Protein AF-A0A8T4SU39-F1 (afdb_monomer_lite)

Structure (mmCIF, N/CA/C/O backbone):
data_AF-A0A8T4SU39-F1
#
_entry.id   AF-A0A8T4SU39-F1
#
loop_
_atom_site.group_PDB
_atom_site.id
_atom_site.type_symbol
_atom_site.label_atom_id
_atom_site.label_alt_id
_atom_site.label_comp_id
_atom_site.label_asym_id
_atom_site.label_entity_id
_atom_site.label_seq_id
_atom_site.pdbx_PDB_ins_code
_atom_site.Cartn_x
_atom_site.Cartn_y
_atom_site.Cartn_z
_atom_site.occupancy
_atom_site.B_iso_or_equiv
_atom_site.auth_seq_id
_atom_site.auth_comp_id
_atom_site.auth_asym_id
_atom_site.auth_atom_id
_atom_site.pdbx_PDB_model_num
ATOM 1 N N . MET A 1 1 ? 49.561 -29.407 -19.384 1.00 39.22 1 MET A N 1
ATOM 2 C CA . MET A 1 1 ? 48.776 -29.230 -18.135 1.00 39.22 1 MET A CA 1
ATOM 3 C C . MET A 1 1 ? 47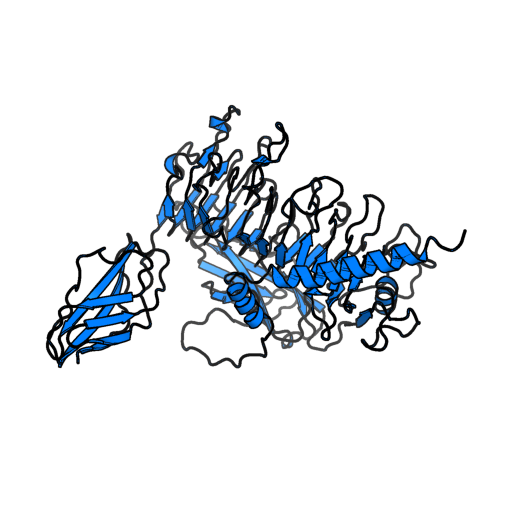.265 -29.196 -18.424 1.00 39.22 1 MET A C 1
ATOM 5 O O . MET A 1 1 ? 46.581 -28.251 -18.069 1.00 39.22 1 MET A O 1
ATOM 9 N N . GLY A 1 2 ? 46.726 -30.225 -19.091 1.00 38.84 2 GLY A N 1
ATOM 10 C CA . GLY A 1 2 ? 45.381 -30.189 -19.697 1.00 38.84 2 GLY A CA 1
ATOM 11 C C . GLY A 1 2 ? 44.348 -31.155 -19.107 1.00 38.84 2 GLY A C 1
ATOM 12 O O . GLY A 1 2 ? 43.385 -31.470 -19.790 1.00 38.84 2 GLY A O 1
ATOM 13 N N . LYS A 1 3 ? 44.534 -31.666 -17.881 1.00 32.97 3 LYS A N 1
ATOM 14 C CA . LYS A 1 3 ? 43.622 -32.672 -17.288 1.00 32.97 3 LYS A CA 1
ATOM 15 C C . LYS A 1 3 ? 42.942 -32.266 -15.969 1.00 32.97 3 LYS A C 1
ATOM 17 O O . LYS A 1 3 ? 42.115 -33.017 -15.480 1.00 32.97 3 LYS A O 1
ATOM 22 N N . TYR A 1 4 ? 43.196 -31.062 -15.440 1.00 26.59 4 TYR A N 1
ATOM 23 C CA . TYR A 1 4 ? 42.628 -30.596 -14.156 1.00 26.59 4 TYR A CA 1
ATOM 24 C C . TYR A 1 4 ? 41.413 -29.644 -14.265 1.00 26.59 4 TYR A C 1
ATOM 26 O O . TYR A 1 4 ? 40.825 -29.302 -13.242 1.00 26.59 4 TYR A O 1
ATOM 34 N N . ARG A 1 5 ? 40.997 -29.215 -15.472 1.00 33.03 5 ARG A N 1
ATOM 35 C CA . ARG A 1 5 ? 39.848 -28.293 -15.657 1.00 33.03 5 ARG A CA 1
ATOM 36 C C . ARG A 1 5 ? 38.489 -28.982 -15.859 1.00 33.03 5 ARG A C 1
ATOM 38 O O . ARG A 1 5 ? 37.476 -28.394 -15.507 1.00 33.03 5 ARG A O 1
ATOM 45 N N . ALA A 1 6 ? 38.449 -30.221 -16.352 1.00 33.38 6 ALA A N 1
ATOM 46 C CA . ALA A 1 6 ? 37.184 -30.909 -16.648 1.00 33.38 6 ALA A CA 1
ATOM 47 C C . ALA A 1 6 ? 36.477 -31.481 -15.398 1.00 33.38 6 ALA A C 1
ATOM 49 O O . ALA A 1 6 ? 35.253 -31.513 -15.347 1.00 33.38 6 ALA A O 1
ATOM 50 N N . GLN A 1 7 ? 37.223 -31.870 -14.355 1.00 29.06 7 GLN A N 1
ATOM 51 C CA . GLN A 1 7 ? 36.634 -32.439 -13.131 1.00 29.06 7 GLN A CA 1
ATOM 52 C C . GLN A 1 7 ? 35.997 -31.391 -12.198 1.00 29.06 7 GLN A C 1
ATOM 54 O O . GLN A 1 7 ? 35.075 -31.730 -11.465 1.00 29.06 7 GLN A O 1
ATOM 59 N N . LYS A 1 8 ? 36.415 -30.115 -12.257 1.00 29.86 8 LYS A N 1
ATOM 60 C CA . LYS A 1 8 ? 35.786 -29.033 -11.471 1.00 29.86 8 LYS A CA 1
ATOM 61 C C . LYS A 1 8 ? 34.425 -28.598 -12.027 1.00 29.86 8 LYS A C 1
ATOM 63 O O . LYS A 1 8 ? 33.548 -28.269 -11.242 1.00 29.86 8 LYS A O 1
ATOM 68 N N . GLY A 1 9 ? 34.229 -28.647 -13.349 1.00 31.61 9 GLY A N 1
ATOM 69 C CA . GLY A 1 9 ? 32.939 -28.317 -13.971 1.00 31.61 9 GLY A CA 1
ATOM 70 C C . GLY A 1 9 ? 31.853 -29.359 -13.689 1.00 31.61 9 GLY A C 1
ATOM 71 O O . GLY A 1 9 ? 30.712 -29.004 -13.425 1.00 31.61 9 GLY A O 1
ATOM 72 N N . PHE A 1 10 ? 32.218 -30.645 -13.663 1.00 31.61 10 PHE A N 1
ATOM 73 C CA . PHE A 1 10 ? 31.261 -31.730 -13.419 1.00 31.61 10 PHE A CA 1
ATOM 74 C C . PHE A 1 10 ? 30.860 -31.848 -11.938 1.00 31.61 10 PHE A C 1
ATOM 76 O O . PHE A 1 10 ? 29.708 -32.137 -11.634 1.00 31.61 10 PHE A O 1
ATOM 83 N N . LEU A 1 11 ? 31.784 -31.565 -11.008 1.00 29.17 11 LEU A N 1
ATOM 84 C CA . LEU A 1 11 ? 31.498 -31.587 -9.569 1.00 29.17 11 LEU A CA 1
ATOM 85 C C . LEU A 1 11 ? 30.620 -30.397 -9.134 1.00 29.17 11 LEU A C 1
ATOM 87 O O . LEU A 1 11 ? 29.768 -30.563 -8.271 1.00 29.17 11 LEU A O 1
ATOM 91 N N . LEU A 1 12 ? 30.777 -29.223 -9.762 1.00 30.36 12 LEU A N 1
ATOM 92 C CA . LEU A 1 12 ? 29.964 -28.035 -9.467 1.00 30.36 12 LEU A CA 1
ATOM 93 C C . LEU A 1 12 ? 28.508 -28.204 -9.941 1.00 30.36 12 LEU A C 1
ATOM 95 O O . LEU A 1 12 ? 27.584 -27.873 -9.209 1.00 30.36 12 LEU A O 1
ATOM 99 N N . ILE A 1 13 ? 28.297 -28.796 -11.122 1.00 32.97 13 ILE A N 1
ATOM 100 C CA . ILE A 1 13 ? 26.954 -29.042 -11.681 1.00 32.97 13 ILE A CA 1
ATOM 101 C C . ILE A 1 13 ? 26.187 -30.090 -10.859 1.00 32.97 13 ILE A C 1
ATOM 103 O O . ILE A 1 13 ? 24.997 -29.922 -10.605 1.00 32.97 13 ILE A O 1
ATOM 107 N N . VAL A 1 14 ? 26.863 -31.142 -10.383 1.00 30.12 14 VAL A N 1
ATOM 108 C CA . VAL A 1 14 ? 26.237 -32.187 -9.554 1.00 30.12 14 VAL A CA 1
ATOM 109 C C . VAL A 1 14 ? 25.890 -31.674 -8.148 1.00 30.12 14 VAL A C 1
ATOM 111 O O . VAL A 1 14 ? 24.856 -32.060 -7.613 1.00 30.12 14 VAL A O 1
ATOM 114 N N . VAL A 1 15 ? 26.681 -30.757 -7.574 1.00 32.16 15 VAL A N 1
ATOM 115 C CA . VAL A 1 15 ? 26.379 -30.121 -6.273 1.00 32.16 15 VAL A CA 1
ATOM 116 C C . VAL A 1 15 ? 25.204 -29.138 -6.373 1.00 32.16 15 VAL A C 1
ATOM 118 O O . VAL A 1 15 ? 24.370 -29.110 -5.473 1.00 32.16 15 VAL A O 1
ATOM 121 N N . VAL A 1 16 ? 25.074 -28.400 -7.482 1.00 32.97 16 VAL A N 1
ATOM 122 C CA . VAL A 1 16 ? 23.941 -27.482 -7.718 1.00 32.97 16 VAL A CA 1
ATOM 123 C C . VAL A 1 16 ? 22.631 -28.245 -7.976 1.00 32.97 16 VAL A C 1
ATOM 125 O O . VAL A 1 16 ? 21.592 -27.883 -7.426 1.00 32.97 16 VAL A O 1
ATOM 128 N N . LEU A 1 17 ? 22.670 -29.349 -8.733 1.00 29.22 17 LEU A N 1
ATOM 129 C CA . LEU A 1 17 ? 21.491 -30.199 -8.968 1.00 29.22 17 LEU A CA 1
ATOM 130 C C . LEU A 1 17 ? 21.051 -30.973 -7.715 1.00 29.22 17 LEU A C 1
ATOM 132 O O . LEU A 1 17 ? 19.852 -31.074 -7.464 1.00 29.22 17 LEU A O 1
ATOM 136 N N . LEU A 1 18 ? 21.993 -31.471 -6.902 1.00 27.80 18 LEU A N 1
ATOM 137 C CA . LEU A 1 18 ? 21.670 -32.138 -5.635 1.00 27.80 18 LEU A CA 1
ATOM 138 C C . LEU A 1 18 ? 21.100 -31.164 -4.598 1.00 27.80 18 LEU A C 1
ATOM 140 O O . LEU A 1 18 ? 20.173 -31.545 -3.884 1.00 27.80 18 LEU A O 1
ATOM 144 N N . ALA A 1 19 ? 21.578 -29.915 -4.560 1.00 30.67 19 ALA A N 1
ATOM 145 C CA . ALA A 1 19 ? 20.993 -28.862 -3.736 1.00 30.67 19 ALA A CA 1
ATOM 146 C C . ALA A 1 19 ? 19.527 -28.608 -4.129 1.00 30.67 19 ALA A C 1
ATOM 148 O O . ALA A 1 19 ? 18.649 -28.697 -3.273 1.00 30.67 19 ALA A O 1
ATOM 149 N N . ALA A 1 20 ? 19.232 -28.424 -5.421 1.00 28.48 20 ALA A N 1
ATOM 150 C CA . ALA A 1 20 ? 17.871 -28.176 -5.910 1.00 28.48 20 ALA A CA 1
ATOM 151 C C . ALA A 1 20 ? 16.870 -29.296 -5.548 1.00 28.48 20 ALA A C 1
ATOM 153 O O . ALA A 1 20 ? 15.743 -29.014 -5.144 1.00 28.48 20 ALA A O 1
ATOM 154 N N . THR A 1 21 ? 17.280 -30.570 -5.614 1.00 28.97 21 THR A N 1
ATOM 155 C CA . THR A 1 21 ? 16.422 -31.702 -5.205 1.00 28.97 21 THR A CA 1
ATOM 156 C C . THR A 1 21 ? 16.313 -31.900 -3.689 1.00 28.97 21 THR A C 1
ATOM 158 O O . THR A 1 21 ? 15.309 -32.436 -3.228 1.00 28.97 21 THR A O 1
ATOM 161 N N . PHE A 1 22 ? 17.301 -31.462 -2.900 1.00 28.61 22 PHE A N 1
ATOM 162 C CA . PHE A 1 22 ? 17.260 -31.556 -1.434 1.00 28.61 22 PHE A CA 1
ATOM 163 C C . PHE A 1 22 ? 16.415 -30.426 -0.810 1.00 28.61 22 PHE A C 1
ATOM 165 O O . PHE A 1 22 ? 15.720 -30.654 0.180 1.00 28.61 22 PHE A O 1
ATOM 172 N N . PHE A 1 23 ? 16.372 -29.245 -1.441 1.00 32.34 23 PHE A N 1
ATOM 173 C CA . PHE A 1 23 ? 15.535 -28.112 -1.016 1.00 32.34 23 PHE A CA 1
ATOM 174 C C . PHE A 1 23 ? 14.025 -28.362 -1.179 1.00 32.34 23 PHE A C 1
ATOM 176 O O . PHE A 1 23 ? 13.239 -27.882 -0.367 1.00 32.34 23 PHE A O 1
ATOM 183 N N . ALA A 1 24 ? 13.605 -29.182 -2.148 1.00 30.03 24 ALA A N 1
ATOM 184 C CA . ALA A 1 24 ? 12.192 -29.535 -2.327 1.00 30.03 24 ALA A CA 1
ATOM 185 C C . ALA A 1 24 ? 11.631 -30.449 -1.213 1.00 30.03 24 ALA A C 1
ATOM 187 O O . ALA A 1 24 ? 10.423 -30.477 -0.992 1.00 30.03 24 ALA A O 1
ATOM 188 N N . SER A 1 25 ? 12.491 -31.189 -0.500 1.00 27.42 25 SER A N 1
ATOM 189 C CA . SER A 1 25 ? 12.081 -32.186 0.504 1.00 27.42 25 SER A CA 1
ATOM 190 C C . SER A 1 25 ? 11.961 -31.633 1.929 1.00 27.42 25 SER A C 1
ATOM 192 O O . SER A 1 25 ? 11.304 -32.264 2.754 1.00 27.42 25 SER A O 1
ATOM 194 N N . LEU A 1 26 ? 12.593 -30.496 2.239 1.00 29.08 26 LEU A N 1
ATOM 195 C CA . LEU A 1 26 ? 12.547 -29.863 3.569 1.00 29.08 26 LEU A CA 1
ATOM 196 C C . LEU A 1 26 ? 11.396 -28.853 3.718 1.00 29.08 26 LEU A C 1
ATOM 198 O O . LEU A 1 26 ? 11.136 -28.381 4.817 1.00 29.08 26 LEU A O 1
ATOM 202 N N . TYR A 1 27 ? 10.689 -28.552 2.626 1.00 32.50 27 TYR A N 1
ATOM 203 C CA . TYR A 1 27 ? 9.649 -27.520 2.553 1.00 32.50 27 TYR A CA 1
ATOM 204 C C . TYR A 1 27 ? 8.219 -28.071 2.693 1.00 32.50 27 TYR A C 1
ATOM 206 O O . TYR A 1 27 ? 7.260 -27.455 2.232 1.00 32.50 27 TYR A O 1
ATOM 214 N N . ASN A 1 28 ? 8.067 -29.257 3.286 1.00 28.94 28 ASN A N 1
ATOM 215 C CA . ASN A 1 28 ? 6.771 -29.904 3.479 1.00 28.94 28 ASN A CA 1
ATOM 216 C C . ASN A 1 28 ? 6.366 -29.825 4.956 1.00 28.94 28 ASN A C 1
ATOM 218 O O . ASN A 1 28 ? 6.279 -30.839 5.644 1.00 28.94 28 ASN A O 1
ATOM 222 N N . ASP A 1 29 ? 6.184 -28.597 5.446 1.00 33.34 29 ASP A N 1
ATOM 223 C CA . ASP A 1 29 ? 5.501 -28.356 6.713 1.00 33.34 29 ASP A CA 1
ATOM 224 C C . ASP A 1 29 ? 4.087 -27.838 6.426 1.00 33.34 29 ASP A C 1
ATOM 226 O O . ASP A 1 29 ? 3.871 -26.986 5.560 1.00 33.34 29 ASP A O 1
ATOM 230 N N . SER A 1 30 ? 3.119 -28.389 7.148 1.00 31.53 30 SER A N 1
ATOM 231 C CA . SER A 1 30 ? 1.670 -28.210 6.969 1.00 31.53 30 SER A CA 1
ATOM 232 C C . SER A 1 30 ? 1.179 -26.751 7.062 1.00 31.53 30 SER A C 1
ATOM 234 O O . SER A 1 30 ? 0.059 -26.440 6.663 1.00 31.53 30 SER A O 1
ATOM 236 N N . THR A 1 31 ? 2.031 -25.833 7.524 1.00 36.12 31 THR A N 1
ATOM 237 C CA . THR A 1 31 ? 1.804 -24.380 7.576 1.00 36.12 31 THR A CA 1
ATOM 238 C C . THR A 1 31 ? 2.116 -23.673 6.248 1.00 36.12 31 THR A C 1
ATOM 240 O O . THR A 1 31 ? 1.433 -22.715 5.885 1.00 36.12 31 THR A O 1
ATOM 243 N N . GLY A 1 32 ? 3.072 -24.181 5.460 1.00 32.81 32 GLY A N 1
ATOM 244 C CA . GLY A 1 32 ? 3.417 -23.661 4.130 1.00 32.81 32 GLY A CA 1
ATOM 245 C C . GLY A 1 32 ? 2.360 -23.960 3.059 1.00 32.81 32 GLY A C 1
ATOM 246 O O . GLY A 1 32 ? 2.238 -23.223 2.078 1.00 32.81 32 GLY A O 1
ATOM 247 N N . GLU A 1 33 ? 1.540 -24.995 3.262 1.00 32.22 33 GLU A N 1
ATOM 248 C CA . GLU A 1 33 ? 0.395 -25.321 2.401 1.00 32.22 33 GLU A CA 1
ATOM 249 C C . GLU A 1 33 ? -0.734 -24.284 2.531 1.00 32.22 33 GLU A C 1
ATOM 251 O O . GLU A 1 33 ? -1.288 -23.852 1.520 1.00 32.22 33 GLU A O 1
ATOM 256 N N . ALA A 1 34 ? -1.020 -23.779 3.737 1.00 31.16 34 ALA A N 1
ATOM 257 C CA . ALA A 1 34 ? -2.008 -22.713 3.942 1.00 31.16 34 ALA A CA 1
ATOM 258 C C . ALA A 1 34 ? -1.579 -21.381 3.287 1.00 31.16 34 ALA A C 1
ATOM 260 O O . ALA A 1 34 ? -2.397 -20.686 2.679 1.00 31.16 34 ALA A O 1
ATOM 261 N N . VAL A 1 35 ? -0.276 -21.078 3.318 1.00 36.31 35 VAL A N 1
ATOM 262 C CA . VAL A 1 35 ? 0.340 -19.906 2.667 1.00 36.31 35 VAL A CA 1
ATOM 263 C C . VAL A 1 35 ? 0.373 -20.058 1.136 1.00 36.31 35 VAL A C 1
ATOM 265 O O . VAL A 1 35 ? 0.032 -19.121 0.412 1.00 36.31 35 VAL A O 1
ATOM 268 N N . ARG A 1 36 ? 0.659 -21.261 0.607 1.00 33.72 36 ARG A N 1
ATOM 269 C CA . ARG A 1 36 ? 0.505 -21.580 -0.831 1.00 33.72 36 ARG A CA 1
ATOM 270 C C . ARG A 1 36 ? -0.942 -21.466 -1.314 1.00 33.72 36 ARG A C 1
ATOM 272 O O . ARG A 1 36 ? -1.169 -21.071 -2.457 1.00 33.72 36 ARG A O 1
ATOM 279 N N . THR A 1 37 ? -1.920 -21.778 -0.465 1.00 31.53 37 THR A N 1
ATOM 280 C CA . THR A 1 37 ? -3.348 -21.708 -0.818 1.00 31.53 37 THR A CA 1
ATOM 281 C C . THR A 1 37 ? -3.821 -20.253 -0.959 1.00 31.53 37 THR A C 1
ATOM 283 O O . THR A 1 37 ? -4.540 -19.938 -1.911 1.00 31.53 37 THR A O 1
ATOM 286 N N . LYS A 1 38 ? -3.322 -19.327 -0.119 1.00 33.84 38 LYS A N 1
ATOM 287 C CA . LYS A 1 38 ? -3.494 -17.871 -0.329 1.00 33.84 38 LYS A CA 1
ATOM 288 C C . LYS A 1 38 ? -2.853 -17.416 -1.653 1.00 33.84 38 LYS A C 1
ATOM 290 O O . LYS A 1 38 ? -3.509 -16.758 -2.453 1.00 33.84 38 LYS A O 1
ATOM 295 N N . ARG A 1 39 ? -1.633 -17.881 -1.955 1.00 35.81 39 ARG A N 1
ATOM 296 C CA . ARG A 1 39 ? -0.898 -17.568 -3.202 1.00 35.81 39 ARG A CA 1
ATOM 297 C C . ARG A 1 39 ? -1.575 -18.094 -4.483 1.00 35.81 39 ARG A C 1
ATOM 299 O O . ARG A 1 39 ? -1.552 -17.430 -5.512 1.00 35.81 39 ARG A O 1
ATOM 306 N N . THR A 1 40 ? -2.235 -19.253 -4.423 1.00 29.59 40 THR A N 1
ATOM 307 C CA . THR A 1 40 ? -2.987 -19.828 -5.563 1.00 29.59 40 THR A CA 1
ATOM 308 C C . THR A 1 40 ? -4.267 -19.033 -5.864 1.00 29.59 40 THR A C 1
ATOM 310 O O . THR A 1 40 ? -4.701 -18.954 -7.012 1.00 29.59 40 THR A O 1
ATOM 313 N N . THR A 1 41 ? -4.840 -18.395 -4.841 1.00 30.66 41 THR A N 1
ATOM 314 C CA . THR A 1 41 ? -6.006 -17.509 -4.979 1.00 30.66 41 THR A CA 1
ATOM 315 C C . THR A 1 41 ? -5.623 -16.183 -5.656 1.00 30.66 41 THR A C 1
ATOM 317 O O . THR A 1 41 ? -6.393 -15.658 -6.455 1.00 30.66 41 THR A O 1
ATOM 320 N N . ILE A 1 42 ? -4.400 -15.693 -5.416 1.00 35.25 42 ILE A N 1
ATOM 321 C CA . ILE A 1 42 ? -3.838 -14.477 -6.034 1.00 35.25 42 ILE A CA 1
ATOM 322 C C . ILE A 1 42 ? -3.442 -14.722 -7.506 1.00 35.25 42 ILE A C 1
ATOM 324 O O . ILE A 1 42 ? -3.759 -13.916 -8.375 1.00 35.25 42 ILE A O 1
ATOM 328 N N . ALA A 1 43 ? -2.847 -15.877 -7.827 1.00 29.94 43 ALA A N 1
ATOM 329 C CA . ALA A 1 43 ? -2.375 -16.197 -9.182 1.00 29.94 43 ALA A CA 1
ATOM 330 C C . ALA A 1 43 ? -3.469 -16.612 -10.199 1.00 29.94 43 ALA A C 1
ATOM 332 O O . ALA A 1 43 ? -3.154 -16.859 -11.361 1.00 29.94 43 ALA A O 1
ATOM 333 N N . THR A 1 44 ? -4.746 -16.731 -9.802 1.00 24.80 44 THR A N 1
ATOM 334 C CA . THR A 1 44 ? -5.830 -17.230 -10.682 1.00 24.80 44 THR A CA 1
ATOM 335 C C . THR A 1 44 ? -6.983 -16.251 -10.928 1.00 24.80 44 THR A C 1
ATOM 337 O O . THR A 1 44 ? -8.036 -16.674 -11.410 1.00 24.80 44 THR A O 1
ATOM 340 N N . LYS A 1 45 ? -6.824 -14.939 -10.694 1.00 26.45 45 LYS A N 1
ATOM 341 C CA . LYS A 1 45 ? -7.869 -13.957 -11.051 1.00 26.45 45 LYS A CA 1
ATOM 342 C C . LYS A 1 45 ? -8.038 -13.839 -12.582 1.00 26.45 45 LYS A C 1
ATOM 344 O O . LYS A 1 45 ? -7.472 -12.973 -13.238 1.00 26.45 45 LYS A O 1
ATOM 349 N N . GLN A 1 46 ? -8.890 -14.696 -13.152 1.00 23.41 46 GLN A N 1
ATOM 350 C CA . GLN A 1 46 ? -9.796 -14.279 -14.225 1.00 23.41 46 GLN A CA 1
ATOM 351 C C . GLN A 1 46 ? -10.818 -13.286 -13.643 1.00 23.41 46 GLN A C 1
ATOM 353 O O . GLN A 1 46 ? -11.160 -13.409 -12.464 1.00 23.41 46 GLN A O 1
ATOM 358 N N . PRO A 1 47 ? -11.322 -12.318 -14.433 1.00 24.25 47 PRO A N 1
ATOM 359 C CA . PRO A 1 47 ? -12.269 -11.322 -13.944 1.00 24.25 47 PRO A CA 1
ATOM 360 C C . PRO A 1 47 ? -13.534 -12.021 -13.435 1.00 24.25 47 PRO A C 1
ATOM 362 O O . PRO A 1 47 ? -14.319 -12.565 -14.212 1.00 24.25 47 PRO A O 1
ATOM 365 N N . LEU A 1 48 ? -13.718 -12.040 -12.114 1.00 24.30 48 LEU A N 1
ATOM 366 C CA . LEU A 1 48 ? -14.940 -12.541 -11.502 1.00 24.30 48 LEU A CA 1
ATOM 367 C C . LEU A 1 48 ? -16.064 -11.551 -11.816 1.00 24.30 48 LEU A C 1
ATOM 369 O O . LEU A 1 48 ? -16.014 -10.382 -11.441 1.00 24.30 48 LEU A O 1
ATOM 373 N N . SER A 1 49 ? -17.076 -12.029 -12.536 1.00 23.05 49 SER A N 1
ATOM 374 C CA . SER A 1 49 ? -18.291 -11.280 -12.842 1.00 23.05 49 SER A CA 1
ATOM 375 C C . SER A 1 49 ? -19.012 -10.889 -11.551 1.00 23.05 49 SER A C 1
ATOM 377 O O . SER A 1 49 ? -19.452 -11.757 -10.793 1.00 23.05 49 SER A O 1
ATOM 379 N N . TYR A 1 50 ? -19.143 -9.587 -11.325 1.00 27.81 50 TYR A N 1
ATOM 380 C CA . TYR A 1 50 ? -19.802 -8.999 -10.166 1.00 27.81 50 TYR A CA 1
ATOM 381 C C . TYR A 1 50 ? -21.336 -9.124 -10.248 1.00 27.81 50 TYR A C 1
ATOM 383 O O . TYR A 1 50 ? -21.949 -8.863 -11.285 1.00 27.81 50 TYR A O 1
ATOM 391 N N . GLN A 1 51 ? -21.956 -9.514 -9.133 1.00 21.56 51 GLN A N 1
ATOM 392 C CA . GLN A 1 51 ? -23.382 -9.334 -8.849 1.00 21.56 51 GLN A CA 1
ATOM 393 C C . GLN A 1 51 ? -23.483 -8.302 -7.718 1.00 21.56 51 GLN A C 1
ATOM 395 O O . GLN A 1 51 ? -22.931 -8.532 -6.642 1.00 21.56 51 GLN A O 1
ATOM 400 N N . GLN A 1 52 ? -24.172 -7.185 -7.975 1.00 23.45 52 GLN A N 1
ATOM 401 C CA . GLN A 1 52 ? -24.415 -6.101 -7.012 1.00 23.45 52 GLN A CA 1
ATOM 402 C C . GLN A 1 52 ? -25.035 -6.606 -5.698 1.00 23.45 52 GLN A C 1
ATOM 404 O O . GLN A 1 52 ? -26.091 -7.247 -5.741 1.00 23.45 52 GLN A O 1
ATOM 409 N N . PRO A 1 53 ? -24.484 -6.252 -4.524 1.00 25.48 53 PRO A N 1
ATOM 410 C CA . PRO A 1 53 ? -25.239 -6.180 -3.286 1.00 25.48 53 PRO A CA 1
ATOM 411 C C . PRO A 1 53 ? -26.008 -4.854 -3.228 1.00 25.48 53 PRO A C 1
ATOM 413 O O . PRO A 1 53 ? -25.489 -3.794 -3.546 1.00 25.48 53 PRO A O 1
ATOM 416 N N . GLN A 1 54 ? -27.267 -4.904 -2.801 1.00 26.36 54 GLN A N 1
ATOM 417 C CA . GLN A 1 54 ? -28.078 -3.706 -2.620 1.00 26.36 54 GLN A CA 1
ATOM 418 C C . GLN A 1 54 ? -27.717 -2.957 -1.329 1.00 26.36 54 GLN A C 1
ATOM 420 O O . GLN A 1 54 ? -27.910 -3.495 -0.241 1.00 26.36 54 GLN A O 1
ATOM 425 N N . GLY A 1 55 ? -27.356 -1.679 -1.478 1.00 27.41 55 GLY A N 1
ATOM 426 C CA . GLY A 1 55 ? -27.754 -0.606 -0.560 1.00 27.41 55 GLY A CA 1
ATOM 427 C C . GLY A 1 55 ? -26.685 -0.087 0.403 1.00 27.41 55 GLY A C 1
ATOM 428 O O . GLY A 1 55 ? -26.586 -0.580 1.522 1.00 27.41 55 GLY A O 1
ATOM 429 N N . GLY A 1 56 ? -26.002 0.989 -0.014 1.00 32.66 56 GLY A N 1
ATOM 430 C CA . GLY A 1 56 ? -25.161 1.866 0.818 1.00 32.66 56 GLY A CA 1
ATOM 431 C C . GLY A 1 56 ? -23.807 2.209 0.180 1.00 32.66 56 GLY A C 1
ATOM 432 O O . GLY A 1 56 ? -22.785 2.013 0.822 1.00 32.66 56 GLY A O 1
ATOM 433 N N . GLU A 1 57 ? -23.785 2.627 -1.092 1.00 41.19 57 GLU A N 1
ATOM 434 C CA . GLU A 1 57 ? -22.582 2.719 -1.944 1.00 41.19 57 GLU A CA 1
ATOM 435 C C . GLU A 1 57 ? -22.164 4.188 -2.181 1.00 41.19 57 GLU A C 1
ATOM 437 O O . GLU A 1 57 ? -22.713 4.828 -3.072 1.00 41.19 57 GLU A O 1
ATOM 442 N N . ASP A 1 58 ? -21.209 4.729 -1.413 1.00 51.62 58 ASP A N 1
ATOM 443 C CA . ASP A 1 58 ? -20.469 5.957 -1.800 1.00 51.62 58 ASP A CA 1
ATOM 444 C C . ASP A 1 58 ? -19.016 5.656 -2.237 1.00 51.62 58 ASP A C 1
ATOM 446 O O . ASP A 1 58 ? -18.353 6.510 -2.830 1.00 51.62 58 ASP A O 1
ATOM 450 N N . SER A 1 59 ? -18.516 4.431 -2.016 1.00 55.16 59 SER A N 1
ATOM 451 C CA . SER A 1 59 ? -17.273 3.936 -2.619 1.00 55.16 59 SER A CA 1
ATOM 452 C C . SER A 1 59 ? -17.526 3.418 -4.039 1.00 55.16 59 SER A C 1
ATOM 454 O O . SER A 1 59 ? -18.582 2.859 -4.336 1.00 55.16 59 SER A O 1
ATOM 456 N N . GLY A 1 60 ? -16.573 3.642 -4.949 1.00 61.22 60 GLY A N 1
ATOM 457 C CA . GLY A 1 60 ? -16.741 3.286 -6.366 1.00 61.22 60 GLY A CA 1
ATOM 458 C C . GLY A 1 60 ? -17.266 4.404 -7.274 1.00 61.22 60 GLY A C 1
ATOM 459 O O . GLY A 1 60 ? -17.512 4.174 -8.460 1.00 61.22 60 GLY A O 1
ATOM 460 N N . SER A 1 61 ? -17.408 5.624 -6.752 1.00 82.50 61 SER A N 1
ATOM 461 C CA . SER A 1 61 ? -17.798 6.790 -7.547 1.00 82.50 61 SER A CA 1
ATOM 462 C C . SER A 1 61 ? -16.733 7.137 -8.594 1.00 82.50 61 SER A C 1
ATOM 464 O O . SER A 1 61 ? -15.545 7.256 -8.284 1.00 82.50 61 SER A O 1
ATOM 466 N N . VAL A 1 62 ? -17.161 7.302 -9.848 1.00 92.94 62 VAL A N 1
ATOM 467 C CA . VAL A 1 62 ? -16.262 7.578 -10.977 1.00 92.94 62 VAL A CA 1
ATOM 468 C C . VAL A 1 62 ? -15.866 9.051 -11.002 1.00 92.94 62 VAL A C 1
ATOM 470 O O . VAL A 1 62 ? -16.723 9.936 -11.027 1.00 92.94 62 VAL A O 1
ATOM 473 N N . LEU A 1 63 ? -14.560 9.313 -11.028 1.00 95.69 63 LEU A N 1
ATOM 474 C CA . LEU A 1 63 ? -14.013 10.656 -11.147 1.00 95.69 63 LEU A CA 1
ATOM 475 C C . LEU A 1 63 ? -14.213 11.213 -12.553 1.00 95.69 63 LEU A C 1
ATOM 477 O O . LEU A 1 63 ? -13.886 10.552 -13.534 1.00 95.69 63 LEU A O 1
ATOM 481 N N . ILE A 1 64 ? -14.658 12.468 -12.630 1.00 95.88 64 ILE A N 1
ATOM 482 C CA . ILE A 1 64 ? -14.834 13.194 -13.890 1.00 95.88 64 ILE A CA 1
ATOM 483 C C . ILE A 1 64 ? -13.625 14.113 -14.108 1.00 95.88 64 ILE A C 1
ATOM 485 O O . ILE A 1 64 ? -13.360 14.960 -13.250 1.00 95.88 64 ILE A O 1
ATOM 489 N N . PRO A 1 65 ? -12.900 14.004 -15.236 1.00 96.38 65 PRO A N 1
ATOM 490 C CA . PRO A 1 65 ? -11.724 14.827 -15.481 1.00 96.38 65 PRO A CA 1
ATOM 491 C C . PRO A 1 65 ? -12.058 16.298 -15.717 1.00 96.38 65 PRO A C 1
ATOM 493 O O . PRO A 1 65 ? -12.960 16.643 -16.481 1.00 96.38 65 PRO A O 1
ATOM 496 N N . GLY A 1 66 ? -11.286 17.172 -15.071 1.00 95.31 66 GLY A N 1
ATOM 497 C CA . GLY A 1 66 ? -11.290 18.608 -15.337 1.00 95.31 66 GLY A CA 1
ATOM 498 C C . GLY A 1 66 ? -10.276 19.029 -16.405 1.00 95.31 66 GLY A C 1
ATOM 499 O O . GLY A 1 66 ? -9.777 18.228 -17.195 1.00 95.31 66 GLY A O 1
ATOM 500 N N . THR A 1 67 ? -9.956 20.323 -16.425 1.00 92.19 67 THR A N 1
ATOM 501 C CA . THR A 1 67 ? -9.073 20.946 -17.429 1.00 92.19 67 THR A CA 1
ATOM 502 C C . THR A 1 67 ? -7.597 21.005 -17.020 1.00 92.19 67 THR A C 1
ATOM 504 O O . THR A 1 67 ? -6.802 21.653 -17.697 1.00 92.19 67 THR A O 1
ATOM 507 N N . GLY A 1 68 ? -7.227 20.375 -15.905 1.00 91.50 68 GLY A N 1
ATOM 508 C CA . GLY A 1 68 ? -5.905 20.463 -15.287 1.00 91.50 68 GLY A CA 1
ATOM 509 C C . GLY A 1 68 ? -5.833 21.493 -14.156 1.00 91.50 68 GLY A C 1
ATOM 510 O O . GLY A 1 68 ? -6.645 22.418 -14.058 1.00 91.50 68 GLY A O 1
ATOM 511 N N . TRP A 1 69 ? -4.845 21.317 -13.279 1.00 91.25 69 TRP A N 1
ATOM 512 C CA . TRP A 1 69 ? -4.618 22.180 -12.122 1.00 91.25 69 TRP A CA 1
ATOM 513 C C . TRP A 1 69 ? -3.913 23.479 -12.522 1.00 91.25 69 TRP A C 1
ATOM 515 O O . TRP A 1 69 ? -2.888 23.464 -13.197 1.00 91.25 69 TRP A O 1
ATOM 525 N N . THR A 1 70 ? -4.434 24.621 -12.069 1.00 90.12 70 THR A N 1
ATOM 526 C CA . THR A 1 70 ? -3.835 25.948 -12.322 1.00 90.12 70 THR A CA 1
ATOM 527 C C . THR A 1 70 ? -2.932 26.430 -11.184 1.00 90.12 70 THR A C 1
ATOM 529 O O . THR A 1 70 ? -2.369 27.519 -11.261 1.00 90.12 70 THR A O 1
ATOM 532 N N . GLY A 1 71 ? -2.820 25.649 -10.108 1.00 88.88 71 GLY A N 1
ATOM 533 C CA . GLY A 1 71 ? -2.039 25.971 -8.918 1.00 88.88 71 GLY A CA 1
ATOM 534 C C . GLY A 1 71 ? -2.303 24.992 -7.769 1.00 88.88 71 GLY A C 1
ATOM 535 O O . GLY A 1 71 ? -2.980 23.974 -7.968 1.00 88.88 71 GLY A O 1
ATOM 536 N N . PRO A 1 72 ? -1.771 25.281 -6.571 1.00 89.31 72 PRO A N 1
ATOM 537 C CA . PRO A 1 72 ? -2.051 24.506 -5.369 1.00 89.31 72 PRO A CA 1
ATOM 538 C C . PRO A 1 72 ? -3.540 24.528 -5.015 1.00 89.31 72 PRO A C 1
ATOM 540 O O . PRO A 1 72 ? -4.219 25.545 -5.168 1.00 89.31 72 PRO A O 1
ATOM 543 N N . THR A 1 73 ? -4.038 23.406 -4.513 1.00 90.06 73 THR A N 1
ATOM 544 C CA . THR A 1 73 ? -5.350 23.310 -3.882 1.00 90.06 73 THR A CA 1
ATOM 545 C C . THR A 1 73 ? -5.325 24.132 -2.588 1.00 90.06 73 THR A C 1
ATOM 547 O O . THR A 1 73 ? -4.411 23.942 -1.776 1.00 90.06 73 THR A O 1
ATOM 550 N N . PRO A 1 74 ? -6.291 25.046 -2.374 1.00 88.56 74 PRO A N 1
ATOM 551 C CA . PRO A 1 74 ? -6.384 25.804 -1.132 1.00 88.56 74 PRO A CA 1
ATOM 552 C C . PRO A 1 74 ? -6.469 24.869 0.075 1.00 88.56 74 PRO A C 1
ATOM 554 O O . PRO A 1 74 ? -7.316 23.980 0.103 1.00 88.56 74 PRO A O 1
ATOM 557 N N . ILE A 1 75 ? -5.604 25.084 1.067 1.00 83.19 75 ILE A N 1
ATOM 558 C CA . ILE A 1 75 ? -5.630 24.328 2.322 1.00 83.19 75 ILE A CA 1
ATOM 559 C C . ILE A 1 75 ? -6.842 24.814 3.132 1.00 83.19 75 ILE A C 1
ATOM 561 O O . ILE A 1 75 ? -6.896 26.007 3.456 1.00 83.19 75 ILE A O 1
ATOM 565 N N . PRO A 1 76 ? -7.831 23.953 3.433 1.00 88.06 76 PRO A N 1
ATOM 566 C CA . PRO A 1 76 ? -8.982 24.358 4.229 1.00 88.06 76 PRO A CA 1
ATOM 567 C C . PRO A 1 76 ? -8.575 24.775 5.651 1.00 88.06 76 PRO A C 1
ATOM 569 O O . PRO A 1 76 ? -7.614 24.254 6.213 1.00 88.06 76 PRO A O 1
ATOM 572 N N . GLY A 1 77 ? -9.331 25.701 6.249 1.00 90.88 77 GLY A N 1
ATOM 573 C CA . GLY A 1 77 ? -9.212 25.997 7.680 1.00 90.88 77 GLY A CA 1
ATOM 574 C C . GLY A 1 77 ? -9.717 24.839 8.555 1.00 90.88 77 GLY A C 1
ATOM 575 O O . GLY A 1 77 ? -10.330 23.904 8.031 1.00 90.88 77 GLY A O 1
ATOM 576 N N . PRO A 1 78 ? -9.501 24.899 9.880 1.00 92.44 78 PRO A N 1
ATOM 577 C CA . PRO A 1 78 ? -9.958 23.853 10.782 1.00 92.44 78 PRO A CA 1
ATOM 578 C C . PRO A 1 78 ? -11.489 23.817 10.848 1.00 92.44 78 PRO A C 1
ATOM 580 O O . PRO A 1 78 ? -12.164 24.847 10.756 1.00 92.44 78 PRO A O 1
ATOM 583 N N . ILE A 1 79 ? -12.033 22.616 11.015 1.00 92.88 79 ILE A N 1
ATOM 584 C CA . ILE A 1 79 ? -13.471 22.331 11.040 1.00 92.88 79 ILE A CA 1
ATOM 585 C C . ILE A 1 79 ? -13.848 21.816 12.431 1.00 92.88 79 ILE A C 1
ATOM 587 O O . ILE A 1 79 ? -13.016 21.258 13.145 1.00 92.88 79 ILE A O 1
ATOM 591 N N . GLY A 1 80 ? -15.109 21.999 12.822 1.00 90.81 80 GLY A N 1
ATOM 592 C CA . GLY A 1 80 ? -15.654 21.482 14.074 1.00 90.81 80 GLY A CA 1
ATOM 593 C C . GLY A 1 80 ? -15.568 22.477 15.232 1.00 90.81 80 GLY A C 1
ATOM 594 O O . GLY A 1 80 ? -15.602 23.691 15.036 1.00 90.81 80 GLY A O 1
ATOM 595 N N . ASN A 1 81 ? -15.541 21.960 16.460 1.00 89.56 81 ASN A N 1
ATOM 596 C CA . ASN A 1 81 ? -15.562 22.756 17.685 1.00 89.56 81 ASN A CA 1
ATOM 597 C C . ASN A 1 81 ? -14.128 23.118 18.126 1.00 89.56 81 ASN A C 1
ATOM 599 O O . ASN A 1 81 ? -13.402 22.213 18.540 1.00 89.56 81 ASN A O 1
ATOM 603 N N . PRO A 1 82 ? -13.750 24.414 18.178 1.00 89.06 82 PRO A N 1
ATOM 604 C CA . PRO A 1 82 ? -12.409 24.844 18.589 1.00 89.06 82 PRO A CA 1
ATOM 605 C C . PRO A 1 82 ? -11.996 24.466 20.013 1.00 89.06 82 PRO A C 1
ATOM 607 O O . PRO A 1 82 ? -10.820 24.537 20.355 1.00 89.06 82 PRO A O 1
ATOM 610 N N . LEU A 1 83 ? -12.961 24.106 20.861 1.00 85.62 83 LEU A N 1
ATOM 611 C CA . LEU A 1 83 ? -12.722 23.672 22.237 1.00 85.62 83 LEU A CA 1
ATOM 612 C C . LEU A 1 83 ? -12.671 22.147 22.385 1.00 85.62 83 LEU A C 1
ATOM 614 O O . LEU A 1 83 ? -12.404 21.656 23.480 1.00 85.62 83 LEU A O 1
ATOM 618 N N . ALA A 1 84 ? -12.997 21.393 21.333 1.00 81.19 84 ALA A N 1
ATOM 619 C CA . ALA A 1 84 ? -12.943 19.942 21.384 1.00 81.19 84 ALA A CA 1
ATOM 620 C C . ALA A 1 84 ? -11.500 19.453 21.216 1.00 81.19 84 ALA A C 1
ATOM 622 O O . ALA A 1 84 ? -10.707 20.031 20.473 1.00 81.19 84 ALA A O 1
ATOM 623 N N . GLN A 1 85 ? -11.178 18.369 21.919 1.00 77.56 85 GLN A N 1
ATOM 624 C CA . GLN A 1 85 ? -9.870 17.727 21.859 1.00 77.56 85 GLN A CA 1
ATOM 625 C C . GLN A 1 85 ? -9.478 17.400 20.411 1.00 77.56 85 GLN A C 1
ATOM 627 O O . GLN A 1 85 ? -10.328 16.981 19.623 1.00 77.56 85 GLN A O 1
ATOM 632 N N . GLY A 1 86 ? -8.201 17.582 20.065 1.00 79.69 86 GLY A N 1
ATOM 633 C CA . GLY A 1 86 ? -7.684 17.282 18.732 1.00 79.69 86 GLY A CA 1
ATOM 634 C C . GLY A 1 86 ? -8.162 18.232 17.636 1.00 79.69 86 GLY A C 1
ATOM 635 O O . GLY A 1 86 ? -8.035 17.904 16.466 1.00 79.69 86 GLY A O 1
ATOM 636 N N . HIS A 1 87 ? -8.750 19.384 17.975 1.00 86.69 87 HIS A N 1
ATOM 637 C CA . HIS A 1 87 ? -9.088 20.411 16.981 1.00 86.69 87 HIS A CA 1
ATOM 638 C C . HIS A 1 87 ? -7.841 21.038 16.333 1.00 86.69 87 HIS A C 1
ATOM 640 O O . HIS A 1 87 ? -7.889 21.523 15.206 1.00 86.69 87 HIS A O 1
ATOM 646 N N . ASP A 1 88 ? -6.727 21.050 17.057 1.00 85.75 88 ASP A N 1
ATOM 647 C CA . ASP A 1 88 ? -5.422 21.511 16.593 1.00 85.75 88 ASP A CA 1
ATOM 648 C C . ASP A 1 88 ? -4.682 20.482 15.728 1.00 85.75 88 ASP A C 1
ATOM 650 O O . ASP A 1 88 ? -3.773 20.855 14.986 1.00 85.75 88 ASP A O 1
ATOM 654 N N . ALA A 1 89 ? -5.109 19.218 15.770 1.00 86.25 89 ALA A N 1
ATOM 655 C CA . ALA A 1 89 ? -4.520 18.139 14.996 1.00 86.25 89 ALA A CA 1
ATOM 656 C C . ALA A 1 89 ? -4.879 18.236 13.507 1.00 86.25 89 ALA A C 1
ATOM 658 O O . ALA A 1 89 ? -5.967 18.674 13.120 1.00 86.25 89 ALA A O 1
ATOM 659 N N . THR A 1 90 ? -3.935 17.833 12.656 1.00 88.56 90 THR A N 1
ATOM 660 C CA . THR A 1 90 ? -4.158 17.666 11.214 1.00 88.56 90 THR A CA 1
ATOM 661 C C . THR A 1 90 ? -4.543 16.221 10.936 1.00 88.56 90 THR A C 1
ATOM 663 O O . THR A 1 90 ? -4.038 15.313 11.587 1.00 88.56 90 THR A O 1
ATOM 666 N N . ALA A 1 91 ? -5.445 15.987 9.983 1.00 91.25 91 ALA A N 1
ATOM 667 C CA . ALA A 1 91 ? -5.672 14.640 9.476 1.00 91.25 91 ALA A CA 1
ATOM 668 C C . ALA A 1 91 ? -4.365 14.040 8.934 1.00 91.25 91 ALA A C 1
ATOM 670 O O . ALA A 1 91 ? -3.531 14.736 8.361 1.00 91.25 91 ALA A O 1
ATOM 671 N N . ILE A 1 92 ? -4.223 12.735 9.095 1.00 87.81 92 ILE A N 1
ATOM 672 C CA . ILE A 1 92 ? -3.140 11.936 8.532 1.00 87.81 92 ILE A CA 1
ATOM 673 C C . ILE A 1 92 ? -3.734 11.263 7.306 1.00 87.81 92 ILE A C 1
ATOM 675 O O . ILE A 1 92 ? -4.813 10.680 7.418 1.00 87.81 92 ILE A O 1
ATOM 679 N N . ALA A 1 93 ? -3.095 11.350 6.143 1.00 87.94 93 ALA A N 1
ATOM 680 C CA . ALA A 1 93 ? -3.594 10.659 4.962 1.00 87.94 93 ALA A CA 1
ATOM 681 C C . ALA A 1 93 ? -2.473 10.319 3.989 1.00 87.94 93 ALA A C 1
ATOM 683 O O . ALA A 1 93 ? -1.713 11.210 3.642 1.00 87.94 93 ALA A O 1
ATOM 684 N N . HIS A 1 94 ? -2.415 9.076 3.509 1.00 85.00 94 HIS A N 1
ATOM 685 C CA . HIS A 1 94 ? -1.425 8.615 2.530 1.00 85.00 94 HIS A CA 1
ATOM 686 C C . HIS A 1 94 ? -2.101 7.764 1.451 1.00 85.00 94 HIS A C 1
ATOM 688 O O . HIS A 1 94 ? -3.047 7.024 1.723 1.00 85.00 94 HIS A O 1
ATOM 694 N N . SER A 1 95 ? -1.580 7.837 0.227 1.00 85.81 95 SER A N 1
ATOM 695 C CA . SER A 1 95 ? -1.899 6.873 -0.831 1.00 85.81 95 SER A CA 1
ATOM 696 C C . SER A 1 95 ? -0.980 5.658 -0.728 1.00 85.81 95 SER A C 1
ATOM 698 O O . SER A 1 95 ? 0.240 5.807 -0.604 1.00 85.81 95 SER A O 1
ATOM 700 N N . ASP A 1 96 ? -1.556 4.471 -0.881 1.00 82.50 96 ASP A N 1
ATOM 701 C CA . ASP A 1 96 ? -0.849 3.191 -0.971 1.00 82.50 96 ASP A CA 1
ATOM 702 C C . ASP A 1 96 ? -0.638 2.733 -2.437 1.00 82.50 96 ASP A C 1
ATOM 704 O O . ASP A 1 96 ? 0.012 1.727 -2.714 1.00 82.50 96 ASP A O 1
ATOM 708 N N . MET A 1 97 ? -1.186 3.477 -3.403 1.00 84.81 97 MET A N 1
ATOM 709 C CA . MET A 1 97 ? -1.097 3.171 -4.830 1.00 84.81 97 MET A CA 1
ATOM 710 C C . MET A 1 97 ? 0.345 3.192 -5.347 1.00 84.81 97 MET A C 1
ATOM 712 O O . MET A 1 97 ? 1.109 4.114 -5.056 1.00 84.81 97 MET A O 1
ATOM 716 N N . VAL A 1 98 ? 0.679 2.252 -6.242 1.00 86.62 98 VAL A N 1
ATOM 717 C CA . VAL A 1 98 ? 1.888 2.364 -7.072 1.00 86.62 98 VAL A CA 1
ATOM 718 C C . VAL A 1 98 ? 1.697 3.556 -8.031 1.00 86.62 98 VAL A C 1
ATOM 720 O O . VAL A 1 98 ? 0.764 3.528 -8.845 1.00 86.62 98 VAL A O 1
ATOM 723 N N . PRO A 1 99 ? 2.532 4.609 -7.973 1.00 87.12 99 PRO A N 1
ATOM 724 C CA . PRO A 1 99 ? 2.397 5.788 -8.827 1.00 87.12 99 PRO A CA 1
ATOM 725 C C . PRO A 1 99 ? 2.836 5.470 -10.261 1.00 87.12 99 PRO A C 1
ATOM 727 O O . PRO A 1 99 ? 3.331 4.387 -10.536 1.00 87.12 99 PRO A O 1
ATOM 730 N N . PHE A 1 100 ? 2.653 6.393 -11.204 1.00 89.50 100 PHE A N 1
ATOM 731 C CA . PHE A 1 100 ? 3.087 6.322 -12.613 1.00 89.50 100 PHE A CA 1
ATOM 732 C C . PHE A 1 100 ? 2.587 5.121 -13.432 1.00 89.50 100 PHE A C 1
ATOM 734 O O . PHE A 1 100 ? 3.002 4.939 -14.583 1.00 89.50 100 PHE A O 1
ATOM 741 N N . GLN A 1 101 ? 1.678 4.313 -12.888 1.00 90.62 101 GLN A N 1
ATOM 742 C CA . GLN A 1 101 ? 1.060 3.215 -13.621 1.00 90.62 101 GLN A CA 1
ATOM 743 C C . GLN A 1 101 ? 0.291 3.736 -14.834 1.00 90.62 101 GLN A C 1
ATOM 745 O O . GLN A 1 101 ? -0.183 4.871 -14.853 1.00 90.62 101 GLN A O 1
ATOM 750 N N . THR A 1 102 ? 0.186 2.901 -15.866 1.00 93.69 102 THR A N 1
ATOM 751 C CA . THR A 1 102 ? -0.595 3.208 -17.066 1.00 93.69 102 THR A CA 1
ATOM 752 C C . THR A 1 102 ? -1.831 2.328 -17.104 1.00 93.69 102 THR A C 1
ATOM 754 O O . THR A 1 102 ? -1.704 1.110 -17.029 1.00 93.69 102 THR A O 1
ATOM 757 N N . THR A 1 103 ? -3.005 2.926 -17.282 1.00 94.12 103 THR A N 1
ATOM 758 C CA . THR A 1 103 ? -4.265 2.198 -17.462 1.00 94.12 103 THR A CA 1
ATOM 759 C C . THR A 1 103 ? -4.986 2.641 -18.733 1.00 94.12 103 THR A C 1
ATOM 761 O O . THR A 1 103 ? -4.940 3.804 -19.127 1.00 94.12 103 THR A O 1
ATOM 764 N N . SER A 1 104 ? -5.649 1.695 -19.395 1.00 95.00 104 SER A N 1
ATOM 765 C CA . SER A 1 104 ? -6.568 1.950 -20.519 1.00 95.00 104 SER A CA 1
ATOM 766 C C . SER A 1 104 ? -8.026 1.653 -20.154 1.00 95.00 104 SER A C 1
ATOM 768 O O . SER A 1 104 ? -8.920 1.802 -20.983 1.00 95.00 104 SER A O 1
ATOM 770 N N . THR A 1 105 ? -8.267 1.253 -18.905 1.00 94.38 105 THR A N 1
ATOM 771 C CA . THR A 1 105 ? -9.566 0.858 -18.358 1.00 94.38 105 THR A CA 1
ATOM 772 C C . THR A 1 105 ? -9.818 1.592 -17.041 1.00 94.38 105 THR A C 1
ATOM 774 O O . THR A 1 105 ? -9.126 2.555 -16.704 1.00 94.38 105 THR A O 1
ATOM 777 N N . THR A 1 106 ? -10.807 1.138 -16.278 1.00 93.94 106 THR A N 1
ATOM 778 C CA . THR A 1 106 ? -11.014 1.583 -14.902 1.00 93.94 106 THR A CA 1
ATOM 779 C C . THR A 1 106 ? -9.873 1.131 -13.990 1.00 93.94 106 THR A C 1
ATOM 781 O O . THR A 1 106 ? -9.348 0.032 -14.171 1.00 93.94 106 THR A O 1
ATOM 784 N N . MET A 1 107 ? -9.524 1.957 -13.008 1.00 93.81 107 MET A N 1
ATOM 785 C CA . MET A 1 107 ? -8.598 1.660 -11.914 1.00 93.81 107 MET A CA 1
ATOM 786 C C . MET A 1 107 ? -9.161 2.264 -10.626 1.00 93.81 107 MET A C 1
ATOM 788 O O . MET A 1 107 ? -9.597 3.417 -10.629 1.00 93.81 107 MET A O 1
ATOM 792 N N . ASN A 1 108 ? -9.159 1.501 -9.535 1.00 93.62 108 ASN A N 1
ATOM 793 C CA . ASN A 1 108 ? -9.608 2.002 -8.238 1.00 93.62 108 ASN A CA 1
ATOM 794 C C . ASN A 1 108 ? -8.429 2.668 -7.532 1.00 93.62 108 ASN A C 1
ATOM 796 O O . ASN A 1 108 ? -7.351 2.086 -7.444 1.00 93.62 108 ASN A O 1
ATOM 800 N N . ILE A 1 109 ? -8.624 3.895 -7.064 1.00 93.00 109 ILE A N 1
ATOM 801 C CA . ILE A 1 109 ? -7.586 4.715 -6.439 1.00 93.00 109 ILE A CA 1
ATOM 802 C C . ILE A 1 109 ? -7.883 4.898 -4.951 1.00 93.00 109 ILE A C 1
ATOM 804 O O . ILE A 1 109 ? -8.987 5.305 -4.594 1.00 93.00 109 ILE A O 1
ATOM 808 N N . GLY A 1 110 ? -6.901 4.597 -4.107 1.00 91.00 110 GLY A N 1
ATOM 809 C CA . GLY A 1 110 ? -7.047 4.520 -2.657 1.00 91.00 110 GLY A CA 1
ATOM 810 C C . GLY A 1 110 ? -6.319 5.614 -1.881 1.00 91.00 110 GLY A C 1
ATOM 811 O O . GLY A 1 110 ? -5.253 6.076 -2.295 1.00 91.00 110 GLY A O 1
ATOM 812 N N . VAL A 1 111 ? -6.913 6.044 -0.765 1.00 91.81 111 VAL A N 1
ATOM 813 C CA . VAL A 1 111 ? -6.282 6.869 0.271 1.00 91.81 111 VAL A CA 1
ATOM 814 C C . VAL A 1 111 ? -6.678 6.344 1.648 1.00 91.81 111 VAL A C 1
ATOM 816 O O . VAL A 1 111 ? -7.858 6.311 2.018 1.00 91.81 111 VAL A O 1
ATOM 819 N N . LEU A 1 112 ? -5.669 6.031 2.454 1.00 90.38 112 LEU A N 1
ATOM 820 C CA . LEU A 1 112 ? -5.813 5.847 3.890 1.00 90.38 112 LEU A CA 1
ATOM 821 C C . LEU A 1 112 ? -5.917 7.206 4.565 1.00 90.38 112 LEU A C 1
ATOM 823 O O . LEU A 1 112 ? -5.170 8.119 4.224 1.00 90.38 112 LEU A O 1
ATOM 827 N N . ALA A 1 113 ? -6.820 7.337 5.535 1.00 92.06 113 ALA A N 1
ATOM 828 C CA . ALA A 1 113 ? -6.985 8.572 6.284 1.00 92.06 113 ALA A CA 1
ATOM 829 C C . ALA A 1 113 ? -7.361 8.308 7.745 1.00 92.06 113 ALA A C 1
ATOM 831 O O . ALA A 1 113 ? -8.255 7.510 8.034 1.00 92.06 113 ALA A O 1
ATOM 832 N N . TYR A 1 114 ? -6.719 9.037 8.657 1.00 91.25 114 TYR A N 1
ATOM 833 C CA . TYR A 1 114 ? -6.873 8.907 10.101 1.00 91.25 114 TYR A CA 1
ATOM 834 C C . TYR A 1 114 ? -6.903 10.268 10.784 1.00 91.25 114 TYR A C 1
ATOM 836 O O . TYR A 1 114 ? -6.292 11.237 10.339 1.00 91.25 114 TYR A O 1
ATOM 844 N N . HIS A 1 115 ? -7.618 10.337 11.900 1.00 90.81 115 HIS A N 1
ATOM 845 C CA . HIS A 1 115 ? -7.614 11.496 12.778 1.00 90.81 115 HIS A CA 1
ATOM 846 C C . HIS A 1 115 ? -8.119 11.098 14.167 1.00 90.81 115 HIS A C 1
ATOM 848 O O . HIS A 1 115 ? -8.969 10.214 14.279 1.00 90.81 115 HIS A O 1
ATOM 854 N N . ILE A 1 116 ? -7.679 11.785 15.227 1.00 85.06 116 ILE A N 1
ATOM 855 C CA . ILE A 1 116 ? -8.091 11.485 16.613 1.00 85.06 116 ILE A CA 1
ATOM 856 C C . ILE A 1 116 ? -9.611 11.599 16.843 1.00 85.06 116 ILE A C 1
ATOM 858 O O . ILE A 1 116 ? -10.194 10.940 17.704 1.00 85.06 116 ILE A O 1
ATOM 862 N N . ASN A 1 117 ? -10.277 12.429 16.046 1.00 86.00 117 ASN A N 1
ATOM 863 C CA . ASN A 1 117 ? -11.732 12.585 16.072 1.00 86.00 117 ASN A CA 1
ATOM 864 C C . ASN A 1 117 ? -12.462 11.731 15.029 1.00 86.00 117 ASN A C 1
ATOM 866 O O . ASN A 1 117 ? -13.681 11.822 14.943 1.00 86.00 117 ASN A O 1
ATOM 870 N N . GLY A 1 118 ? -11.745 10.908 14.264 1.00 88.62 118 GLY A N 1
ATOM 871 C CA . GLY A 1 118 ? -12.263 10.239 13.076 1.00 88.62 118 GLY A CA 1
ATOM 872 C C . GLY A 1 118 ? -12.284 11.150 11.847 1.00 88.62 118 GLY A C 1
ATOM 873 O O . GLY A 1 118 ? -12.178 12.378 11.942 1.00 88.62 118 GLY A O 1
ATOM 874 N N . ILE A 1 119 ? -12.416 10.514 10.689 1.00 93.56 119 ILE A N 1
ATOM 875 C CA . ILE A 1 119 ? -12.553 11.156 9.383 1.00 93.56 119 ILE A CA 1
ATOM 876 C C . ILE A 1 119 ? -14.041 11.206 9.030 1.00 93.56 119 ILE A C 1
ATOM 878 O O . ILE A 1 119 ? -14.744 10.209 9.162 1.00 93.56 119 ILE A O 1
ATOM 882 N N . GLU A 1 120 ? -14.524 12.382 8.636 1.00 93.44 120 GLU A N 1
ATOM 883 C CA . GLU A 1 120 ? -15.886 12.575 8.130 1.00 93.44 120 GLU A CA 1
ATOM 884 C C . GLU A 1 120 ? -15.997 12.070 6.690 1.00 93.44 120 GLU A C 1
ATOM 886 O O . GLU A 1 120 ? -16.975 11.419 6.331 1.00 93.44 120 GLU A O 1
ATOM 891 N N . LYS A 1 121 ? -14.997 12.399 5.863 1.00 93.88 121 LYS A N 1
ATOM 892 C CA . LYS A 1 121 ? -14.920 12.004 4.456 1.00 93.88 121 LYS A CA 1
ATOM 893 C C . LYS A 1 121 ? -13.526 12.217 3.875 1.00 93.88 121 LYS A C 1
ATOM 895 O O . LYS A 1 121 ? -12.749 13.031 4.379 1.00 93.88 121 LYS A O 1
ATOM 900 N N . VAL A 1 122 ? -13.263 11.564 2.750 1.00 96.31 122 VAL A N 1
ATOM 901 C CA . VAL A 1 122 ? -12.161 11.897 1.843 1.00 96.31 122 VAL A CA 1
ATOM 902 C C . VAL A 1 122 ? -12.743 12.324 0.501 1.00 96.31 122 VAL A C 1
ATOM 904 O O . VAL A 1 122 ? -13.556 11.611 -0.083 1.00 96.31 122 VAL A O 1
ATOM 907 N N . SER A 1 123 ? -12.339 13.495 0.016 1.00 96.00 123 SER A N 1
ATOM 908 C CA . SER A 1 123 ? -12.785 14.032 -1.270 1.00 96.00 123 SER A CA 1
ATOM 909 C C . SER A 1 123 ? -11.699 13.857 -2.325 1.00 96.00 123 SER A C 1
ATOM 911 O O . SER A 1 123 ? -10.564 14.253 -2.082 1.00 96.00 123 SER A O 1
ATOM 913 N N . PHE A 1 124 ? -12.042 13.350 -3.507 1.00 96.69 124 PHE A N 1
ATOM 914 C CA . PHE A 1 124 ? -11.120 13.114 -4.624 1.00 96.69 124 PHE A CA 1
ATOM 915 C C . PHE A 1 124 ? -11.430 14.011 -5.824 1.00 96.69 124 PHE A C 1
ATOM 917 O O . PHE A 1 124 ? -12.592 14.292 -6.108 1.00 96.69 124 PHE A O 1
ATOM 924 N N . SER A 1 125 ? -10.406 14.423 -6.570 1.00 95.81 125 SER A N 1
ATOM 925 C CA . SER A 1 125 ? -10.565 15.111 -7.857 1.00 95.81 125 SER A CA 1
ATOM 926 C C . SER A 1 125 ? -9.406 14.781 -8.794 1.00 95.81 125 SER A C 1
ATOM 928 O O . SER A 1 125 ? -8.251 14.741 -8.370 1.00 95.81 125 SER A O 1
ATOM 930 N N . VAL A 1 126 ? -9.703 14.579 -10.082 1.00 96.44 126 VAL A N 1
ATOM 931 C CA . VAL A 1 126 ? -8.696 14.353 -11.128 1.00 96.44 126 VAL A CA 1
ATOM 932 C C . VAL A 1 126 ? -8.630 15.533 -12.088 1.00 96.44 126 VAL A C 1
ATOM 934 O O . VAL A 1 126 ? -9.645 15.985 -12.620 1.00 96.44 126 VAL A O 1
ATOM 937 N N . ASN A 1 127 ? -7.415 16.041 -12.312 1.00 94.88 127 ASN A N 1
ATOM 938 C CA . ASN A 1 127 ? -7.133 17.175 -13.193 1.00 94.88 127 ASN A CA 1
ATOM 939 C C . ASN A 1 127 ? -8.056 18.380 -12.935 1.00 94.88 127 ASN A C 1
ATOM 941 O O . ASN A 1 127 ? -8.561 18.986 -13.879 1.00 94.88 127 ASN A O 1
ATOM 945 N N . ASN A 1 128 ? -8.285 18.730 -11.664 1.00 94.94 128 ASN A N 1
ATOM 946 C CA . ASN A 1 128 ? -9.175 19.824 -11.258 1.00 94.94 128 ASN A CA 1
ATOM 947 C C . ASN A 1 128 ? -10.630 19.652 -11.750 1.00 94.94 128 ASN A C 1
ATOM 949 O O . ASN A 1 128 ? -11.299 20.617 -12.124 1.00 94.94 128 ASN A O 1
ATOM 953 N N . GLY A 1 129 ? -11.106 18.408 -11.821 1.00 95.88 129 GLY A N 1
ATOM 954 C CA . GLY A 1 129 ? -12.512 18.086 -12.038 1.00 95.88 129 GLY A CA 1
ATOM 955 C C . GLY A 1 129 ? -13.362 18.302 -10.781 1.00 95.88 129 GLY A C 1
ATOM 956 O O . GLY A 1 129 ? -12.841 18.703 -9.733 1.00 95.88 129 GLY A O 1
ATOM 957 N N . PRO A 1 130 ? -14.676 18.033 -10.850 1.00 96.06 130 PRO A N 1
ATOM 958 C CA . PRO A 1 130 ? -15.541 18.050 -9.674 1.00 96.06 130 PRO A CA 1
ATOM 959 C C . PRO A 1 130 ? -15.002 17.149 -8.555 1.00 96.06 130 PRO A C 1
ATOM 961 O O . PRO A 1 130 ? -14.506 16.055 -8.822 1.00 96.06 130 PRO A O 1
ATOM 964 N N . TRP A 1 131 ? -15.112 17.614 -7.309 1.00 95.44 131 TRP A N 1
ATOM 965 C CA . TRP A 1 131 ? -14.765 16.811 -6.139 1.00 95.44 131 TRP A CA 1
ATOM 966 C C . TRP A 1 131 ? -15.835 15.749 -5.885 1.00 95.44 131 TRP A C 1
ATOM 968 O O . TRP A 1 131 ? -17.030 16.045 -5.936 1.00 95.44 131 TRP A O 1
ATOM 978 N N . VAL A 1 132 ? -15.389 14.532 -5.599 1.00 95.25 132 VAL A N 1
ATOM 979 C CA . VAL A 1 132 ? -16.222 13.379 -5.255 1.00 95.25 132 VAL A CA 1
ATOM 980 C C . VAL A 1 132 ? -15.944 13.007 -3.807 1.00 95.25 132 VAL A C 1
ATOM 982 O O . VAL A 1 132 ? -14.800 12.718 -3.465 1.00 95.25 132 VAL A O 1
ATOM 985 N N . ASP A 1 133 ? -16.976 13.032 -2.969 1.00 94.81 133 ASP A N 1
ATOM 986 C CA . ASP A 1 133 ? -16.879 12.728 -1.541 1.00 94.81 133 ASP A CA 1
ATOM 987 C C . ASP A 1 133 ? -17.079 11.230 -1.286 1.00 94.81 133 ASP A C 1
ATOM 989 O O . ASP A 1 133 ? -18.037 10.639 -1.776 1.00 94.81 133 ASP A O 1
ATOM 993 N N . VAL A 1 134 ? -16.203 10.638 -0.476 1.00 94.88 134 VAL A N 1
ATOM 994 C CA . VAL A 1 134 ? -16.311 9.262 0.023 1.00 94.88 134 VAL A CA 1
ATOM 995 C C . VAL A 1 134 ? -16.379 9.318 1.547 1.00 94.88 134 VAL A C 1
ATOM 997 O O . VAL A 1 134 ? -15.444 9.786 2.194 1.00 94.88 134 VAL A O 1
ATOM 1000 N N . PHE A 1 135 ? -17.486 8.863 2.133 1.00 88.94 135 PHE A N 1
ATOM 1001 C CA . PHE A 1 135 ? -17.779 9.053 3.564 1.00 88.94 135 PHE A CA 1
ATOM 1002 C C . PHE A 1 135 ? -17.330 7.904 4.464 1.00 88.94 135 PHE A C 1
ATOM 1004 O O . PHE A 1 135 ? -17.373 8.011 5.688 1.00 88.94 135 PHE A O 1
ATOM 1011 N N . SER A 1 136 ? -16.947 6.766 3.895 1.00 86.06 136 SER A N 1
ATOM 1012 C CA . SER A 1 136 ? -16.511 5.613 4.680 1.00 86.06 136 SER A CA 1
ATOM 1013 C C . SER A 1 136 ? -15.488 4.795 3.906 1.00 86.06 136 SER A C 1
ATOM 1015 O O . SER A 1 136 ? -15.643 4.635 2.690 1.00 86.06 136 SER A O 1
ATOM 1017 N N . PRO A 1 137 ? -14.458 4.272 4.588 1.00 87.75 137 PRO A N 1
ATOM 1018 C CA . PRO A 1 137 ? -13.518 3.376 3.958 1.00 87.75 137 PRO A CA 1
ATOM 1019 C C . PRO A 1 137 ? -14.190 2.021 3.714 1.00 87.75 137 PRO A C 1
ATOM 1021 O O . PRO A 1 137 ? -15.055 1.584 4.472 1.00 87.75 137 PRO A O 1
ATOM 1024 N N . THR A 1 138 ? -13.811 1.363 2.627 1.00 85.62 138 THR A N 1
ATOM 1025 C CA . THR A 1 138 ? -14.223 -0.009 2.305 1.00 85.62 138 THR A CA 1
ATOM 1026 C C . THR A 1 138 ? -13.050 -0.725 1.646 1.00 85.62 138 THR A C 1
ATOM 1028 O O . THR A 1 138 ? -12.088 -0.080 1.237 1.00 85.62 138 THR A O 1
ATOM 1031 N N . LEU A 1 139 ? -13.111 -2.052 1.530 1.00 85.94 139 LEU A N 1
ATOM 1032 C CA . LEU A 1 139 ? -12.070 -2.821 0.850 1.00 85.94 139 LEU A CA 1
ATOM 1033 C C . LEU A 1 139 ? -11.923 -2.360 -0.610 1.00 85.94 139 LEU A C 1
ATOM 1035 O O . LEU A 1 139 ? -12.845 -2.540 -1.410 1.00 85.94 139 LEU A O 1
ATOM 1039 N N . ASN A 1 140 ? -10.770 -1.793 -0.958 1.00 87.69 140 ASN A N 1
ATOM 1040 C CA . ASN A 1 140 ? -10.446 -1.429 -2.328 1.00 87.69 140 ASN A CA 1
ATOM 1041 C C . ASN A 1 140 ? -10.037 -2.696 -3.113 1.00 87.69 140 ASN A C 1
ATOM 1043 O O . ASN A 1 140 ? -9.094 -3.382 -2.724 1.00 87.69 140 ASN A O 1
ATOM 1047 N N . PRO A 1 141 ? -10.705 -3.038 -4.232 1.00 86.44 141 PRO A N 1
ATOM 1048 C CA . PRO A 1 141 ? -10.386 -4.241 -5.007 1.00 86.44 141 PRO A CA 1
ATOM 1049 C C . PRO A 1 141 ? -8.996 -4.253 -5.656 1.00 86.44 141 PRO A C 1
ATOM 1051 O O . PRO A 1 141 ? -8.518 -5.328 -6.014 1.00 86.44 141 PRO A O 1
ATOM 1054 N N . GLU A 1 142 ? -8.411 -3.074 -5.890 1.00 85.31 142 GLU A N 1
ATOM 1055 C CA . GLU A 1 142 ? -7.113 -2.916 -6.559 1.00 85.31 142 GLU A CA 1
ATOM 1056 C C . GLU A 1 142 ? -5.953 -3.154 -5.593 1.00 85.31 142 GLU A C 1
ATOM 1058 O O . GLU A 1 142 ? -4.916 -3.690 -5.973 1.00 85.31 142 GLU A O 1
ATOM 1063 N N . THR A 1 143 ? -6.139 -2.748 -4.340 1.00 85.31 143 THR A N 1
ATOM 1064 C CA . THR A 1 143 ? -5.089 -2.735 -3.321 1.00 85.31 143 THR A CA 1
ATOM 1065 C C .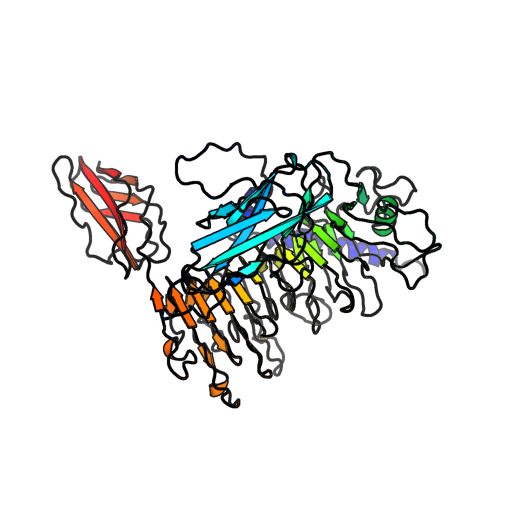 THR A 1 143 ? -5.305 -3.787 -2.246 1.00 85.31 143 THR A C 1
ATOM 1067 O O . THR A 1 143 ? -4.361 -4.106 -1.546 1.00 85.31 143 THR A O 1
ATOM 1070 N N . GLU A 1 144 ? -6.524 -4.326 -2.127 1.00 85.19 144 GLU A N 1
ATOM 1071 C CA . GLU A 1 144 ? -7.018 -5.197 -1.050 1.00 85.19 144 GLU A CA 1
ATOM 1072 C C . GLU A 1 144 ? -6.846 -4.609 0.367 1.00 85.19 144 GLU A C 1
ATOM 1074 O O . GLU A 1 144 ? -6.904 -5.338 1.354 1.00 85.19 144 GLU A O 1
ATOM 1079 N N . VAL A 1 145 ? -6.744 -3.279 0.468 1.00 83.31 145 VAL A N 1
ATOM 1080 C CA . VAL A 1 145 ? -6.700 -2.520 1.726 1.00 83.31 145 VAL A CA 1
ATOM 1081 C C . VAL A 1 145 ? -8.067 -1.879 1.996 1.00 83.31 145 VAL A C 1
ATOM 1083 O O . VAL A 1 145 ? -8.760 -1.439 1.078 1.00 83.31 145 VAL A O 1
ATOM 1086 N N . GLU A 1 146 ? -8.500 -1.835 3.261 1.00 84.75 146 GLU A N 1
ATOM 1087 C CA . GLU A 1 146 ? -9.678 -1.050 3.656 1.00 84.75 146 GLU A CA 1
ATOM 1088 C C . GLU A 1 146 ? -9.321 0.438 3.745 1.00 84.75 146 GLU A C 1
ATOM 1090 O O . GLU A 1 146 ? -8.575 0.862 4.633 1.00 84.75 146 GLU A O 1
ATOM 1095 N N . GLU A 1 147 ? -9.864 1.226 2.818 1.00 89.88 147 GLU A N 1
ATOM 1096 C CA . GLU A 1 147 ? -9.496 2.627 2.620 1.00 89.88 147 GLU A CA 1
ATOM 1097 C C . GLU A 1 147 ? -10.603 3.430 1.920 1.00 89.88 147 GLU A C 1
ATOM 1099 O O . GLU A 1 147 ? -11.613 2.881 1.468 1.00 89.88 147 GLU A O 1
ATOM 1104 N N . TYR A 1 148 ? -10.436 4.750 1.828 1.00 93.94 148 TYR A N 1
ATOM 1105 C CA . TYR A 1 148 ? -11.324 5.589 1.025 1.00 93.94 148 TYR A CA 1
ATOM 1106 C C . TYR A 1 148 ? -10.893 5.476 -0.430 1.00 93.94 148 TYR A C 1
ATOM 1108 O O . TYR A 1 148 ? -9.737 5.752 -0.741 1.00 93.94 148 TYR A O 1
ATOM 1116 N N . TRP A 1 149 ? -11.801 5.094 -1.328 1.00 95.31 149 TRP A N 1
ATOM 1117 C CA . TRP A 1 149 ? -11.431 4.906 -2.727 1.00 95.31 149 TRP A CA 1
ATOM 1118 C C . TRP A 1 149 ? -12.497 5.363 -3.722 1.00 95.31 149 TRP A C 1
ATOM 1120 O O . TRP A 1 149 ? -13.705 5.300 -3.472 1.00 95.31 149 TRP A O 1
ATOM 1130 N N . ALA A 1 150 ? -12.013 5.814 -4.877 1.00 95.38 150 ALA A N 1
ATOM 1131 C CA . ALA A 1 150 ? -12.799 6.263 -6.023 1.00 95.38 150 ALA A CA 1
ATOM 1132 C C . ALA A 1 150 ? -12.329 5.560 -7.309 1.00 95.38 150 ALA A C 1
ATOM 1134 O O . ALA A 1 150 ? -11.302 4.881 -7.319 1.00 95.38 150 ALA A O 1
ATOM 1135 N N . VAL A 1 151 ? -13.071 5.712 -8.408 1.00 95.44 151 VAL A N 1
ATOM 1136 C CA . VAL A 1 151 ? -12.751 5.057 -9.689 1.00 95.44 151 VAL A CA 1
ATOM 1137 C C . VAL A 1 151 ? -12.201 6.072 -10.679 1.00 95.44 151 VAL A C 1
ATOM 1139 O O . VAL A 1 151 ? -12.878 7.030 -11.049 1.00 95.44 151 VAL A O 1
ATOM 1142 N N . LEU A 1 152 ? -10.988 5.832 -11.169 1.00 96.25 152 LEU A N 1
ATOM 1143 C CA . LEU A 1 152 ? -10.459 6.486 -12.358 1.00 96.25 152 LEU A CA 1
ATOM 1144 C C . LEU A 1 152 ? -10.884 5.680 -13.589 1.00 96.25 152 LEU A C 1
ATOM 1146 O O . LEU A 1 152 ? -10.455 4.543 -13.749 1.00 96.25 152 LEU A O 1
ATOM 1150 N N . ASP A 1 153 ? -11.684 6.262 -14.479 1.00 96.12 153 ASP A N 1
ATOM 1151 C CA . ASP A 1 153 ? -12.061 5.639 -15.753 1.00 96.12 153 ASP A CA 1
ATOM 1152 C C . ASP A 1 153 ? -11.288 6.280 -16.912 1.00 96.12 153 ASP A C 1
ATOM 1154 O O . ASP A 1 153 ? -11.567 7.413 -17.314 1.00 96.12 153 ASP A O 1
ATOM 1158 N N . ALA A 1 154 ? -10.317 5.547 -17.469 1.00 96.06 154 ALA A N 1
ATOM 1159 C CA . ALA A 1 154 ? -9.499 6.029 -18.579 1.00 96.06 154 ALA A CA 1
ATOM 1160 C C . ALA A 1 154 ? -10.334 6.447 -19.801 1.00 96.06 154 ALA A C 1
ATOM 1162 O O . ALA A 1 154 ? -9.928 7.358 -20.522 1.00 96.06 154 ALA A O 1
ATOM 1163 N N . SER A 1 155 ? -11.508 5.842 -20.022 1.00 95.44 155 SER A N 1
ATOM 1164 C CA . SER A 1 155 ? -12.363 6.147 -21.177 1.00 95.44 155 SER A CA 1
ATOM 1165 C C . SER A 1 155 ? -12.959 7.560 -21.148 1.00 95.44 155 SER A C 1
ATOM 1167 O O . SER A 1 155 ? -13.399 8.060 -22.184 1.00 95.44 155 SER A O 1
ATOM 1169 N N . GLN A 1 156 ? -12.928 8.236 -19.994 1.00 95.31 156 GLN A N 1
ATOM 1170 C CA . GLN A 1 156 ? -13.396 9.617 -19.854 1.00 95.31 156 GLN A CA 1
ATOM 1171 C C . GLN A 1 156 ? -12.387 10.663 -20.347 1.00 95.31 156 GLN A C 1
ATOM 1173 O O . GLN A 1 156 ? -12.718 11.848 -20.437 1.00 95.31 156 GLN A O 1
ATOM 1178 N N . PHE A 1 157 ? -11.160 10.255 -20.672 1.00 95.88 157 PHE A N 1
ATOM 1179 C CA . PHE A 1 157 ? -10.099 11.160 -21.097 1.00 95.88 157 PHE A CA 1
ATOM 1180 C C . PHE A 1 157 ? -10.022 11.246 -22.623 1.00 95.88 157 PHE A C 1
ATOM 1182 O O . PHE A 1 157 ? -10.074 10.248 -23.335 1.00 95.88 157 PHE A O 1
ATOM 1189 N N . LEU A 1 158 ? -9.867 12.469 -23.138 1.00 93.12 158 LEU A N 1
ATOM 1190 C CA . LEU A 1 158 ? -9.752 12.722 -24.581 1.00 93.12 158 LEU A CA 1
ATOM 1191 C C . LEU A 1 158 ? -8.329 12.527 -25.117 1.00 93.12 158 LEU A C 1
ATOM 1193 O O . LEU A 1 158 ? -8.131 12.442 -26.328 1.00 93.12 158 LEU A O 1
ATOM 1197 N N . THR A 1 159 ? -7.338 12.517 -24.229 1.00 94.06 159 THR A N 1
ATOM 1198 C CA . THR A 1 159 ? -5.917 12.439 -24.569 1.00 94.06 159 THR A CA 1
ATOM 1199 C C . THR A 1 159 ? -5.221 11.463 -23.646 1.00 94.06 159 THR A C 1
ATOM 1201 O O . THR A 1 159 ? -5.477 11.473 -22.441 1.00 94.06 159 THR A O 1
ATOM 1204 N N . ASP A 1 160 ? -4.295 10.685 -24.195 1.00 96.00 160 ASP A N 1
ATOM 1205 C CA . ASP A 1 160 ? -3.439 9.842 -23.377 1.00 96.00 160 ASP A CA 1
ATOM 1206 C C . ASP A 1 160 ? -2.338 10.671 -22.709 1.00 96.00 160 ASP A C 1
ATOM 1208 O O . ASP A 1 160 ? -1.863 11.666 -23.264 1.00 96.00 160 ASP A O 1
ATOM 1212 N N . GLY A 1 161 ? -1.895 10.236 -21.534 1.00 94.19 161 GLY A N 1
ATOM 1213 C CA . GLY A 1 161 ? -0.809 10.882 -20.806 1.00 94.19 161 GLY A CA 1
ATOM 1214 C C . GLY A 1 161 ? -1.015 10.903 -19.296 1.00 94.19 161 GLY A C 1
ATOM 1215 O O . GLY A 1 161 ? -1.901 10.216 -18.781 1.00 94.19 161 GLY A O 1
ATOM 1216 N N . PRO A 1 162 ? -0.182 11.675 -18.579 1.00 93.44 162 PRO A N 1
ATOM 1217 C CA . PRO A 1 162 ? -0.241 11.745 -17.131 1.00 93.44 162 PRO A CA 1
ATOM 1218 C C . PRO A 1 162 ? -1.500 12.471 -16.649 1.00 93.44 162 PRO A C 1
ATOM 1220 O O . PRO A 1 162 ? -1.955 13.446 -17.252 1.00 93.44 162 PRO A O 1
ATOM 1223 N N . VAL A 1 163 ? -2.029 12.018 -15.519 1.00 94.44 163 VAL A N 1
ATOM 1224 C CA . VAL A 1 163 ? -3.140 12.628 -14.790 1.00 94.44 163 VAL A CA 1
ATOM 1225 C C . VAL A 1 163 ? -2.736 12.822 -13.334 1.00 94.44 163 VAL A C 1
ATOM 1227 O O . VAL A 1 163 ? -2.049 11.983 -12.751 1.00 94.44 163 VAL A O 1
ATOM 1230 N N . GLU A 1 164 ? -3.156 13.943 -12.756 1.00 93.94 164 GLU A N 1
ATOM 1231 C CA . GLU A 1 164 ? -2.923 14.268 -11.352 1.00 93.94 164 GLU A CA 1
ATOM 1232 C C . GLU A 1 164 ? -4.240 14.157 -10.589 1.00 93.94 164 GLU A C 1
ATOM 1234 O O . GLU A 1 164 ? -5.178 14.931 -10.821 1.00 93.94 164 GLU A O 1
ATOM 1239 N N . ILE A 1 165 ? -4.284 13.218 -9.651 1.00 94.38 165 ILE A N 1
ATOM 1240 C CA . ILE A 1 165 ? -5.384 13.060 -8.711 1.00 94.38 165 ILE A CA 1
ATOM 1241 C C . ILE A 1 165 ? -4.968 13.666 -7.373 1.00 94.38 165 ILE A C 1
ATOM 1243 O O . ILE A 1 165 ? -3.915 13.335 -6.828 1.00 94.38 165 ILE A O 1
ATOM 1247 N N . ARG A 1 166 ? -5.817 14.539 -6.834 1.00 94.69 166 ARG A N 1
ATOM 1248 C CA . ARG A 1 166 ? -5.669 15.102 -5.489 1.00 94.69 166 ARG A CA 1
ATOM 1249 C C . ARG A 1 166 ? -6.766 14.578 -4.585 1.00 94.69 166 ARG A C 1
ATOM 1251 O O . ARG A 1 166 ? -7.880 14.318 -5.048 1.00 94.69 166 ARG A O 1
ATOM 1258 N N . ALA A 1 167 ? -6.452 14.486 -3.301 1.00 95.19 167 ALA A N 1
ATOM 1259 C CA . ALA A 1 167 ? -7.405 14.109 -2.272 1.00 95.19 167 ALA A CA 1
ATOM 1260 C C . ALA A 1 167 ? -7.375 15.094 -1.099 1.00 95.19 167 ALA A C 1
ATOM 1262 O O . ALA A 1 167 ? -6.359 15.745 -0.849 1.00 95.19 167 ALA A O 1
ATOM 1263 N N . ILE A 1 168 ? -8.492 15.214 -0.385 1.00 95.31 168 ILE A N 1
ATOM 1264 C CA . ILE A 1 168 ? -8.580 15.971 0.865 1.00 95.31 168 ILE A CA 1
ATOM 1265 C C . ILE A 1 168 ? -9.240 15.091 1.919 1.00 95.31 168 ILE A C 1
ATOM 1267 O O . ILE A 1 168 ? -10.395 14.704 1.755 1.00 95.31 168 ILE A O 1
ATOM 1271 N N . ALA A 1 169 ? -8.526 14.800 3.003 1.00 95.69 169 ALA A N 1
ATOM 1272 C CA . ALA A 1 169 ? -9.074 14.106 4.161 1.00 95.69 169 ALA A CA 1
ATOM 1273 C C . ALA A 1 169 ? -9.658 15.124 5.146 1.00 95.69 169 ALA A C 1
ATOM 1275 O O . ALA A 1 169 ? -8.934 15.972 5.676 1.00 95.69 169 ALA A O 1
ATOM 1276 N N . TYR A 1 170 ? -10.965 15.040 5.389 1.00 95.69 170 TYR A N 1
ATOM 1277 C CA . TYR A 1 170 ? -11.696 15.921 6.294 1.00 95.69 170 TYR A CA 1
ATOM 1278 C C . TYR A 1 170 ? -11.926 15.220 7.636 1.00 95.69 170 TYR A C 1
ATOM 1280 O O . TYR A 1 170 ? -12.693 14.255 7.687 1.00 95.69 170 TYR A O 1
ATOM 1288 N N . PRO A 1 171 ? -11.299 15.669 8.736 1.00 94.56 171 PRO A N 1
ATOM 1289 C CA . PRO A 1 171 ? -11.621 15.157 10.058 1.00 94.56 171 PRO A CA 1
ATOM 1290 C C . PRO A 1 171 ? -12.992 15.663 10.514 1.00 94.56 171 PRO A C 1
ATOM 1292 O O . PRO A 1 171 ? -13.410 16.757 10.142 1.00 94.56 171 PRO A O 1
ATOM 1295 N N . ILE A 1 172 ? -13.652 14.918 11.405 1.00 92.06 172 ILE A N 1
ATOM 1296 C CA . ILE A 1 172 ? -14.907 15.361 12.048 1.00 92.06 172 ILE A CA 1
ATOM 1297 C C . ILE A 1 172 ? -14.699 16.675 12.828 1.00 92.06 172 ILE A C 1
ATOM 1299 O O . ILE A 1 172 ? -15.590 17.518 12.934 1.00 92.06 172 ILE A O 1
ATOM 1303 N N . ASN A 1 173 ? -13.509 16.847 13.402 1.00 90.94 173 ASN A N 1
ATOM 1304 C CA . ASN A 1 173 ? -13.073 18.059 14.082 1.00 90.94 173 ASN A CA 1
ATOM 1305 C C . ASN A 1 173 ? -11.545 18.117 14.033 1.00 90.94 173 ASN A C 1
ATOM 1307 O O . ASN A 1 173 ? -10.934 17.178 14.534 1.00 90.94 173 ASN A O 1
ATOM 1311 N N . GLY A 1 174 ? -10.953 19.161 13.453 1.00 92.50 174 GLY A N 1
ATOM 1312 C CA . GLY A 1 174 ? -9.507 19.254 13.200 1.00 92.50 174 GLY A CA 1
ATOM 1313 C C . GLY A 1 174 ? -9.167 19.985 11.897 1.00 92.50 174 GLY A C 1
ATOM 1314 O O . GLY A 1 174 ? -10.052 20.533 11.232 1.00 92.50 174 GLY A O 1
ATOM 1315 N N . TYR A 1 175 ? -7.893 19.967 11.506 1.00 93.50 175 TYR A N 1
ATOM 1316 C CA . TYR A 1 175 ? -7.407 20.490 10.225 1.00 93.50 175 TYR A CA 1
ATOM 1317 C C . TYR A 1 175 ? -7.475 19.425 9.117 1.00 93.50 175 TYR A C 1
ATOM 1319 O O . TYR A 1 175 ? -6.910 18.341 9.279 1.00 93.50 175 TYR A O 1
ATOM 1327 N N . PRO A 1 176 ? -8.105 19.715 7.964 1.00 95.31 176 PRO A N 1
ATOM 1328 C CA . PRO A 1 176 ? -8.042 18.826 6.807 1.00 95.31 176 PRO A CA 1
ATOM 1329 C C . PRO A 1 176 ? -6.625 18.686 6.234 1.00 95.31 176 PRO A C 1
ATOM 1331 O O . PRO A 1 176 ? -5.868 19.658 6.192 1.00 95.31 176 PRO A O 1
ATOM 1334 N N . LYS A 1 177 ? -6.292 17.493 5.729 1.00 91.75 177 LYS A N 1
ATOM 1335 C CA . LYS A 1 177 ? -5.034 17.218 5.009 1.00 91.75 177 LYS A CA 1
ATOM 1336 C C . LYS A 1 177 ? -5.299 17.196 3.516 1.00 91.75 177 LYS A C 1
ATOM 1338 O O . LYS A 1 177 ? -6.223 16.528 3.063 1.00 91.75 177 LYS A O 1
ATOM 1343 N N . VAL A 1 178 ? -4.484 17.922 2.758 1.00 92.00 178 VAL A N 1
ATOM 1344 C CA . VAL A 1 178 ? -4.555 17.967 1.295 1.00 92.00 178 VAL A CA 1
ATOM 1345 C C . VAL A 1 178 ? -3.386 17.178 0.724 1.00 92.00 178 VAL A C 1
ATOM 1347 O O . VAL A 1 178 ? -2.241 17.564 0.943 1.00 92.00 178 VAL A O 1
ATOM 1350 N N . LEU A 1 179 ? -3.683 16.134 -0.047 1.00 91.19 179 LEU A N 1
ATOM 1351 C CA . LEU A 1 179 ? -2.699 15.383 -0.823 1.00 91.19 179 LEU A CA 1
ATOM 1352 C C . LEU A 1 179 ? -2.531 16.060 -2.177 1.00 91.19 179 LEU A C 1
ATOM 1354 O O . LEU A 1 179 ? -3.422 16.013 -3.034 1.00 91.19 179 LEU A O 1
ATOM 1358 N N . GLN A 1 180 ? -1.415 16.771 -2.324 1.00 88.75 180 GLN A N 1
ATOM 1359 C CA . GLN A 1 180 ? -1.085 17.522 -3.527 1.00 88.75 180 GLN A CA 1
ATOM 1360 C C . GLN A 1 180 ? 0.427 17.626 -3.731 1.00 88.75 180 GLN A C 1
ATOM 1362 O O . GLN A 1 180 ? 1.182 17.724 -2.772 1.00 88.75 180 GLN A O 1
ATOM 1367 N N . GLY A 1 181 ? 0.863 17.708 -4.985 1.00 77.12 181 GLY A N 1
ATOM 1368 C CA . GLY A 1 181 ? 2.271 17.864 -5.348 1.00 77.12 181 GLY A CA 1
ATOM 1369 C C . GLY A 1 181 ? 2.768 16.724 -6.230 1.00 77.12 181 GLY A C 1
ATOM 1370 O O . GLY A 1 181 ? 2.184 15.647 -6.269 1.00 77.12 181 GLY A O 1
ATOM 1371 N N . THR A 1 182 ? 3.834 16.982 -6.987 1.00 62.66 182 THR A N 1
ATOM 1372 C CA . THR A 1 182 ? 4.340 16.072 -8.032 1.00 62.66 182 THR A CA 1
ATOM 1373 C C . THR A 1 182 ? 5.590 15.291 -7.626 1.00 62.66 182 THR A C 1
ATOM 1375 O O . THR A 1 182 ? 6.146 14.567 -8.448 1.00 62.66 182 THR A O 1
ATOM 1378 N N . THR A 1 183 ? 6.066 15.461 -6.394 1.00 59.44 183 THR A N 1
ATOM 1379 C CA . THR A 1 183 ? 7.297 14.838 -5.900 1.00 59.44 183 THR A CA 1
ATOM 1380 C C . THR A 1 183 ? 6.913 13.750 -4.909 1.00 59.44 183 THR A C 1
ATOM 1382 O O . THR A 1 183 ? 6.395 14.077 -3.856 1.00 59.44 183 THR A O 1
ATOM 1385 N N . ILE A 1 184 ? 7.175 12.469 -5.197 1.00 56.97 184 ILE A N 1
ATOM 1386 C CA . ILE A 1 184 ? 6.865 11.345 -4.282 1.00 56.97 184 ILE A CA 1
ATOM 1387 C C . ILE A 1 184 ? 7.916 11.275 -3.160 1.00 56.97 184 ILE A C 1
ATOM 1389 O O . ILE A 1 184 ? 8.549 10.254 -2.922 1.00 56.97 184 ILE A O 1
ATOM 1393 N N . ILE A 1 185 ? 8.187 12.406 -2.525 1.00 50.59 185 ILE A N 1
ATOM 1394 C CA . ILE A 1 185 ? 8.862 12.436 -1.238 1.00 50.59 185 ILE A CA 1
ATOM 1395 C C . ILE A 1 185 ? 7.723 12.407 -0.212 1.00 50.59 185 ILE A C 1
ATOM 1397 O O . ILE A 1 185 ? 6.788 13.202 -0.301 1.00 50.59 185 ILE A O 1
ATOM 1401 N N . ASP A 1 186 ? 7.773 11.428 0.689 1.00 52.06 186 ASP A N 1
ATOM 1402 C CA . ASP A 1 186 ? 6.953 11.341 1.904 1.00 52.06 186 ASP A CA 1
ATOM 1403 C C . ASP A 1 186 ? 5.443 11.040 1.753 1.00 52.06 186 ASP A C 1
ATOM 1405 O O . ASP A 1 186 ? 4.694 11.313 2.679 1.00 52.06 186 ASP A O 1
ATOM 1409 N N . HIS A 1 187 ? 4.960 10.470 0.634 1.00 55.41 187 HIS A N 1
ATOM 1410 C CA . HIS A 1 187 ? 3.553 10.013 0.441 1.00 55.41 187 HIS A CA 1
ATOM 1411 C C . HIS A 1 187 ? 2.425 11.052 0.683 1.00 55.41 187 HIS A C 1
ATOM 1413 O O . HIS A 1 187 ? 1.250 10.741 0.483 1.00 55.41 187 HIS A O 1
ATOM 1419 N N . ASP A 1 188 ? 2.778 12.305 0.966 1.00 63.62 188 ASP A N 1
ATOM 1420 C CA . ASP A 1 188 ? 1.903 13.474 1.147 1.00 63.62 188 ASP A CA 1
ATOM 1421 C C . ASP A 1 188 ? 1.462 14.138 -0.173 1.00 63.62 188 ASP A C 1
ATOM 1423 O O . ASP A 1 188 ? 0.894 15.235 -0.208 1.00 63.62 188 ASP A O 1
ATOM 1427 N N . SER A 1 189 ? 1.759 13.481 -1.290 1.00 76.69 189 SER A N 1
ATOM 1428 C CA . SER A 1 189 ? 1.661 14.049 -2.630 1.00 76.69 189 SER A CA 1
ATOM 1429 C C . SER A 1 189 ? 0.443 13.566 -3.405 1.00 76.69 189 SER A C 1
ATOM 1431 O O . SER A 1 189 ? -0.281 12.660 -2.995 1.00 76.69 189 SER A O 1
ATOM 1433 N N . SER A 1 190 ? 0.210 14.193 -4.558 1.00 85.56 190 SER A N 1
ATOM 1434 C CA . SER A 1 190 ? -0.821 13.759 -5.495 1.00 85.56 190 SER A CA 1
ATOM 1435 C C . SER A 1 190 ? -0.581 12.315 -5.941 1.00 85.56 190 SER A C 1
ATOM 1437 O O . SER A 1 190 ? 0.559 11.879 -6.121 1.00 85.56 190 SER A O 1
ATOM 1439 N N . ILE A 1 191 ? -1.664 11.600 -6.240 1.00 89.62 191 ILE A N 1
ATOM 1440 C CA . ILE A 1 191 ? -1.585 10.317 -6.936 1.00 89.62 191 ILE A CA 1
ATOM 1441 C C . ILE A 1 191 ? -1.382 10.632 -8.423 1.00 89.62 191 ILE A C 1
ATOM 1443 O O . ILE A 1 191 ? -2.258 11.204 -9.079 1.00 89.62 191 ILE A O 1
ATOM 1447 N N . ILE A 1 192 ? -0.206 10.296 -8.953 1.00 89.94 192 ILE A N 1
ATOM 1448 C CA . ILE A 1 192 ? 0.136 10.502 -10.366 1.00 89.94 192 ILE A CA 1
ATOM 1449 C C . ILE A 1 192 ? -0.006 9.179 -11.109 1.00 89.94 192 ILE A C 1
ATOM 1451 O O . ILE A 1 192 ? 0.667 8.212 -10.768 1.00 89.94 192 ILE A O 1
ATOM 1455 N N . LEU A 1 193 ? -0.841 9.143 -12.147 1.00 93.25 193 LEU A N 1
ATOM 1456 C CA . LEU A 1 193 ? -1.064 7.975 -13.009 1.00 93.25 193 LEU A CA 1
ATOM 1457 C C . LEU A 1 193 ? -1.009 8.390 -14.480 1.00 93.25 193 LEU A C 1
ATOM 1459 O O . LEU A 1 193 ? -0.927 9.573 -14.790 1.00 93.25 193 LEU A O 1
ATOM 1463 N N . ASN A 1 194 ? -1.066 7.430 -15.399 1.00 95.19 194 ASN A N 1
ATOM 1464 C CA . ASN A 1 194 ? -1.184 7.676 -16.832 1.00 95.19 194 ASN A CA 1
ATOM 1465 C C . ASN A 1 194 ? -2.428 6.982 -17.381 1.00 95.19 194 ASN A C 1
ATOM 1467 O O . ASN A 1 194 ? -2.632 5.787 -17.171 1.00 95.19 194 ASN A O 1
ATOM 1471 N N . VAL A 1 195 ? -3.231 7.717 -18.140 1.00 97.06 195 VAL A N 1
ATOM 1472 C CA . VAL A 1 195 ? -4.374 7.167 -18.875 1.00 97.06 195 VAL A CA 1
ATOM 1473 C C . VAL A 1 195 ? -3.986 6.961 -20.334 1.00 97.06 195 VAL A C 1
ATOM 1475 O O . VAL A 1 195 ? -3.239 7.756 -20.903 1.00 97.06 195 VAL A O 1
ATOM 1478 N N . ASN A 1 196 ? -4.463 5.878 -20.940 1.00 96.75 196 ASN A N 1
ATOM 1479 C CA . ASN A 1 196 ? -4.169 5.519 -22.327 1.00 96.75 196 ASN A CA 1
ATOM 1480 C C . ASN A 1 196 ? -5.417 5.043 -23.101 1.00 96.75 196 ASN A C 1
ATOM 1482 O O . ASN A 1 196 ? -5.368 3.963 -23.697 1.00 96.75 196 ASN A O 1
ATOM 1486 N N . PRO A 1 197 ? -6.550 5.775 -23.072 1.00 96.12 197 PRO A N 1
ATOM 1487 C CA . PRO A 1 197 ? -7.777 5.356 -23.754 1.00 96.12 197 PRO A CA 1
ATOM 1488 C C . PRO A 1 197 ? -7.622 5.159 -25.265 1.00 96.12 197 PRO A C 1
ATOM 1490 O O . PRO A 1 197 ? -8.303 4.311 -25.838 1.00 96.12 197 PRO A O 1
ATOM 1493 N N . SER A 1 198 ? -6.743 5.920 -25.926 1.00 94.62 198 SER A N 1
ATOM 1494 C CA . SER A 1 198 ? -6.524 5.811 -27.374 1.00 94.62 198 SER A CA 1
ATOM 1495 C C . SER A 1 198 ? -5.391 4.851 -27.750 1.00 94.62 198 SER A C 1
ATOM 1497 O O . SER A 1 198 ? -5.222 4.517 -28.925 1.00 94.62 198 SER A O 1
ATOM 1499 N N . GLY A 1 199 ? -4.630 4.371 -26.760 1.00 94.31 199 GLY A N 1
ATOM 1500 C CA . GLY A 1 199 ? -3.521 3.444 -26.969 1.00 94.31 199 GLY A CA 1
ATOM 1501 C C . GLY A 1 199 ? -2.276 4.081 -27.595 1.00 94.31 199 GLY A C 1
ATOM 1502 O O . GLY A 1 199 ? -1.425 3.353 -28.105 1.00 94.31 199 GLY A O 1
ATOM 1503 N N . SER A 1 200 ? -2.155 5.412 -27.602 1.00 94.88 200 SER A N 1
ATOM 1504 C CA . SER A 1 200 ? -1.054 6.121 -28.263 1.00 94.88 200 SER A CA 1
ATOM 1505 C C . SER A 1 200 ? 0.237 6.145 -27.441 1.00 94.88 200 SER A C 1
ATOM 1507 O O . SER A 1 200 ? 1.317 6.333 -28.013 1.00 94.88 200 SER A O 1
ATOM 1509 N N . LEU A 1 201 ? 0.166 5.922 -26.121 1.00 94.25 201 LEU A N 1
ATOM 1510 C CA . LEU A 1 201 ? 1.371 5.866 -25.298 1.00 94.25 201 LEU A CA 1
ATOM 1511 C C . LEU A 1 201 ? 2.226 4.648 -25.677 1.00 94.25 201 LEU A C 1
ATOM 1513 O O . LEU A 1 201 ? 1.724 3.520 -25.674 1.00 94.25 201 LEU A O 1
ATOM 1517 N N . PRO A 1 202 ? 3.534 4.828 -25.947 1.00 92.19 202 PRO A N 1
ATOM 1518 C CA . PRO A 1 202 ? 4.396 3.719 -26.330 1.00 92.19 202 PRO A CA 1
ATOM 1519 C C . PRO A 1 202 ? 4.420 2.615 -25.272 1.00 92.19 202 PRO A C 1
ATOM 1521 O O . PRO A 1 202 ? 4.656 2.894 -24.098 1.00 92.19 202 PRO A O 1
ATOM 1524 N N . HIS A 1 203 ? 4.235 1.369 -25.696 1.00 93.25 203 HIS A N 1
ATOM 1525 C CA . HIS A 1 203 ? 4.389 0.186 -24.854 1.00 93.25 203 HIS A CA 1
ATOM 1526 C C . HIS A 1 203 ? 5.259 -0.823 -25.605 1.00 93.25 203 HIS A C 1
ATOM 1528 O O . HIS A 1 203 ? 4.825 -1.442 -26.580 1.00 93.25 203 HIS A O 1
ATOM 1534 N N . ARG A 1 204 ? 6.541 -0.900 -25.237 1.00 95.00 204 ARG A N 1
ATOM 1535 C CA . ARG A 1 204 ? 7.540 -1.700 -25.959 1.00 95.00 204 ARG A CA 1
ATOM 1536 C C . ARG A 1 204 ? 8.041 -2.826 -25.076 1.00 95.00 204 ARG A C 1
ATOM 1538 O O . ARG A 1 204 ? 8.870 -2.607 -24.200 1.00 95.00 204 ARG A O 1
ATOM 1545 N N . VAL A 1 205 ? 7.564 -4.025 -25.382 1.00 96.56 205 VAL A N 1
ATOM 1546 C CA . VAL A 1 205 ? 7.972 -5.260 -24.715 1.00 96.56 205 VAL A CA 1
ATOM 1547 C C . VAL A 1 205 ? 9.188 -5.859 -25.425 1.00 96.56 205 VAL A C 1
ATOM 1549 O O . VAL A 1 205 ? 9.231 -5.909 -26.665 1.00 96.56 205 VAL A O 1
ATOM 1552 N N . ARG A 1 206 ? 10.181 -6.316 -24.657 1.00 97.50 206 ARG A N 1
ATOM 1553 C CA . ARG A 1 206 ? 11.301 -7.121 -25.157 1.00 97.50 206 ARG A CA 1
ATOM 1554 C C . ARG A 1 206 ? 11.543 -8.352 -24.296 1.00 97.50 206 ARG A C 1
ATOM 1556 O O . ARG A 1 206 ? 11.623 -8.250 -23.082 1.00 97.50 206 ARG A O 1
ATOM 1563 N N . TYR A 1 207 ? 11.723 -9.502 -24.934 1.00 97.88 207 TYR A N 1
ATOM 1564 C CA . TYR A 1 207 ? 12.053 -10.752 -24.249 1.00 97.88 207 TYR A CA 1
ATOM 1565 C C . TYR A 1 207 ? 13.564 -10.947 -24.138 1.00 97.88 207 TYR A C 1
ATOM 1567 O O . TYR A 1 207 ? 14.297 -10.684 -25.095 1.00 97.88 207 TYR A O 1
ATOM 1575 N N . VAL A 1 208 ? 14.019 -11.470 -23.002 1.00 97.19 208 VAL A N 1
ATOM 1576 C CA . VAL A 1 208 ? 15.427 -11.780 -22.722 1.00 97.19 208 VAL A CA 1
ATOM 1577 C C . VAL A 1 208 ? 15.535 -13.221 -22.227 1.00 97.19 208 VAL A C 1
ATOM 1579 O O . VAL A 1 208 ? 14.728 -13.664 -21.417 1.00 97.19 208 VAL A O 1
ATOM 1582 N N . SER A 1 209 ? 16.505 -13.983 -22.729 1.00 95.56 209 SER A N 1
ATOM 1583 C CA . SER A 1 209 ? 16.714 -15.385 -22.355 1.00 95.56 209 SER A CA 1
ATOM 1584 C C . SER A 1 209 ? 18.197 -15.739 -22.354 1.00 95.56 209 SER A C 1
ATOM 1586 O O . SER A 1 209 ? 18.960 -15.256 -23.189 1.00 95.56 209 SER A O 1
ATOM 1588 N N . THR A 1 210 ? 18.603 -16.616 -21.436 1.00 93.25 210 THR A N 1
ATOM 1589 C CA . THR A 1 210 ? 19.986 -17.103 -21.310 1.00 93.25 210 THR A CA 1
ATOM 1590 C C . THR A 1 210 ? 20.462 -17.870 -22.550 1.00 93.25 210 THR A C 1
ATOM 1592 O O . THR A 1 210 ? 21.664 -18.029 -22.758 1.00 93.25 210 THR A O 1
ATOM 1595 N N . THR A 1 211 ? 19.534 -18.305 -23.407 1.00 93.25 211 THR A N 1
ATOM 1596 C CA . THR A 1 211 ? 19.804 -18.939 -24.708 1.00 93.25 211 THR A CA 1
ATOM 1597 C C . THR A 1 211 ? 19.498 -18.023 -25.899 1.00 93.25 211 THR A C 1
ATOM 1599 O O . THR A 1 211 ? 19.398 -18.502 -27.029 1.00 93.25 211 THR A O 1
ATOM 1602 N N . GLY A 1 212 ? 19.275 -16.728 -25.655 1.00 93.44 212 GLY A N 1
ATOM 1603 C CA . GLY A 1 212 ? 18.935 -15.734 -26.670 1.00 93.44 212 GLY A CA 1
ATOM 1604 C C . GLY A 1 212 ? 20.112 -15.322 -27.561 1.00 93.44 212 GLY A C 1
ATOM 1605 O O . GLY A 1 212 ? 21.192 -15.913 -27.543 1.00 93.44 212 GLY A O 1
ATOM 1606 N N . SER A 1 213 ? 19.908 -14.266 -28.352 1.00 95.31 213 SER A N 1
ATOM 1607 C CA . SER A 1 213 ? 20.963 -13.654 -29.175 1.00 95.31 213 SER A CA 1
ATOM 1608 C C . SER A 1 213 ? 20.840 -12.135 -29.195 1.00 95.31 213 SER A C 1
ATOM 1610 O O . SER A 1 213 ? 19.734 -11.624 -29.326 1.00 95.31 213 SER A O 1
ATOM 1612 N N . ASP A 1 214 ? 21.952 -11.403 -29.167 1.00 94.12 214 ASP A N 1
ATOM 1613 C CA . ASP A 1 214 ? 21.951 -9.934 -29.285 1.00 94.12 214 ASP A CA 1
ATOM 1614 C C . ASP A 1 214 ? 22.013 -9.478 -30.752 1.00 94.12 214 ASP A C 1
ATOM 1616 O O . ASP A 1 214 ? 22.866 -8.700 -31.177 1.00 94.12 214 ASP A O 1
ATOM 1620 N N . SER A 1 215 ? 21.101 -10.008 -31.568 1.00 93.38 215 SER A N 1
ATOM 1621 C CA . SER A 1 215 ? 20.887 -9.518 -32.933 1.00 93.38 215 SER A CA 1
ATOM 1622 C C . SER A 1 215 ? 20.102 -8.203 -32.923 1.00 93.38 215 SER A C 1
ATOM 1624 O O . SER A 1 215 ? 19.415 -7.876 -31.957 1.00 93.38 215 SER A O 1
ATOM 1626 N N . SER A 1 216 ? 20.145 -7.433 -34.011 1.00 91.06 216 SER A N 1
ATOM 1627 C CA . SER A 1 216 ? 19.418 -6.155 -34.111 1.00 91.06 216 SER A CA 1
ATOM 1628 C C . SER A 1 216 ? 17.889 -6.286 -34.055 1.00 91.06 216 SER A C 1
ATOM 1630 O O . SER A 1 216 ? 17.198 -5.280 -33.917 1.00 91.06 216 SER A O 1
ATOM 1632 N N . THR A 1 217 ? 17.352 -7.504 -34.167 1.00 91.06 217 THR A N 1
ATOM 1633 C CA . THR A 1 217 ? 15.910 -7.795 -34.176 1.00 91.06 217 THR A CA 1
ATOM 1634 C C . THR A 1 217 ? 15.481 -8.734 -33.048 1.00 91.06 217 THR A C 1
ATOM 1636 O O . THR A 1 217 ? 14.388 -9.300 -33.107 1.00 91.06 217 THR A O 1
ATOM 1639 N N . CYS A 1 218 ? 16.333 -8.961 -32.047 1.00 95.00 218 CYS A N 1
ATOM 1640 C CA . CYS A 1 218 ? 15.985 -9.824 -30.925 1.00 95.00 218 CYS A CA 1
ATOM 1641 C C . CYS A 1 218 ? 14.901 -9.208 -30.027 1.00 95.00 218 CYS A C 1
ATOM 1643 O O . CYS A 1 218 ? 14.557 -8.028 -30.110 1.00 95.00 218 CYS A O 1
ATOM 1645 N N . GLY A 1 219 ? 14.348 -10.041 -29.152 1.00 94.75 219 GLY A N 1
ATOM 1646 C CA . GLY A 1 219 ? 13.423 -9.652 -28.101 1.00 94.75 219 GLY A CA 1
ATOM 1647 C C . GLY A 1 219 ? 11.998 -9.384 -28.567 1.00 94.75 219 GLY A C 1
ATOM 1648 O O . GLY A 1 219 ? 11.182 -9.027 -27.735 1.00 94.75 219 GLY A O 1
ATOM 1649 N N . LEU A 1 220 ? 11.644 -9.568 -29.842 1.00 95.06 220 LEU A N 1
ATOM 1650 C CA . LEU A 1 220 ? 10.251 -9.389 -30.289 1.00 95.06 220 LEU A CA 1
ATOM 1651 C C . LEU A 1 220 ? 9.299 -10.473 -29.756 1.00 95.06 220 LEU A C 1
ATOM 1653 O O . LEU A 1 220 ? 8.111 -10.221 -29.586 1.00 95.06 220 LEU A O 1
ATOM 1657 N N . THR A 1 221 ? 9.821 -11.671 -29.491 1.00 94.12 221 THR A N 1
ATOM 1658 C CA . THR A 1 221 ? 9.098 -12.811 -28.912 1.00 94.12 221 THR A CA 1
ATOM 1659 C C . THR A 1 221 ? 10.025 -13.582 -27.977 1.00 94.12 221 THR A C 1
ATOM 1661 O O . THR A 1 221 ? 11.249 -13.455 -28.095 1.00 94.12 221 THR A O 1
ATOM 1664 N N . SER A 1 222 ? 9.471 -14.433 -27.112 1.00 91.88 222 SER A N 1
ATOM 1665 C CA . SER A 1 222 ? 10.259 -15.332 -26.255 1.00 91.88 222 SER A CA 1
ATOM 1666 C C . SER A 1 222 ? 11.154 -16.288 -27.059 1.00 91.88 222 SER A C 1
ATOM 1668 O O . SER A 1 222 ? 12.281 -16.561 -26.655 1.00 91.88 222 SER A O 1
ATOM 1670 N N . ALA A 1 223 ? 10.713 -16.730 -28.243 1.00 91.19 223 ALA A N 1
ATOM 1671 C CA . ALA A 1 223 ? 11.491 -17.595 -29.137 1.00 91.19 223 ALA A CA 1
ATOM 1672 C C . ALA A 1 223 ? 12.682 -16.881 -29.802 1.00 91.19 223 ALA A C 1
ATOM 1674 O O . ALA A 1 223 ? 13.652 -17.521 -30.202 1.00 91.19 223 ALA A O 1
ATOM 1675 N N . THR A 1 224 ? 12.616 -15.556 -29.928 1.00 95.19 224 THR A N 1
ATOM 1676 C CA . THR A 1 224 ? 13.668 -14.719 -30.520 1.00 95.19 224 THR A CA 1
ATOM 1677 C C . THR A 1 224 ? 14.278 -13.788 -29.479 1.00 95.19 224 THR A C 1
ATOM 1679 O O . THR A 1 224 ? 14.635 -12.661 -29.814 1.00 95.19 224 THR A O 1
ATOM 1682 N N . ALA A 1 225 ? 14.328 -14.207 -28.215 1.00 96.44 225 ALA A N 1
ATOM 1683 C CA . ALA A 1 225 ? 14.753 -13.370 -27.102 1.00 96.44 225 ALA A CA 1
ATOM 1684 C C . ALA A 1 225 ? 16.179 -12.817 -27.279 1.00 96.44 225 ALA A C 1
ATOM 1686 O O . ALA A 1 225 ? 17.049 -13.443 -27.896 1.00 96.44 225 ALA A O 1
ATOM 1687 N N . CYS A 1 226 ? 16.415 -11.629 -26.726 1.00 97.31 226 CYS A N 1
ATOM 1688 C CA . CYS A 1 226 ? 17.758 -11.078 -26.595 1.00 97.31 226 CYS A CA 1
ATOM 1689 C C . CYS A 1 226 ? 18.570 -11.886 -25.582 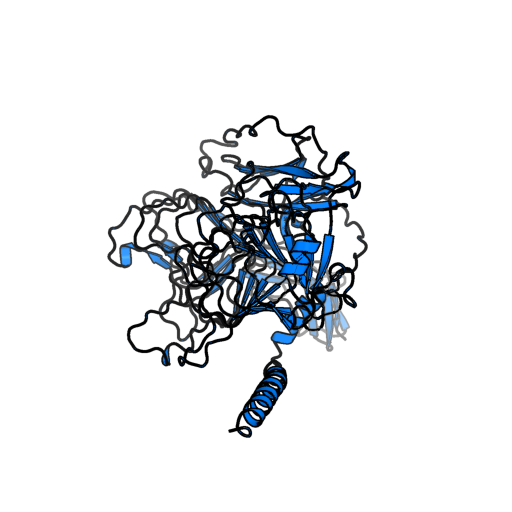1.00 97.31 226 CYS A C 1
ATOM 1691 O O . CYS A 1 226 ? 18.002 -12.518 -24.690 1.00 97.31 226 CYS A O 1
ATOM 1693 N N . LEU A 1 227 ? 19.893 -11.879 -25.727 1.00 94.69 227 LEU A N 1
ATOM 1694 C CA . LEU A 1 227 ? 20.777 -12.536 -24.769 1.00 94.69 227 LEU A CA 1
ATOM 1695 C C . LEU A 1 227 ? 20.982 -11.656 -23.531 1.00 94.69 227 LEU A C 1
ATOM 1697 O O . LEU A 1 227 ? 21.060 -12.176 -22.422 1.00 94.69 227 LEU A O 1
ATOM 1701 N N . THR A 1 228 ? 21.055 -10.331 -23.706 1.00 90.69 228 THR A N 1
ATOM 1702 C CA . THR A 1 228 ? 21.344 -9.395 -22.612 1.00 90.69 228 THR A CA 1
ATOM 1703 C C . THR A 1 228 ? 20.222 -8.391 -22.353 1.00 90.69 228 THR A C 1
ATOM 1705 O O . THR A 1 228 ? 19.569 -7.883 -23.267 1.00 90.69 228 THR A O 1
ATOM 1708 N N . ILE A 1 229 ? 20.042 -8.050 -21.070 1.00 89.88 229 ILE A N 1
ATOM 1709 C CA . ILE A 1 229 ? 19.116 -7.004 -20.603 1.00 89.88 229 ILE A CA 1
ATOM 1710 C C . ILE A 1 229 ? 19.453 -5.652 -21.239 1.00 89.88 229 ILE A C 1
ATOM 1712 O O . ILE A 1 229 ? 18.559 -4.932 -21.676 1.00 89.88 229 ILE A O 1
ATOM 1716 N N . ARG A 1 230 ? 20.747 -5.318 -21.336 1.00 86.62 230 ARG A N 1
ATOM 1717 C CA . ARG A 1 230 ? 21.203 -4.044 -21.902 1.00 86.62 230 ARG A CA 1
ATOM 1718 C C . ARG A 1 230 ? 20.758 -3.871 -23.345 1.00 86.62 230 ARG A C 1
ATOM 1720 O O . ARG A 1 230 ? 20.156 -2.855 -23.675 1.00 86.62 230 ARG A O 1
ATOM 1727 N N . HIS A 1 231 ? 21.037 -4.864 -24.181 1.00 90.38 231 HIS A N 1
ATOM 1728 C CA . HIS A 1 231 ? 20.697 -4.789 -25.595 1.00 90.38 231 HIS A CA 1
ATOM 1729 C C . HIS A 1 231 ? 19.178 -4.778 -25.809 1.00 90.38 231 HIS A C 1
ATOM 1731 O O . HIS A 1 231 ? 18.666 -4.020 -26.632 1.00 90.38 231 HIS A O 1
ATOM 1737 N N . ALA A 1 232 ? 18.429 -5.536 -25.003 1.00 94.19 232 ALA A N 1
ATOM 1738 C CA . ALA A 1 232 ? 16.971 -5.470 -25.000 1.00 94.19 232 ALA A CA 1
ATOM 1739 C C . ALA A 1 232 ? 16.449 -4.064 -24.639 1.00 94.19 232 ALA A C 1
ATOM 1741 O O . ALA A 1 232 ? 15.549 -3.562 -25.313 1.00 94.19 232 ALA A O 1
ATOM 1742 N N . ALA A 1 233 ? 17.042 -3.404 -23.637 1.00 91.69 233 ALA A N 1
ATOM 1743 C CA . ALA A 1 233 ? 16.707 -2.030 -23.268 1.00 91.69 233 ALA A CA 1
ATOM 1744 C C . ALA A 1 233 ? 17.024 -1.031 -24.398 1.00 91.69 233 ALA A C 1
ATOM 1746 O O . ALA A 1 233 ? 16.173 -0.207 -24.727 1.00 91.69 233 ALA A O 1
ATOM 1747 N N . ASP A 1 234 ? 18.181 -1.145 -25.063 1.00 89.94 234 ASP A N 1
ATOM 1748 C CA . ASP A 1 234 ? 18.527 -0.300 -26.221 1.00 89.94 234 ASP A CA 1
ATOM 1749 C C . ASP A 1 234 ? 17.498 -0.450 -27.359 1.00 89.94 234 ASP A C 1
ATOM 1751 O O . ASP A 1 234 ? 17.064 0.539 -27.953 1.00 89.94 234 ASP A O 1
ATOM 1755 N N . LEU A 1 235 ? 17.039 -1.678 -27.636 1.00 92.94 235 LEU A N 1
ATOM 1756 C CA . LEU A 1 235 ? 16.006 -1.942 -28.647 1.00 92.94 235 LEU A CA 1
ATOM 1757 C C . LEU A 1 235 ? 14.597 -1.503 -28.222 1.00 92.94 235 LEU A C 1
ATOM 1759 O O . LEU A 1 235 ? 13.729 -1.315 -29.086 1.00 92.94 235 LEU A O 1
ATOM 1763 N N . ALA A 1 236 ? 14.331 -1.399 -26.920 1.00 94.56 236 ALA A N 1
ATOM 1764 C CA . ALA A 1 236 ? 13.074 -0.885 -26.389 1.00 94.56 236 ALA A CA 1
ATOM 1765 C C . ALA A 1 236 ? 13.053 0.652 -26.391 1.00 94.56 236 ALA A C 1
ATOM 1767 O O . ALA A 1 236 ? 12.015 1.246 -26.687 1.00 94.56 236 ALA A O 1
ATOM 1768 N N . ALA A 1 237 ? 14.190 1.301 -26.151 1.00 92.44 237 ALA A N 1
ATOM 1769 C CA . ALA A 1 237 ? 14.280 2.745 -25.998 1.00 92.44 237 ALA A CA 1
ATOM 1770 C C . ALA A 1 237 ? 13.850 3.541 -27.248 1.00 92.44 237 ALA A C 1
ATOM 1772 O O . ALA A 1 237 ? 14.031 3.138 -28.403 1.00 92.44 237 ALA A O 1
ATOM 1773 N N . ILE A 1 238 ? 13.266 4.718 -27.011 1.00 91.62 238 ILE A N 1
ATOM 1774 C CA . ILE A 1 238 ? 12.910 5.695 -28.046 1.00 91.62 238 ILE A CA 1
ATOM 1775 C C . ILE A 1 238 ? 13.927 6.835 -28.016 1.00 91.62 238 ILE A C 1
ATOM 1777 O O . ILE A 1 238 ? 13.975 7.615 -27.065 1.00 91.62 238 ILE A O 1
ATOM 1781 N N . TYR A 1 239 ? 14.726 6.958 -29.073 1.00 88.38 239 TYR A N 1
ATOM 1782 C CA . TYR A 1 239 ? 15.726 8.017 -29.209 1.00 88.38 239 TYR A CA 1
ATOM 1783 C C . TYR A 1 239 ? 15.161 9.212 -29.980 1.00 88.38 239 TYR A C 1
ATOM 1785 O O . TYR A 1 239 ? 14.490 9.044 -30.996 1.00 88.38 239 TYR A O 1
ATOM 1793 N N . SER A 1 240 ? 15.484 10.430 -29.535 1.00 85.38 240 SER A N 1
ATOM 1794 C CA . SER A 1 240 ? 15.096 11.674 -30.221 1.00 85.38 240 SER A CA 1
ATOM 1795 C C . SER A 1 240 ? 15.907 11.949 -31.494 1.00 85.38 240 SER A C 1
ATOM 1797 O O . SER A 1 240 ? 15.620 12.905 -32.209 1.00 85.38 240 SER A O 1
ATOM 1799 N N . GLY A 1 241 ? 16.955 11.158 -31.755 1.00 82.12 241 GLY A N 1
ATOM 1800 C CA . GLY A 1 241 ? 17.920 11.390 -32.834 1.00 82.12 241 GLY A CA 1
ATOM 1801 C C . GLY A 1 241 ? 18.901 12.538 -32.562 1.00 82.12 241 GLY A C 1
ATOM 1802 O O . GLY A 1 241 ? 19.815 12.755 -33.353 1.00 82.12 241 GLY A O 1
ATOM 1803 N N . VAL A 1 242 ? 18.747 13.255 -31.443 1.00 81.50 242 VAL A N 1
ATOM 1804 C CA . VAL A 1 242 ? 19.670 14.312 -31.018 1.00 81.50 242 VAL A CA 1
ATOM 1805 C C . VAL A 1 242 ? 20.899 13.668 -30.360 1.00 81.50 242 VAL A C 1
ATOM 1807 O O . VAL A 1 242 ? 20.738 12.931 -29.385 1.00 81.50 242 VAL A O 1
ATOM 1810 N N . PRO A 1 243 ? 22.126 13.931 -30.850 1.00 79.94 243 PRO A N 1
ATOM 1811 C CA . PRO A 1 243 ? 23.344 13.385 -30.254 1.00 79.94 243 PRO A CA 1
ATOM 1812 C C . PRO A 1 243 ? 23.473 13.730 -28.765 1.00 79.94 243 PRO A C 1
ATOM 1814 O O . PRO A 1 243 ? 23.188 14.855 -28.357 1.00 79.94 243 PRO A O 1
ATOM 1817 N N . GLY A 1 244 ? 23.908 12.761 -27.955 1.00 74.31 244 GLY A N 1
ATOM 1818 C CA . GLY A 1 244 ? 24.075 12.925 -26.507 1.00 74.31 244 GLY A CA 1
ATOM 1819 C C . GLY A 1 244 ? 22.777 12.929 -25.689 1.00 74.31 244 GLY A C 1
ATOM 1820 O O . GLY A 1 244 ? 22.842 13.106 -24.478 1.00 74.31 244 GLY A O 1
ATOM 1821 N N . GLN A 1 245 ? 21.604 12.732 -26.305 1.00 82.12 245 GLN A N 1
ATOM 1822 C CA . GLN A 1 245 ? 20.352 12.567 -25.561 1.00 82.12 245 GLN A CA 1
ATOM 1823 C C . GLN A 1 245 ? 20.107 11.091 -25.207 1.00 82.12 245 GLN A C 1
ATOM 1825 O O . GLN A 1 245 ? 20.188 10.240 -26.099 1.00 82.12 245 GLN A O 1
ATOM 1830 N N . PRO A 1 246 ? 19.755 10.775 -23.945 1.00 83.50 246 PRO A N 1
ATOM 1831 C CA . PRO A 1 246 ? 19.422 9.411 -23.549 1.00 83.50 246 PRO A CA 1
ATOM 1832 C C . PRO A 1 246 ? 18.183 8.888 -24.290 1.00 83.50 246 PRO A C 1
ATOM 1834 O O . PRO A 1 246 ? 17.301 9.658 -24.687 1.00 83.50 246 PRO A O 1
ATOM 1837 N N . GLY A 1 247 ? 18.086 7.571 -24.451 1.00 87.88 247 GLY A N 1
ATOM 1838 C CA . GLY A 1 247 ? 16.868 6.919 -24.934 1.00 87.88 247 GLY A CA 1
ATOM 1839 C C . GLY A 1 247 ? 15.753 6.979 -23.884 1.00 87.88 247 GLY A C 1
ATOM 1840 O O . GLY A 1 247 ? 16.019 6.840 -22.694 1.00 87.88 247 GLY A O 1
ATOM 1841 N N . ASN A 1 248 ? 14.505 7.205 -24.295 1.00 91.25 248 ASN A N 1
ATOM 1842 C CA . ASN A 1 248 ? 13.360 7.161 -23.383 1.00 91.25 248 ASN A CA 1
ATOM 1843 C C . ASN A 1 248 ? 12.852 5.719 -23.217 1.00 91.25 248 ASN A C 1
ATOM 1845 O O . ASN A 1 248 ? 12.545 5.075 -24.224 1.00 91.25 248 ASN A O 1
ATOM 1849 N N . LEU A 1 249 ? 12.745 5.248 -21.972 1.00 92.88 249 LEU A N 1
ATOM 1850 C CA . LEU A 1 249 ? 12.206 3.938 -21.589 1.00 92.88 249 LEU A CA 1
ATOM 1851 C C . LEU A 1 249 ? 10.824 4.004 -20.913 1.00 92.88 249 LEU A C 1
ATOM 1853 O O . LEU A 1 249 ? 10.361 2.986 -20.407 1.00 92.88 249 LEU A O 1
ATOM 1857 N N . ASP A 1 250 ? 10.145 5.155 -20.920 1.00 93.69 250 ASP A N 1
ATOM 1858 C CA . ASP A 1 250 ? 8.785 5.286 -20.382 1.00 93.69 250 ASP A CA 1
ATOM 1859 C C . ASP A 1 250 ? 7.862 4.185 -20.929 1.00 93.69 250 ASP A C 1
ATOM 1861 O O . ASP A 1 250 ? 7.621 4.119 -22.140 1.00 93.69 250 ASP A O 1
ATOM 1865 N N . GLY A 1 251 ? 7.310 3.352 -20.042 1.00 94.12 251 GLY A N 1
ATOM 1866 C CA . GLY A 1 251 ? 6.377 2.276 -20.391 1.00 94.12 251 GLY A CA 1
ATOM 1867 C C . GLY A 1 251 ? 7.000 1.112 -21.169 1.00 94.12 251 GLY A C 1
ATOM 1868 O O . GLY A 1 251 ? 6.268 0.332 -21.774 1.00 94.12 251 GLY A O 1
ATOM 1869 N N . ALA A 1 252 ? 8.329 1.006 -21.227 1.00 95.75 252 ALA A N 1
ATOM 1870 C CA . ALA A 1 252 ? 8.994 -0.177 -21.762 1.00 95.75 252 ALA A CA 1
ATOM 1871 C C . ALA A 1 252 ? 8.993 -1.319 -20.734 1.00 95.75 252 ALA A C 1
ATOM 1873 O O . ALA A 1 252 ? 9.089 -1.082 -19.529 1.00 95.75 252 ALA A O 1
ATOM 1874 N N . GLU A 1 253 ? 8.930 -2.555 -21.229 1.00 96.62 253 GLU A N 1
ATOM 1875 C CA . GLU A 1 253 ? 8.897 -3.765 -20.406 1.00 96.62 253 GLU A CA 1
ATOM 1876 C C . GLU A 1 253 ? 9.917 -4.789 -20.910 1.00 96.62 253 GLU A C 1
ATOM 1878 O O . GLU A 1 253 ? 9.956 -5.106 -22.104 1.00 96.62 253 GLU A O 1
ATOM 1883 N N . LEU A 1 254 ? 10.738 -5.327 -20.009 1.00 96.62 254 LEU A N 1
ATOM 1884 C CA . LEU A 1 254 ? 11.605 -6.465 -20.296 1.00 96.62 254 LEU A CA 1
ATOM 1885 C C . LEU A 1 254 ? 11.056 -7.729 -19.636 1.00 96.62 254 LEU A C 1
ATOM 1887 O O . LEU A 1 254 ? 10.925 -7.774 -18.418 1.00 96.62 254 LEU A O 1
ATOM 1891 N N . ARG A 1 255 ? 10.796 -8.759 -20.445 1.00 97.88 255 ARG A N 1
ATOM 1892 C CA . ARG A 1 255 ? 10.307 -10.079 -20.024 1.00 97.88 255 ARG A CA 1
ATOM 1893 C C . ARG A 1 255 ? 11.446 -11.078 -19.989 1.00 97.88 255 ARG A C 1
ATOM 1895 O O . ARG A 1 255 ? 11.972 -11.467 -21.034 1.00 97.88 255 ARG A O 1
ATOM 1902 N N . LEU A 1 256 ? 11.838 -11.491 -18.797 1.00 97.31 256 LEU A N 1
ATOM 1903 C CA . LEU A 1 256 ? 12.973 -12.375 -18.586 1.00 97.31 256 LEU A CA 1
ATOM 1904 C C . LEU A 1 256 ? 12.528 -13.843 -18.558 1.00 97.31 256 LEU A C 1
ATOM 1906 O O . LEU A 1 256 ? 11.542 -14.205 -17.919 1.00 97.31 256 LEU A O 1
ATOM 1910 N N . GLY A 1 257 ? 13.269 -14.701 -19.255 1.00 96.56 257 GLY A N 1
ATOM 1911 C CA . GLY A 1 257 ? 13.174 -16.150 -19.097 1.00 96.56 257 GLY A CA 1
ATOM 1912 C C . GLY A 1 257 ? 13.818 -16.632 -17.793 1.00 96.56 257 GLY A C 1
ATOM 1913 O O . GLY A 1 257 ? 14.488 -15.867 -17.095 1.00 96.56 257 GLY A O 1
ATOM 1914 N N . GLU A 1 258 ? 13.646 -17.920 -17.488 1.00 95.06 258 GLU A N 1
ATOM 1915 C CA . GLU A 1 258 ? 14.265 -18.546 -16.313 1.00 95.06 258 GLU A CA 1
ATOM 1916 C C . GLU A 1 258 ? 15.789 -18.381 -16.320 1.00 95.06 258 GLU A C 1
ATOM 1918 O O . GLU A 1 258 ? 16.452 -18.500 -17.359 1.00 95.06 258 GLU A O 1
ATOM 1923 N N . GLY A 1 259 ? 16.343 -18.137 -15.137 1.00 90.25 259 GLY A N 1
ATOM 1924 C CA . GLY A 1 259 ? 17.772 -17.970 -14.939 1.00 90.25 259 GLY A CA 1
ATOM 1925 C C . GLY A 1 259 ? 18.103 -16.898 -13.914 1.00 90.25 259 GLY A C 1
ATOM 1926 O O . GLY A 1 259 ? 17.225 -16.283 -13.315 1.00 90.25 259 GLY A O 1
ATOM 1927 N N . THR A 1 260 ? 19.403 -16.688 -13.735 1.00 88.31 260 THR A N 1
ATOM 1928 C CA . THR A 1 260 ? 19.951 -15.636 -12.881 1.00 88.31 260 THR A CA 1
ATOM 1929 C C . THR A 1 260 ? 20.450 -14.487 -13.743 1.00 88.31 260 THR A C 1
ATOM 1931 O O . THR A 1 260 ? 21.251 -14.689 -14.658 1.00 88.31 260 THR A O 1
ATOM 1934 N N . TRP A 1 261 ? 19.977 -13.288 -13.439 1.00 86.00 261 TRP A N 1
ATOM 1935 C CA . TRP A 1 261 ? 20.183 -12.076 -14.208 1.00 86.00 261 TRP A CA 1
ATOM 1936 C C . TRP A 1 261 ? 20.893 -11.036 -13.360 1.00 86.00 261 TRP A C 1
ATOM 1938 O O . TRP A 1 261 ? 20.400 -10.653 -12.305 1.00 86.00 261 TRP A O 1
ATOM 1948 N N . ILE A 1 262 ? 22.027 -10.554 -13.856 1.00 77.94 262 ILE A N 1
ATOM 1949 C CA . ILE A 1 262 ? 22.751 -9.437 -13.251 1.00 77.94 262 ILE A CA 1
ATOM 1950 C C . ILE A 1 262 ? 22.360 -8.169 -13.996 1.00 77.94 262 ILE A C 1
ATOM 1952 O O . ILE A 1 262 ? 22.358 -8.149 -15.233 1.00 77.94 262 ILE A O 1
ATOM 1956 N N . MET A 1 263 ? 22.040 -7.111 -13.255 1.00 74.00 263 MET A N 1
ATOM 1957 C CA . MET A 1 263 ? 21.716 -5.829 -13.868 1.00 74.00 263 MET A CA 1
ATOM 1958 C C . MET A 1 263 ? 22.965 -5.192 -14.481 1.00 74.00 263 MET A C 1
ATOM 1960 O O . MET A 1 263 ? 23.951 -4.954 -13.782 1.00 74.00 263 MET A O 1
ATOM 1964 N N . PRO A 1 264 ? 22.960 -4.904 -15.791 1.00 71.81 264 PRO A N 1
ATOM 1965 C CA . PRO A 1 264 ? 24.085 -4.244 -16.428 1.00 71.81 264 PRO A CA 1
ATOM 1966 C C . PRO A 1 264 ? 24.096 -2.744 -16.107 1.00 71.81 264 PRO A C 1
ATOM 1968 O O . PRO A 1 264 ? 23.059 -2.119 -15.899 1.00 71.81 264 PRO A O 1
ATOM 1971 N N . GLU A 1 265 ? 25.280 -2.136 -16.160 1.00 68.00 265 GLU A N 1
ATOM 1972 C CA . GLU A 1 265 ? 25.415 -0.684 -16.069 1.00 68.00 265 GLU A CA 1
ATOM 1973 C C . GLU A 1 265 ? 24.847 0.011 -17.321 1.00 68.00 265 GLU A C 1
ATOM 1975 O O . GLU A 1 265 ? 25.150 -0.363 -18.461 1.00 68.00 265 GLU A O 1
ATOM 1980 N N . PHE A 1 266 ? 24.063 1.075 -17.127 1.00 71.69 266 PHE A N 1
ATOM 1981 C CA . PHE A 1 266 ? 23.462 1.853 -18.217 1.00 71.69 266 PHE A CA 1
ATOM 1982 C C . PHE A 1 266 ? 24.199 3.166 -18.539 1.00 71.69 266 PHE A C 1
ATOM 1984 O O . PHE A 1 266 ? 23.579 4.179 -18.862 1.00 71.69 266 PHE A O 1
ATOM 1991 N N . ARG A 1 267 ? 25.540 3.159 -18.524 1.00 68.19 267 ARG A N 1
ATOM 1992 C CA . ARG A 1 267 ? 26.355 4.308 -18.967 1.00 68.19 267 ARG A CA 1
ATOM 1993 C C . ARG A 1 267 ? 26.454 4.420 -20.489 1.00 68.19 267 ARG A C 1
ATOM 1995 O O . ARG A 1 267 ? 26.192 3.465 -21.229 1.00 68.19 267 ARG A O 1
ATOM 2002 N N . GLY A 1 268 ? 26.815 5.617 -20.949 1.00 58.97 268 GLY A N 1
ATOM 2003 C CA . GLY A 1 268 ? 27.031 5.914 -22.359 1.00 58.97 268 GLY A CA 1
ATOM 2004 C C . GLY A 1 268 ? 28.133 5.059 -22.992 1.00 58.97 268 GLY A C 1
ATOM 2005 O O . GLY A 1 268 ? 29.240 4.948 -22.465 1.00 58.97 268 GLY A O 1
ATOM 2006 N N . THR A 1 269 ? 27.833 4.476 -24.153 1.00 55.03 269 THR A N 1
ATOM 2007 C CA . THR A 1 269 ? 28.816 3.853 -25.046 1.00 55.03 269 THR A CA 1
ATOM 2008 C C . THR A 1 269 ? 28.631 4.412 -26.461 1.00 55.03 269 THR A C 1
ATOM 2010 O O . THR A 1 269 ? 27.514 4.690 -26.903 1.00 55.03 269 THR A O 1
ATOM 2013 N N . GLY A 1 270 ? 29.735 4.650 -27.176 1.00 63.84 270 GLY A N 1
ATOM 2014 C CA . GLY A 1 270 ? 29.715 5.177 -28.547 1.00 63.84 270 GLY A CA 1
ATOM 2015 C C . GLY A 1 270 ? 29.261 6.642 -28.667 1.00 63.84 270 GLY A C 1
ATOM 2016 O O . GLY A 1 270 ? 30.102 7.535 -28.708 1.00 63.84 270 GLY A O 1
ATOM 2017 N N . LEU A 1 271 ? 27.943 6.877 -28.773 1.00 53.72 271 LEU A N 1
ATOM 2018 C CA . LEU A 1 271 ? 27.304 8.175 -29.089 1.00 53.72 271 LEU A CA 1
ATOM 2019 C C . LEU A 1 271 ? 26.932 9.027 -27.863 1.00 53.72 271 LEU A C 1
ATOM 2021 O O . LEU A 1 271 ? 26.606 10.206 -28.013 1.00 53.72 271 LEU A O 1
ATOM 2025 N N . ILE A 1 272 ? 26.948 8.432 -26.669 1.00 57.81 272 ILE A N 1
ATOM 2026 C CA . ILE A 1 272 ? 26.655 9.102 -25.398 1.00 57.81 272 ILE A CA 1
ATOM 2027 C C . ILE A 1 272 ? 27.941 9.077 -24.563 1.00 57.81 272 ILE A C 1
ATOM 2029 O O . ILE A 1 272 ? 28.541 8.006 -24.426 1.00 57.81 272 ILE A O 1
ATOM 2033 N N . PRO A 1 273 ? 28.399 10.222 -24.030 1.00 63.75 273 PRO A N 1
ATOM 2034 C CA . PRO A 1 273 ? 29.579 10.266 -23.181 1.00 63.75 273 PRO A CA 1
ATOM 2035 C C . PRO A 1 273 ? 29.463 9.357 -21.954 1.00 63.75 273 PRO A C 1
ATOM 2037 O O . PRO A 1 273 ? 28.388 9.217 -21.377 1.00 63.75 273 PRO A O 1
ATOM 2040 N N . PHE A 1 274 ? 30.588 8.802 -21.498 1.00 65.38 274 PHE A N 1
ATOM 2041 C CA . PHE A 1 274 ? 30.625 7.865 -20.364 1.00 65.38 274 PHE A CA 1
ATOM 2042 C C . PHE A 1 274 ? 30.154 8.472 -19.026 1.00 65.38 274 PHE A C 1
ATOM 2044 O O . PHE A 1 274 ? 29.915 7.747 -18.064 1.00 65.38 274 PHE A O 1
ATOM 2051 N N . TRP A 1 275 ? 30.040 9.800 -18.950 1.00 63.44 275 TRP A N 1
ATOM 2052 C CA . TRP A 1 275 ? 29.549 10.549 -17.790 1.00 63.44 275 TRP A CA 1
ATOM 2053 C C . TRP A 1 275 ? 28.047 10.878 -17.856 1.00 63.44 275 TRP A C 1
ATOM 2055 O O . TRP A 1 275 ? 27.552 11.593 -16.989 1.00 63.44 275 TRP A O 1
ATOM 2065 N N . GLN A 1 276 ? 27.320 10.398 -18.872 1.00 66.25 276 GLN A N 1
ATOM 2066 C CA . GLN A 1 276 ? 25.872 10.584 -19.017 1.00 66.25 276 GLN A CA 1
ATOM 2067 C C . GLN A 1 276 ? 25.128 9.236 -19.015 1.00 66.25 276 GLN A C 1
ATOM 2069 O O . GLN A 1 276 ? 25.670 8.237 -19.508 1.00 66.25 276 GLN A O 1
ATOM 2074 N N . PRO A 1 277 ? 23.888 9.193 -18.487 1.00 73.50 277 PRO A N 1
ATOM 2075 C CA . PRO A 1 277 ? 23.057 7.995 -18.546 1.00 73.50 277 PRO A CA 1
ATOM 2076 C C . PRO A 1 277 ? 22.668 7.689 -19.996 1.00 73.50 277 PRO A C 1
ATOM 2078 O O . PRO A 1 277 ? 22.410 8.596 -20.790 1.00 73.50 277 PRO A O 1
ATOM 2081 N N . ALA A 1 278 ? 22.616 6.407 -20.358 1.00 76.62 278 ALA A N 1
ATOM 2082 C CA . ALA A 1 278 ? 22.185 5.986 -21.690 1.00 76.62 278 ALA A CA 1
ATOM 2083 C C . ALA A 1 278 ? 20.664 6.067 -21.877 1.00 76.62 278 ALA A C 1
ATOM 2085 O O . ALA A 1 278 ? 20.185 6.187 -23.009 1.00 76.62 278 ALA A O 1
ATOM 2086 N N . PHE A 1 279 ? 19.916 6.024 -20.775 1.00 84.00 279 PHE A N 1
ATOM 2087 C CA . PHE A 1 279 ? 18.462 6.007 -20.764 1.00 84.00 279 PHE A CA 1
ATOM 2088 C C . PHE A 1 279 ? 17.889 7.017 -19.775 1.00 84.00 279 PHE A C 1
ATOM 2090 O O . PHE A 1 279 ? 18.590 7.536 -18.912 1.00 84.00 279 PHE A O 1
ATOM 2097 N N . ARG A 1 280 ? 16.598 7.304 -19.920 1.00 85.38 280 ARG A N 1
ATOM 2098 C CA . ARG A 1 280 ? 15.802 8.047 -18.944 1.00 85.38 280 ARG A CA 1
ATOM 2099 C C . ARG A 1 280 ? 14.394 7.468 -18.856 1.00 85.38 280 ARG A C 1
ATOM 2101 O O . ARG A 1 280 ? 13.889 6.917 -19.835 1.00 85.38 280 ARG A O 1
ATOM 2108 N N . THR A 1 281 ? 13.759 7.707 -17.723 1.00 86.62 281 THR A N 1
ATOM 2109 C CA . THR A 1 281 ? 12.314 7.607 -17.504 1.00 86.62 281 THR A CA 1
ATOM 2110 C C . THR A 1 281 ? 11.846 8.911 -16.868 1.00 86.62 281 THR A C 1
ATOM 2112 O O . THR A 1 281 ? 12.626 9.592 -16.195 1.00 86.62 281 THR A O 1
ATOM 2115 N N . THR A 1 282 ? 10.623 9.332 -17.167 1.00 81.56 282 THR A N 1
ATOM 2116 C CA . THR A 1 282 ? 10.099 10.637 -16.743 1.00 81.56 282 THR A CA 1
ATOM 2117 C C . THR A 1 282 ? 8.693 10.551 -16.172 1.00 81.56 282 THR A C 1
ATOM 2119 O O . THR A 1 282 ? 8.407 11.226 -15.187 1.00 81.56 282 THR A O 1
ATOM 2122 N N . THR A 1 283 ? 7.814 9.762 -16.789 1.00 86.44 283 THR A N 1
ATOM 2123 C CA . THR A 1 283 ? 6.374 9.761 -16.469 1.00 86.44 283 THR A CA 1
ATOM 2124 C C . THR A 1 283 ? 5.797 8.373 -16.249 1.00 86.44 283 THR A C 1
ATOM 2126 O O . THR A 1 283 ? 4.684 8.267 -15.734 1.00 86.44 283 THR A O 1
ATOM 2129 N N . ARG A 1 284 ? 6.514 7.318 -16.649 1.00 91.81 284 ARG A N 1
ATOM 2130 C CA . ARG A 1 284 ? 6.057 5.928 -16.596 1.00 91.81 284 ARG A CA 1
ATOM 2131 C C . ARG A 1 284 ? 7.206 5.004 -16.235 1.00 91.81 284 ARG A C 1
ATOM 2133 O O . ARG A 1 284 ? 8.340 5.211 -16.664 1.00 91.81 284 ARG A O 1
ATOM 2140 N N . TRP A 1 285 ? 6.877 3.924 -15.537 1.00 91.88 285 TRP A N 1
ATOM 2141 C CA . TRP A 1 285 ? 7.844 2.892 -15.189 1.00 91.88 285 TRP A CA 1
ATOM 2142 C C . TRP A 1 285 ? 8.527 2.290 -16.415 1.00 91.88 285 TRP A C 1
ATOM 2144 O O . TRP A 1 285 ? 7.875 1.939 -17.402 1.00 91.88 285 TRP A O 1
ATOM 2154 N N . PHE A 1 286 ? 9.838 2.099 -16.299 1.00 92.00 286 PHE A N 1
ATOM 2155 C CA . PHE A 1 286 ? 10.519 1.011 -16.982 1.00 92.00 286 PHE A CA 1
ATOM 2156 C C . PHE A 1 286 ? 10.351 -0.253 -16.135 1.00 92.00 286 PHE A C 1
ATOM 2158 O O . PHE A 1 286 ? 10.768 -0.267 -14.976 1.00 92.00 286 PHE A O 1
ATOM 2165 N N . THR A 1 287 ? 9.716 -1.286 -16.690 1.00 93.50 287 THR A N 1
ATOM 2166 C CA . THR A 1 287 ? 9.375 -2.505 -15.943 1.00 93.50 287 THR A CA 1
ATOM 2167 C C . THR A 1 287 ? 10.271 -3.666 -16.356 1.00 93.50 287 THR A C 1
ATOM 2169 O O . THR A 1 287 ? 10.457 -3.928 -17.543 1.00 93.50 287 THR A O 1
ATOM 2172 N N . ILE A 1 288 ? 10.806 -4.392 -15.381 1.00 92.88 288 ILE A N 1
ATOM 2173 C CA . ILE A 1 288 ? 11.456 -5.686 -15.596 1.00 92.88 288 ILE A CA 1
ATOM 2174 C C . ILE A 1 288 ? 10.605 -6.741 -14.898 1.00 92.88 288 ILE A C 1
ATOM 2176 O O . ILE A 1 288 ? 10.310 -6.612 -13.711 1.00 92.88 288 ILE A O 1
ATOM 2180 N N . THR A 1 289 ? 10.213 -7.767 -15.645 1.00 96.00 289 THR A N 1
ATOM 2181 C CA . THR A 1 289 ? 9.301 -8.813 -15.183 1.00 96.00 289 THR A CA 1
ATOM 2182 C C . THR A 1 289 ? 9.698 -10.185 -15.700 1.00 96.00 289 THR A C 1
ATOM 2184 O O . THR A 1 289 ? 10.472 -10.307 -16.653 1.00 96.00 289 THR A O 1
ATOM 2187 N N . SER A 1 290 ? 9.170 -11.240 -15.088 1.00 95.50 290 SER A N 1
ATOM 2188 C CA . SER A 1 290 ? 9.214 -12.572 -15.682 1.00 95.50 290 SER A CA 1
ATOM 2189 C C . SER A 1 290 ? 8.377 -12.637 -16.966 1.00 95.50 290 SER A C 1
ATOM 2191 O O . SER A 1 290 ? 7.413 -11.899 -17.165 1.00 95.50 290 SER A O 1
ATOM 2193 N N . SER A 1 291 ? 8.788 -13.505 -17.887 1.00 94.44 291 SER A N 1
ATOM 2194 C CA . SER A 1 291 ? 7.996 -13.864 -19.063 1.00 94.44 291 SER A CA 1
ATOM 2195 C C . SER A 1 291 ? 6.791 -14.703 -18.634 1.00 94.44 291 SER A C 1
ATOM 2197 O O . SER A 1 291 ? 6.962 -15.688 -17.927 1.00 94.44 291 SER A O 1
ATOM 2199 N N . GLU A 1 292 ? 5.596 -14.428 -19.154 1.00 90.50 292 GLU A N 1
ATOM 2200 C CA . GLU A 1 292 ? 4.353 -15.171 -18.849 1.00 90.50 292 GLU A CA 1
ATOM 2201 C C . GLU A 1 292 ? 4.397 -16.699 -19.071 1.00 90.50 292 GLU A C 1
ATOM 2203 O O . GLU A 1 292 ? 3.480 -17.423 -18.688 1.00 90.50 292 GLU A O 1
ATOM 2208 N N . THR A 1 293 ? 5.444 -17.220 -19.708 1.00 85.38 293 THR A N 1
ATOM 2209 C CA . THR A 1 293 ? 5.654 -18.657 -19.924 1.00 85.38 293 THR A CA 1
ATOM 2210 C C . THR A 1 293 ? 6.503 -19.332 -18.848 1.00 85.38 293 THR A C 1
ATOM 2212 O O . THR A 1 293 ? 6.732 -20.537 -18.950 1.00 85.38 293 THR A O 1
ATOM 2215 N N . VAL A 1 294 ? 7.048 -18.583 -17.887 1.00 90.31 294 VAL A N 1
ATOM 2216 C CA . VAL A 1 294 ? 7.974 -19.102 -16.873 1.00 90.31 294 VAL A CA 1
ATOM 2217 C C . VAL A 1 294 ? 7.426 -18.900 -15.468 1.00 90.31 294 VAL A C 1
ATOM 2219 O O . VAL A 1 294 ? 6.532 -18.090 -15.254 1.00 90.31 294 VAL A O 1
ATOM 2222 N N . ASN A 1 295 ? 7.954 -19.650 -14.502 1.00 90.19 295 ASN A N 1
ATOM 2223 C CA . ASN A 1 295 ? 7.641 -19.405 -13.100 1.00 90.19 295 ASN A CA 1
ATOM 2224 C C . ASN A 1 295 ? 8.442 -18.180 -12.607 1.00 90.19 295 ASN A C 1
ATOM 2226 O O . ASN A 1 295 ? 9.674 -18.231 -12.668 1.00 90.19 295 ASN A O 1
ATOM 2230 N N . PRO A 1 296 ? 7.791 -17.128 -12.077 1.00 88.75 296 PRO A N 1
ATOM 2231 C CA . PRO A 1 296 ? 8.453 -15.969 -11.464 1.00 88.75 296 PRO A CA 1
ATOM 2232 C C . PRO A 1 296 ? 9.518 -16.329 -10.418 1.00 88.75 296 PRO A C 1
ATOM 2234 O O . PRO A 1 296 ? 10.559 -15.678 -10.321 1.00 88.75 296 PRO A O 1
ATOM 2237 N N . ASP A 1 297 ? 9.303 -17.422 -9.673 1.00 86.62 297 ASP A N 1
ATOM 2238 C CA . ASP A 1 297 ? 10.238 -17.913 -8.651 1.00 86.62 297 ASP A CA 1
ATOM 2239 C C . ASP A 1 297 ? 11.586 -18.390 -9.250 1.00 86.62 297 ASP A C 1
ATOM 2241 O O . ASP A 1 297 ? 12.575 -18.512 -8.530 1.00 86.62 297 ASP A O 1
ATOM 2245 N N . ASN A 1 298 ? 11.641 -18.646 -10.564 1.00 89.94 298 ASN A N 1
ATOM 2246 C CA . ASN A 1 298 ? 12.833 -19.093 -11.296 1.00 89.94 298 ASN A CA 1
ATOM 2247 C C . ASN A 1 298 ? 13.533 -17.958 -12.072 1.00 89.94 298 ASN A C 1
ATOM 2249 O O . ASN A 1 298 ? 14.525 -18.206 -12.765 1.00 89.94 298 ASN A O 1
ATOM 2253 N N . VAL A 1 299 ? 13.020 -16.727 -11.997 1.00 92.25 299 VAL A N 1
ATOM 2254 C CA . VAL A 1 299 ? 13.636 -15.533 -12.591 1.00 92.25 299 VAL A CA 1
ATOM 2255 C C . VAL A 1 299 ? 14.339 -14.770 -11.479 1.00 92.25 299 VAL A C 1
ATOM 2257 O O . VAL A 1 299 ? 13.736 -13.968 -10.767 1.00 92.25 299 VAL A O 1
ATOM 2260 N N . LEU A 1 300 ? 15.621 -15.076 -11.306 1.00 88.38 300 LEU A N 1
ATOM 2261 C CA . LEU A 1 300 ? 16.429 -14.574 -10.205 1.00 88.38 300 LEU A CA 1
ATOM 2262 C C . LEU A 1 300 ? 17.173 -13.312 -10.640 1.00 88.38 300 LEU A C 1
ATOM 2264 O O . LEU A 1 300 ? 17.893 -13.338 -11.634 1.00 88.38 300 LEU A O 1
ATOM 2268 N N . ILE A 1 301 ? 17.039 -12.223 -9.896 1.00 82.50 301 ILE A N 1
ATOM 2269 C CA . ILE A 1 301 ? 17.783 -10.983 -10.110 1.00 82.50 301 ILE A CA 1
ATOM 2270 C C . ILE A 1 301 ? 18.895 -10.905 -9.064 1.00 82.50 301 ILE A C 1
ATOM 2272 O O . ILE A 1 301 ? 18.597 -10.734 -7.886 1.00 82.50 301 ILE A O 1
ATOM 2276 N N . ASP A 1 302 ? 20.150 -11.056 -9.487 1.00 76.06 302 ASP A N 1
ATOM 2277 C CA . ASP A 1 302 ? 21.339 -11.095 -8.622 1.00 76.06 302 ASP A CA 1
ATOM 2278 C C . ASP A 1 302 ? 22.171 -9.810 -8.740 1.00 76.06 302 ASP A C 1
ATOM 2280 O O . ASP A 1 302 ? 22.226 -9.198 -9.808 1.00 76.06 302 ASP A O 1
ATOM 2284 N N . GLU A 1 303 ? 22.820 -9.407 -7.643 1.00 60.56 303 GLU A N 1
ATOM 2285 C CA . GLU A 1 303 ? 23.687 -8.218 -7.539 1.00 60.56 303 GLU A CA 1
ATOM 2286 C C . GLU A 1 303 ? 23.090 -6.955 -8.191 1.00 60.56 303 GLU A C 1
ATOM 2288 O O . GLU A 1 303 ? 23.710 -6.293 -9.025 1.00 60.56 303 GLU A O 1
ATOM 2293 N N . PHE A 1 304 ? 21.859 -6.607 -7.811 1.00 55.91 304 PHE A N 1
ATOM 2294 C CA . PHE A 1 304 ? 21.124 -5.502 -8.438 1.00 55.91 304 PHE A CA 1
ATOM 2295 C C . PHE A 1 304 ? 21.777 -4.123 -8.236 1.00 55.91 304 PHE A C 1
ATOM 2297 O O . PHE A 1 304 ? 21.622 -3.234 -9.071 1.00 55.91 304 PHE A O 1
ATOM 2304 N N . PHE A 1 305 ? 22.517 -3.940 -7.141 1.00 52.59 305 PHE A N 1
ATOM 2305 C CA . PHE A 1 305 ? 23.138 -2.668 -6.798 1.00 52.59 305 PHE A CA 1
ATOM 2306 C C . PHE A 1 305 ? 24.640 -2.890 -6.615 1.00 52.59 305 PHE A C 1
ATOM 2308 O O . PHE A 1 305 ? 25.077 -3.537 -5.659 1.00 52.59 305 PHE A O 1
ATOM 2315 N N . GLY A 1 306 ? 25.428 -2.422 -7.582 1.00 40.41 306 GLY A N 1
ATOM 2316 C CA . GLY A 1 306 ? 26.874 -2.626 -7.615 1.00 40.41 306 GLY A CA 1
ATOM 2317 C C . GLY A 1 306 ? 27.647 -2.020 -6.426 1.00 40.41 306 GLY A C 1
ATOM 2318 O O . GLY A 1 306 ? 27.073 -1.458 -5.490 1.00 40.41 306 GLY A O 1
ATOM 2319 N N . PRO A 1 307 ? 28.993 -2.116 -6.425 1.00 38.88 307 PRO A N 1
ATOM 2320 C CA . PRO A 1 307 ? 29.830 -1.348 -5.499 1.00 38.88 307 PRO A CA 1
ATOM 2321 C C . PRO A 1 307 ? 29.540 0.160 -5.617 1.00 38.88 307 PRO A C 1
ATOM 2323 O O . PRO A 1 307 ? 28.930 0.590 -6.589 1.00 38.88 307 PRO A O 1
ATOM 2326 N N . ALA A 1 308 ? 30.034 0.978 -4.679 1.00 42.00 308 ALA A N 1
ATOM 2327 C CA . ALA A 1 308 ? 29.894 2.448 -4.702 1.00 42.00 308 ALA A CA 1
ATOM 2328 C C . ALA A 1 308 ? 30.297 3.116 -6.047 1.00 42.00 308 ALA A C 1
ATOM 2330 O O . ALA A 1 308 ? 29.925 4.262 -6.299 1.00 42.00 308 ALA A O 1
ATOM 2331 N N . ASP A 1 309 ? 30.991 2.360 -6.912 1.00 39.44 309 ASP A N 1
ATOM 2332 C CA . ASP A 1 309 ? 31.442 2.704 -8.260 1.00 39.44 309 ASP A CA 1
ATOM 2333 C C . ASP A 1 309 ? 30.931 1.748 -9.388 1.00 39.44 309 ASP A C 1
ATOM 2335 O O . ASP A 1 309 ? 31.507 1.752 -10.474 1.00 39.44 309 ASP A O 1
ATOM 2339 N N . GLY A 1 310 ? 29.909 0.898 -9.173 1.00 37.62 310 GLY A N 1
ATOM 2340 C CA . GLY A 1 310 ? 29.466 -0.176 -10.099 1.00 37.62 310 GLY A CA 1
ATOM 2341 C C . GLY A 1 310 ? 27.957 -0.213 -10.432 1.00 37.62 310 GLY A C 1
ATOM 2342 O O . GLY A 1 310 ? 27.228 0.681 -10.012 1.00 37.62 310 GLY A O 1
ATOM 2343 N N . PRO A 1 311 ? 27.487 -1.202 -11.233 1.00 38.31 311 PRO A N 1
ATOM 2344 C CA . PRO A 1 311 ? 26.304 -1.099 -12.095 1.00 38.31 311 PRO A CA 1
ATOM 2345 C C . PRO A 1 311 ? 25.033 -0.736 -11.323 1.00 38.31 311 PRO A C 1
ATOM 2347 O O . PRO A 1 311 ? 24.533 -1.511 -10.514 1.00 38.31 311 PRO A O 1
ATOM 2350 N N . GLY A 1 312 ? 24.510 0.452 -11.611 1.00 53.62 312 GLY A N 1
ATOM 2351 C CA . GLY A 1 312 ? 23.143 0.857 -11.306 1.00 53.62 312 GLY A CA 1
ATOM 2352 C C . GLY A 1 312 ? 22.440 1.243 -12.604 1.00 53.62 312 GLY A C 1
ATOM 2353 O O . GLY A 1 312 ? 23.094 1.594 -13.594 1.00 53.62 312 GLY A O 1
ATOM 2354 N N . LEU A 1 313 ? 21.109 1.196 -12.612 1.00 61.81 313 LEU A N 1
ATOM 2355 C CA . LEU A 1 313 ? 20.325 1.461 -13.820 1.00 61.81 313 LEU A CA 1
ATOM 2356 C C . LEU A 1 313 ? 20.308 2.953 -14.215 1.00 61.81 313 LEU A C 1
ATOM 2358 O O . LEU A 1 313 ? 19.931 3.248 -15.340 1.00 61.81 313 LEU A O 1
ATOM 2362 N N . TRP A 1 314 ? 20.767 3.886 -13.361 1.00 67.50 314 TRP A N 1
ATOM 2363 C CA . TRP A 1 314 ? 20.828 5.340 -13.643 1.00 67.50 314 TRP A CA 1
ATOM 2364 C C . TRP A 1 314 ? 19.522 5.860 -14.289 1.00 67.50 314 TRP A C 1
ATOM 2366 O O . TRP A 1 314 ? 19.535 6.574 -15.295 1.00 67.50 314 TRP A O 1
ATOM 2376 N N . LEU A 1 315 ? 18.384 5.431 -13.736 1.00 73.81 315 LEU A N 1
ATOM 2377 C CA . LEU A 1 315 ? 17.035 5.698 -14.227 1.00 73.81 315 LEU A CA 1
ATOM 2378 C C . LEU A 1 315 ? 16.171 6.223 -13.083 1.00 73.81 315 LEU A C 1
ATOM 2380 O O . LEU A 1 315 ? 16.149 5.622 -12.014 1.00 73.81 315 LEU A O 1
ATOM 2384 N N . LYS A 1 316 ? 15.380 7.265 -13.371 1.00 76.19 316 LYS A N 1
ATOM 2385 C CA . LYS A 1 316 ? 14.496 7.908 -12.393 1.00 76.19 316 LYS A CA 1
ATOM 2386 C C . LYS A 1 316 ? 13.387 6.987 -11.883 1.00 76.19 316 LYS A C 1
ATOM 2388 O O . LYS A 1 316 ? 12.948 7.121 -10.760 1.00 76.19 316 LYS A O 1
ATOM 2393 N N . GLN A 1 317 ? 12.854 6.104 -12.718 1.00 82.31 317 GLN A N 1
ATOM 2394 C CA . GLN A 1 317 ? 11.697 5.254 -12.404 1.00 82.31 317 GLN A CA 1
ATOM 2395 C C . GLN A 1 317 ? 11.937 3.845 -12.946 1.00 82.31 317 GLN A C 1
ATOM 2397 O O . GLN A 1 317 ? 11.931 3.653 -14.168 1.00 82.31 317 GLN A O 1
ATOM 2402 N N . VAL A 1 318 ? 12.117 2.868 -12.053 1.00 84.88 318 VAL A N 1
ATOM 2403 C CA . VAL A 1 318 ? 12.233 1.438 -12.382 1.00 84.88 318 VAL A CA 1
ATOM 2404 C C . VAL A 1 318 ? 11.311 0.607 -11.491 1.00 84.88 318 VAL A C 1
ATOM 2406 O O . VAL A 1 318 ? 11.317 0.772 -10.274 1.00 84.88 318 VAL A O 1
ATOM 2409 N N . ARG A 1 319 ? 10.560 -0.319 -12.100 1.00 88.38 319 ARG A N 1
ATOM 2410 C CA . ARG A 1 319 ? 9.723 -1.299 -11.397 1.00 88.38 319 ARG A CA 1
ATOM 2411 C C . ARG A 1 319 ? 10.219 -2.716 -11.668 1.00 88.38 319 ARG A C 1
ATOM 2413 O O . ARG A 1 319 ? 10.396 -3.100 -12.824 1.00 88.38 319 ARG A O 1
ATOM 2420 N N . LEU A 1 320 ? 10.420 -3.492 -10.612 1.00 89.25 320 LEU A N 1
ATOM 2421 C CA . LEU A 1 320 ? 10.554 -4.942 -10.673 1.00 89.25 320 LEU A CA 1
ATOM 2422 C C . LEU A 1 320 ? 9.209 -5.555 -10.320 1.00 89.25 320 LEU A C 1
ATOM 2424 O O . LEU A 1 320 ? 8.636 -5.221 -9.286 1.00 89.25 320 LEU A O 1
ATOM 2428 N N . TYR A 1 321 ? 8.707 -6.413 -11.194 1.00 92.06 321 TYR A N 1
ATOM 2429 C CA . TYR A 1 321 ? 7.391 -7.017 -11.054 1.00 92.06 321 TYR A CA 1
ATOM 2430 C C . TYR A 1 321 ? 7.481 -8.516 -11.312 1.00 92.06 321 TYR A C 1
ATOM 2432 O O . TYR A 1 321 ? 8.100 -8.910 -12.291 1.00 92.06 321 TYR A O 1
ATOM 2440 N N . ASP A 1 322 ? 6.884 -9.349 -10.463 1.00 92.75 322 ASP A N 1
ATOM 2441 C CA . ASP A 1 322 ? 6.800 -10.800 -10.681 1.00 92.75 322 ASP A CA 1
ATOM 2442 C C . ASP A 1 322 ? 8.170 -11.461 -10.951 1.00 92.75 322 ASP A C 1
ATOM 2444 O O . ASP A 1 322 ? 8.373 -12.191 -11.927 1.00 92.75 322 ASP A O 1
ATOM 2448 N N . VAL A 1 323 ? 9.148 -11.157 -10.089 1.00 89.31 323 VAL A N 1
ATOM 2449 C CA . VAL A 1 323 ? 10.516 -11.709 -10.110 1.00 89.31 323 VAL A CA 1
ATOM 2450 C C . VAL A 1 323 ? 10.994 -12.071 -8.702 1.00 89.31 323 VAL A C 1
ATOM 2452 O O . VAL A 1 323 ? 10.368 -11.725 -7.699 1.00 89.31 323 VAL A O 1
ATOM 2455 N N . SER A 1 324 ? 12.132 -12.763 -8.609 1.00 87.12 324 SER A N 1
ATOM 2456 C CA . SER A 1 324 ? 12.780 -13.080 -7.334 1.00 87.12 324 SER A CA 1
ATOM 2457 C C . SER A 1 324 ? 14.128 -12.379 -7.213 1.00 87.12 324 SER A C 1
ATOM 2459 O O . SER A 1 324 ? 15.040 -12.623 -7.995 1.00 87.12 324 SER A O 1
ATOM 2461 N N . LEU A 1 325 ? 14.284 -11.520 -6.215 1.00 80.69 325 LEU A N 1
ATOM 2462 C CA . LEU A 1 325 ? 15.545 -10.860 -5.892 1.00 80.69 325 LEU A CA 1
ATOM 2463 C C . LEU A 1 325 ? 16.432 -11.820 -5.103 1.00 80.69 325 LEU A C 1
ATOM 2465 O O . LEU A 1 325 ? 15.969 -12.431 -4.139 1.00 80.69 325 LEU A O 1
ATOM 2469 N N . VAL A 1 326 ? 17.695 -11.948 -5.506 1.00 73.81 326 VAL A N 1
ATOM 2470 C CA . VAL A 1 326 ? 18.707 -12.768 -4.834 1.00 73.81 326 VAL A CA 1
ATOM 2471 C C . VAL A 1 326 ? 20.018 -11.999 -4.647 1.00 73.81 326 VAL A C 1
ATOM 2473 O O . VAL A 1 326 ? 20.267 -10.995 -5.308 1.00 73.81 326 VAL A O 1
ATOM 2476 N N . GLY A 1 327 ? 20.872 -12.464 -3.732 1.00 61.06 327 GLY A N 1
ATOM 2477 C CA . GLY A 1 327 ? 22.223 -11.911 -3.548 1.00 61.06 327 GLY A CA 1
ATOM 2478 C C . GLY A 1 327 ? 22.279 -10.620 -2.726 1.00 61.06 327 GLY A C 1
ATOM 2479 O O . GLY A 1 327 ? 21.404 -10.359 -1.918 1.00 61.06 327 GLY A O 1
ATOM 2480 N N . HIS A 1 328 ? 23.346 -9.825 -2.849 1.00 51.38 328 HIS A N 1
ATOM 2481 C CA . HIS A 1 328 ? 23.527 -8.605 -2.047 1.00 51.38 328 HIS A CA 1
ATOM 2482 C C . HIS A 1 328 ? 22.803 -7.399 -2.667 1.00 51.38 328 HIS A C 1
ATOM 2484 O O . HIS A 1 328 ? 23.137 -6.987 -3.777 1.00 51.38 328 HIS A O 1
ATOM 2490 N N . ALA A 1 329 ? 21.887 -6.772 -1.920 1.00 49.44 329 ALA A N 1
ATOM 2491 C CA . ALA A 1 329 ? 21.313 -5.480 -2.285 1.00 49.44 329 ALA A CA 1
ATOM 2492 C C . ALA A 1 329 ? 22.079 -4.330 -1.599 1.00 49.44 329 ALA A C 1
ATOM 2494 O O . ALA A 1 329 ? 22.073 -4.220 -0.374 1.00 49.44 329 ALA A O 1
ATOM 2495 N N . ARG A 1 330 ? 22.779 -3.495 -2.374 1.00 50.88 330 ARG A N 1
ATOM 2496 C CA . ARG A 1 330 ? 23.367 -2.206 -1.940 1.00 50.88 330 ARG A CA 1
ATOM 2497 C C . ARG A 1 330 ? 22.529 -1.022 -2.452 1.00 50.88 330 ARG A C 1
ATOM 2499 O O . ARG A 1 330 ? 21.432 -1.220 -2.935 1.00 50.88 330 ARG A O 1
ATOM 2506 N N . THR A 1 331 ? 22.994 0.209 -2.295 1.00 47.75 331 THR A N 1
ATOM 2507 C CA . THR A 1 331 ? 22.195 1.426 -2.506 1.00 47.75 331 THR A CA 1
ATOM 2508 C C . THR A 1 331 ? 22.168 1.862 -3.982 1.00 47.75 331 THR A C 1
ATOM 2510 O O . THR A 1 331 ? 23.192 1.755 -4.665 1.00 47.75 331 THR A O 1
ATOM 2513 N N . PRO A 1 332 ? 21.078 2.466 -4.489 1.00 49.34 332 PRO A N 1
ATOM 2514 C CA . PRO A 1 332 ? 21.179 3.487 -5.535 1.00 49.34 332 PRO A CA 1
ATOM 2515 C C . PRO A 1 332 ? 22.038 4.665 -5.023 1.00 49.34 332 PRO A C 1
ATOM 2517 O O . PRO A 1 332 ? 22.102 4.909 -3.819 1.00 49.34 332 PRO A O 1
ATOM 2520 N N . GLN A 1 333 ? 22.746 5.401 -5.885 1.00 47.88 333 GLN A N 1
ATOM 2521 C CA . GLN A 1 333 ? 23.472 6.602 -5.438 1.00 47.88 333 GLN A CA 1
ATOM 2522 C C . GLN A 1 333 ? 22.474 7.679 -4.972 1.00 47.88 333 GLN A C 1
ATOM 2524 O O . GLN A 1 333 ? 21.650 8.126 -5.761 1.00 47.88 333 GLN A O 1
ATOM 2529 N N . ALA A 1 334 ? 22.613 8.143 -3.725 1.00 42.53 334 ALA A N 1
ATOM 2530 C CA . ALA A 1 334 ? 21.722 9.067 -3.000 1.00 42.53 334 ALA A CA 1
ATOM 2531 C C . ALA A 1 334 ? 21.562 10.498 -3.580 1.00 42.53 334 ALA A C 1
ATOM 2533 O O . ALA A 1 334 ? 21.088 11.397 -2.892 1.00 42.53 334 ALA A O 1
ATOM 2534 N N . ASN A 1 335 ? 21.970 10.741 -4.829 1.00 45.19 335 ASN A N 1
ATOM 2535 C CA . ASN A 1 335 ? 22.016 12.080 -5.428 1.00 45.19 335 ASN A CA 1
ATOM 2536 C C . ASN A 1 335 ? 20.980 12.296 -6.547 1.00 45.19 335 ASN A C 1
ATOM 2538 O O . ASN A 1 335 ? 20.992 13.353 -7.180 1.00 45.19 335 ASN A O 1
ATOM 2542 N N . PHE A 1 336 ? 20.110 11.320 -6.811 1.00 48.50 336 PHE A N 1
ATOM 2543 C CA . PHE A 1 336 ? 19.080 11.395 -7.846 1.00 48.50 336 PHE A CA 1
ATOM 2544 C C . PHE A 1 336 ? 17.703 11.099 -7.236 1.00 48.50 336 PHE A C 1
ATOM 2546 O O . PHE A 1 336 ? 17.596 10.264 -6.344 1.00 48.50 336 PHE A O 1
ATOM 2553 N N . GLU A 1 337 ? 16.661 11.808 -7.691 1.00 53.19 337 GLU A N 1
ATOM 2554 C CA . GLU A 1 337 ? 15.243 11.558 -7.361 1.00 53.19 337 GLU A CA 1
ATOM 2555 C C . GLU A 1 337 ? 14.758 10.229 -7.978 1.00 53.19 337 GLU A C 1
ATOM 2557 O O . GLU A 1 337 ? 13.803 10.208 -8.761 1.00 53.19 337 GLU A O 1
ATOM 2562 N N . ASP A 1 338 ? 15.475 9.140 -7.725 1.00 69.12 338 ASP A N 1
ATOM 2563 C CA . ASP A 1 338 ? 15.185 7.836 -8.297 1.00 69.12 338 ASP A CA 1
ATOM 2564 C C . ASP A 1 338 ? 14.043 7.182 -7.511 1.00 69.12 338 ASP A C 1
ATOM 2566 O O . ASP A 1 338 ? 13.900 7.374 -6.314 1.00 69.12 338 ASP A O 1
ATOM 2570 N N . TYR A 1 339 ? 13.203 6.418 -8.192 1.00 74.38 339 TYR A N 1
ATOM 2571 C CA . TYR A 1 339 ? 12.131 5.621 -7.628 1.00 74.38 339 TYR A CA 1
ATOM 2572 C C . TYR A 1 339 ? 12.368 4.191 -8.070 1.00 74.38 339 TYR A C 1
ATOM 2574 O O . TYR A 1 339 ? 12.397 3.885 -9.269 1.00 74.38 339 TYR A O 1
ATOM 2582 N N . PHE A 1 340 ? 12.541 3.317 -7.092 1.00 79.31 340 PHE A N 1
ATOM 2583 C CA . PHE A 1 340 ? 12.722 1.900 -7.315 1.00 79.31 340 PHE A CA 1
ATOM 2584 C C . PHE A 1 340 ? 11.585 1.141 -6.647 1.00 79.31 340 PHE A C 1
ATOM 2586 O O . PHE A 1 340 ? 11.442 1.167 -5.430 1.00 79.31 340 PHE A O 1
ATOM 2593 N N . TRP A 1 341 ? 10.749 0.487 -7.442 1.00 84.00 341 TRP A N 1
ATOM 2594 C CA . TRP A 1 341 ? 9.555 -0.175 -6.935 1.00 84.00 341 TRP A CA 1
ATOM 2595 C C . TRP A 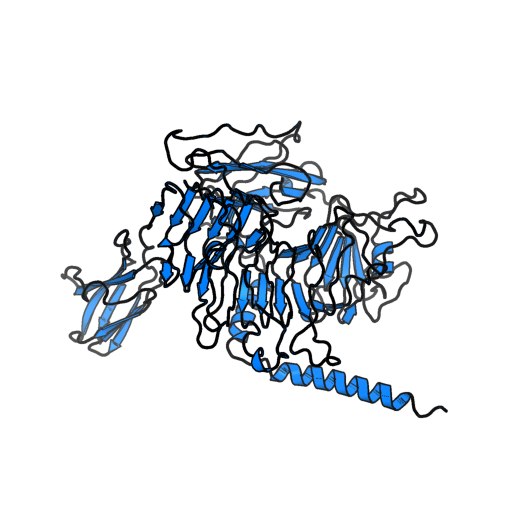1 341 ? 9.656 -1.682 -7.130 1.00 84.00 341 TRP A C 1
ATOM 2597 O O . TRP A 1 341 ? 9.828 -2.148 -8.253 1.00 84.00 341 TRP A O 1
ATOM 2607 N N . VAL A 1 342 ? 9.537 -2.449 -6.053 1.00 85.88 342 VAL A N 1
ATOM 2608 C CA . VAL A 1 342 ? 9.480 -3.912 -6.082 1.00 85.88 342 VAL A CA 1
ATOM 2609 C C . VAL A 1 342 ? 8.052 -4.325 -5.774 1.00 85.88 342 VAL A C 1
ATOM 2611 O O . VAL A 1 342 ? 7.523 -3.992 -4.718 1.00 85.88 342 VAL A O 1
ATOM 2614 N N . ASP A 1 343 ? 7.435 -5.031 -6.711 1.00 88.12 343 ASP A N 1
ATOM 2615 C CA . ASP A 1 343 ? 6.010 -5.323 -6.672 1.00 88.12 343 ASP A CA 1
ATOM 2616 C C . ASP A 1 343 ? 5.709 -6.780 -7.023 1.00 88.12 343 ASP A C 1
ATOM 2618 O O . ASP A 1 343 ? 6.358 -7.339 -7.912 1.00 88.12 343 ASP A O 1
ATOM 2622 N N . ASN A 1 344 ? 4.737 -7.394 -6.345 1.00 89.12 344 ASN A N 1
ATOM 2623 C CA . ASN A 1 344 ? 4.301 -8.778 -6.562 1.00 89.12 344 ASN A CA 1
ATOM 2624 C C . ASN A 1 344 ? 5.496 -9.733 -6.745 1.00 89.12 344 ASN A C 1
ATOM 2626 O O . ASN A 1 344 ? 5.603 -10.458 -7.729 1.00 89.12 344 ASN A O 1
ATOM 2630 N N . SER A 1 345 ? 6.484 -9.636 -5.859 1.00 88.06 345 SER A N 1
ATOM 2631 C CA . SER A 1 345 ? 7.810 -10.228 -6.059 1.00 88.06 345 SER A CA 1
ATOM 2632 C C . SER A 1 345 ? 8.296 -10.932 -4.803 1.00 88.06 345 SER A C 1
ATOM 2634 O O . SER A 1 345 ? 7.701 -10.860 -3.726 1.00 88.06 345 SER A O 1
ATOM 2636 N N . LYS A 1 346 ? 9.415 -11.635 -4.936 1.00 85.62 346 LYS A N 1
ATOM 2637 C CA . LYS A 1 346 ? 10.091 -12.259 -3.805 1.00 85.62 346 LYS A CA 1
ATOM 2638 C C . LYS A 1 346 ? 11.469 -11.687 -3.580 1.00 85.62 346 LYS A C 1
ATOM 2640 O O . LYS A 1 346 ? 12.123 -11.271 -4.527 1.00 85.62 346 LYS A O 1
ATOM 2645 N N . ALA A 1 347 ? 11.939 -11.740 -2.343 1.00 77.62 347 ALA A N 1
ATOM 2646 C CA . ALA A 1 347 ? 13.309 -11.398 -2.006 1.00 77.62 347 ALA A CA 1
ATOM 2647 C C . ALA A 1 347 ? 13.925 -12.482 -1.108 1.00 77.62 347 ALA A C 1
ATOM 2649 O O . ALA A 1 347 ? 13.502 -12.683 0.029 1.00 77.62 347 ALA A O 1
ATOM 2650 N N . TYR A 1 348 ? 14.923 -13.187 -1.643 1.00 71.69 348 TYR A N 1
ATOM 2651 C CA . TYR A 1 348 ? 15.627 -14.294 -1.001 1.00 71.69 348 TYR A CA 1
ATOM 2652 C C . TYR A 1 348 ? 17.114 -13.988 -0.887 1.00 71.69 348 TYR A C 1
ATOM 2654 O O . TYR A 1 348 ? 17.848 -13.992 -1.875 1.00 71.69 348 TYR A O 1
ATOM 2662 N N . PHE A 1 349 ? 17.609 -13.808 0.327 1.00 62.47 349 PHE A N 1
ATOM 2663 C CA . PHE A 1 349 ? 19.005 -13.434 0.523 1.00 62.47 349 PHE A CA 1
ATOM 2664 C C . PHE A 1 349 ? 19.809 -14.662 0.942 1.00 62.47 349 PHE A C 1
ATOM 2666 O O . PHE A 1 349 ? 19.733 -15.112 2.079 1.00 62.47 349 PHE A O 1
ATOM 2673 N N . LEU A 1 350 ? 20.575 -15.247 0.018 1.00 47.97 350 LEU A N 1
ATOM 2674 C CA . LEU A 1 350 ? 21.419 -16.408 0.318 1.00 47.97 350 LEU A CA 1
ATOM 2675 C C . LEU A 1 350 ? 22.575 -16.000 1.244 1.00 47.97 350 LEU A C 1
ATOM 2677 O O . LEU A 1 350 ? 23.281 -15.027 0.984 1.00 47.97 350 LEU A O 1
ATOM 2681 N N . GLY A 1 351 ? 22.766 -16.743 2.336 1.00 43.09 351 GLY A N 1
ATOM 2682 C CA . GLY A 1 351 ? 23.857 -16.509 3.286 1.00 43.09 351 GLY A CA 1
ATOM 2683 C C . GLY A 1 351 ? 25.202 -16.837 2.660 1.00 43.09 351 GLY A C 1
ATOM 2684 O O . GLY A 1 351 ? 25.344 -17.834 1.948 1.00 43.09 351 GLY A O 1
ATOM 2685 N N . ASN A 1 352 ? 26.214 -16.011 2.923 1.00 38.38 352 ASN A N 1
ATOM 2686 C CA . ASN A 1 352 ? 27.568 -16.325 2.495 1.00 38.38 352 ASN A CA 1
ATOM 2687 C C . ASN A 1 352 ? 28.118 -17.469 3.364 1.00 38.38 352 ASN A C 1
ATOM 2689 O O . ASN A 1 352 ? 28.465 -17.278 4.529 1.00 38.38 352 ASN A O 1
ATOM 2693 N N . VAL A 1 353 ? 28.233 -18.662 2.777 1.00 34.31 353 VAL A N 1
ATOM 2694 C CA . VAL A 1 353 ? 28.753 -19.885 3.423 1.00 34.31 353 VAL A CA 1
ATOM 2695 C C . VAL A 1 353 ? 30.207 -19.715 3.916 1.00 34.31 353 VAL A C 1
ATOM 2697 O O . VAL A 1 353 ? 30.708 -20.533 4.681 1.00 34.31 353 VAL A O 1
ATOM 2700 N N . ILE A 1 354 ? 30.909 -18.653 3.503 1.00 37.22 354 ILE A N 1
ATOM 2701 C CA . ILE A 1 354 ? 32.341 -18.459 3.768 1.00 37.22 354 ILE A CA 1
ATOM 2702 C C . ILE A 1 354 ? 32.625 -17.877 5.173 1.00 37.22 354 ILE A C 1
ATOM 2704 O O . ILE A 1 354 ? 33.743 -18.035 5.662 1.00 37.22 354 ILE A O 1
ATOM 2708 N N . THR A 1 355 ? 31.656 -17.260 5.866 1.00 37.19 355 THR A N 1
ATOM 2709 C CA . THR A 1 355 ? 31.914 -16.546 7.143 1.00 37.19 355 THR A CA 1
ATOM 2710 C C . THR A 1 355 ? 31.215 -17.104 8.387 1.00 37.19 355 THR A C 1
ATOM 2712 O O . THR A 1 355 ? 31.150 -16.399 9.386 1.00 37.19 355 THR A O 1
ATOM 2715 N N . ASN A 1 356 ? 30.721 -18.351 8.387 1.00 38.22 356 ASN A N 1
ATOM 2716 C CA . ASN A 1 356 ? 29.924 -18.899 9.508 1.00 38.22 356 ASN A CA 1
ATOM 2717 C C . ASN A 1 356 ? 28.714 -18.012 9.896 1.00 38.22 356 ASN A C 1
ATOM 2719 O O . ASN A 1 356 ? 28.230 -18.089 11.024 1.00 38.22 356 ASN A O 1
ATOM 2723 N N . ASN A 1 357 ? 28.215 -17.172 8.982 1.00 42.31 357 ASN A N 1
ATOM 2724 C CA . ASN A 1 357 ? 27.039 -16.348 9.242 1.00 42.31 357 ASN A CA 1
ATOM 2725 C C . ASN A 1 357 ? 25.781 -17.213 9.120 1.00 42.31 357 ASN A C 1
ATOM 2727 O O . ASN A 1 357 ? 25.534 -17.843 8.096 1.00 42.31 357 ASN A O 1
ATOM 2731 N N . LEU A 1 358 ? 24.996 -17.236 10.193 1.00 45.41 358 LEU A N 1
ATOM 2732 C CA . LEU A 1 358 ? 23.783 -18.038 10.365 1.00 45.41 358 LEU A CA 1
ATOM 2733 C C . LEU A 1 358 ? 22.566 -17.515 9.571 1.00 45.41 358 LEU A C 1
ATOM 2735 O O . LEU A 1 358 ? 21.479 -18.072 9.689 1.00 45.41 358 LEU A O 1
ATOM 2739 N N . CYS A 1 359 ? 22.742 -16.461 8.770 1.00 45.31 359 CYS A N 1
ATOM 2740 C CA . CYS A 1 359 ? 21.705 -15.798 7.980 1.00 45.31 359 CYS A CA 1
ATOM 2741 C C . CYS A 1 359 ? 22.281 -15.239 6.653 1.00 45.31 359 CYS A C 1
ATOM 2743 O O . CYS A 1 359 ? 23.493 -15.287 6.419 1.00 45.31 359 CYS A O 1
ATOM 2745 N N . GLY A 1 360 ? 21.382 -14.757 5.783 1.00 49.03 360 GLY A N 1
ATOM 2746 C CA . GLY A 1 360 ? 21.580 -14.220 4.429 1.00 49.03 360 GLY A CA 1
ATOM 2747 C C . GLY A 1 360 ? 22.522 -13.027 4.200 1.00 49.03 360 GLY A C 1
ATOM 2748 O O . GLY A 1 360 ? 23.397 -12.701 4.997 1.00 49.03 360 GLY A O 1
ATOM 2749 N N . ALA A 1 361 ? 22.330 -12.343 3.069 1.00 46.75 361 ALA A N 1
ATOM 2750 C CA . ALA A 1 361 ? 22.889 -11.012 2.825 1.00 46.75 361 ALA A CA 1
ATOM 2751 C C . ALA A 1 361 ? 22.168 -9.931 3.663 1.00 46.75 361 ALA A C 1
ATOM 2753 O O . ALA A 1 361 ? 21.069 -10.139 4.181 1.00 46.75 361 ALA A O 1
ATOM 2754 N N . HIS A 1 362 ? 22.804 -8.765 3.796 1.00 50.06 362 HIS A N 1
ATOM 2755 C CA . HIS A 1 362 ? 22.280 -7.611 4.525 1.00 50.06 362 HIS A CA 1
ATOM 2756 C C . HIS A 1 362 ? 21.669 -6.584 3.559 1.00 50.06 362 HIS A C 1
ATOM 2758 O O . HIS A 1 362 ? 22.351 -6.177 2.617 1.00 50.06 362 HIS A O 1
ATOM 2764 N N . PHE A 1 363 ? 20.471 -6.068 3.854 1.00 54.34 363 PHE A N 1
ATOM 2765 C CA . PHE A 1 363 ? 20.083 -4.714 3.442 1.00 54.34 363 PHE A CA 1
ATOM 2766 C C . PHE A 1 363 ? 20.870 -3.717 4.325 1.00 54.34 363 PHE A C 1
ATOM 2768 O O . PHE A 1 363 ? 20.368 -3.244 5.340 1.00 54.34 363 PHE A O 1
ATOM 2775 N N . GLN A 1 364 ? 22.162 -3.496 4.043 1.00 43.47 364 GLN A N 1
ATOM 2776 C CA . GLN A 1 364 ? 23.046 -2.652 4.870 1.00 43.47 364 GLN A CA 1
ATOM 2777 C C . GLN A 1 364 ? 23.559 -1.421 4.117 1.00 43.47 364 GLN A C 1
ATOM 2779 O O . GLN A 1 364 ? 24.205 -1.537 3.076 1.00 43.47 364 GLN A O 1
ATOM 2784 N N . GLY A 1 365 ? 23.374 -0.259 4.742 1.00 43.97 365 GLY A N 1
ATOM 2785 C CA . GLY A 1 365 ? 24.019 1.018 4.439 1.00 43.97 365 GLY A CA 1
ATOM 2786 C C . GLY A 1 365 ? 23.272 2.150 5.153 1.00 43.97 365 GLY A C 1
ATOM 2787 O O . GLY A 1 365 ? 22.058 2.080 5.304 1.00 43.97 365 GLY A O 1
ATOM 2788 N N . TYR A 1 366 ? 23.984 3.167 5.642 1.00 40.91 366 TYR A N 1
ATOM 2789 C CA . TYR A 1 366 ? 23.335 4.390 6.128 1.00 40.91 366 TYR A CA 1
ATOM 2790 C C . TYR A 1 366 ? 22.620 5.055 4.935 1.00 40.91 366 TYR A C 1
ATOM 2792 O O . TYR A 1 366 ? 23.282 5.303 3.930 1.00 40.91 366 TYR A O 1
ATOM 2800 N N . ASP A 1 367 ? 21.307 5.302 5.035 1.00 48.19 367 ASP A N 1
ATOM 2801 C CA . ASP A 1 367 ? 20.463 5.910 3.987 1.00 48.19 367 ASP A CA 1
ATOM 2802 C C . ASP A 1 367 ? 20.308 5.028 2.722 1.00 48.19 367 ASP A C 1
ATOM 2804 O O . ASP A 1 367 ? 20.257 5.519 1.594 1.00 48.19 367 ASP A O 1
ATOM 2808 N N . ALA A 1 368 ? 20.276 3.700 2.891 1.00 50.50 368 ALA A N 1
ATOM 2809 C CA . ALA A 1 368 ? 20.498 2.755 1.795 1.00 50.50 368 ALA A CA 1
ATOM 2810 C C . ALA A 1 368 ? 19.341 2.556 0.805 1.00 50.50 368 ALA A C 1
ATOM 2812 O O . ALA A 1 368 ? 19.593 2.231 -0.359 1.00 50.50 368 ALA A O 1
ATOM 2813 N N . PHE A 1 369 ? 18.099 2.726 1.257 1.00 57.94 369 PHE A N 1
ATOM 2814 C CA . PHE A 1 369 ? 16.898 2.405 0.480 1.00 57.94 369 PHE A CA 1
ATOM 2815 C C . PHE A 1 369 ? 15.830 3.504 0.519 1.00 57.94 369 PHE A C 1
ATOM 2817 O O . PHE A 1 369 ? 14.681 3.218 0.207 1.00 57.94 369 PHE A O 1
ATOM 2824 N N . THR A 1 370 ? 16.206 4.759 0.795 1.00 60.41 370 THR A N 1
ATOM 2825 C CA . THR A 1 370 ? 15.318 5.949 0.918 1.00 60.41 370 THR A CA 1
ATOM 2826 C C . THR A 1 370 ? 14.394 6.221 -0.280 1.00 60.41 370 THR A C 1
ATOM 2828 O O . THR A 1 370 ? 13.544 7.104 -0.242 1.00 60.41 370 THR A O 1
ATOM 2831 N N . SER A 1 371 ? 14.568 5.475 -1.364 1.00 68.69 371 SER A N 1
ATOM 2832 C CA . SER A 1 371 ? 13.865 5.585 -2.639 1.00 68.69 371 SER A CA 1
ATOM 2833 C C . SER A 1 371 ? 13.369 4.231 -3.163 1.00 68.69 371 SER A C 1
ATOM 2835 O O . SER A 1 371 ? 13.067 4.081 -4.349 1.00 68.69 371 SER A O 1
ATOM 2837 N N . THR A 1 372 ? 13.341 3.216 -2.296 1.00 75.62 372 THR A N 1
ATOM 2838 C CA . THR A 1 372 ? 12.868 1.868 -2.611 1.00 75.62 372 THR A CA 1
ATOM 2839 C C . THR A 1 372 ? 11.535 1.594 -1.937 1.00 75.62 372 THR A C 1
ATOM 2841 O O . THR A 1 372 ? 11.391 1.783 -0.732 1.00 75.62 372 THR A O 1
ATOM 2844 N N . TYR A 1 373 ? 10.589 1.095 -2.720 1.00 80.38 373 TYR A N 1
ATOM 2845 C CA . TYR A 1 373 ? 9.212 0.853 -2.318 1.00 80.38 373 TYR A CA 1
ATOM 2846 C C . TYR A 1 373 ? 8.879 -0.621 -2.527 1.00 80.38 373 TYR A C 1
ATOM 2848 O O . TYR A 1 373 ? 9.268 -1.203 -3.542 1.00 80.38 373 TYR A O 1
ATOM 2856 N N . PHE A 1 374 ? 8.161 -1.216 -1.578 1.00 82.56 374 PHE A N 1
ATOM 2857 C CA . PHE A 1 374 ? 7.730 -2.611 -1.635 1.00 82.56 374 PHE A CA 1
ATOM 2858 C C . PHE A 1 374 ? 6.204 -2.715 -1.559 1.00 82.56 374 PHE A C 1
ATOM 2860 O O . PHE A 1 374 ? 5.600 -2.204 -0.615 1.00 82.56 374 PHE A O 1
ATOM 2867 N N . THR A 1 375 ? 5.601 -3.417 -2.518 1.00 85.88 375 THR A N 1
ATOM 2868 C CA . THR A 1 375 ? 4.190 -3.834 -2.497 1.00 85.88 375 THR A CA 1
ATOM 2869 C C . THR A 1 375 ? 4.071 -5.316 -2.806 1.00 85.88 375 THR A C 1
ATOM 2871 O O . THR A 1 375 ? 4.739 -5.812 -3.709 1.00 85.88 375 THR A O 1
ATOM 2874 N N . ASP A 1 376 ? 3.241 -6.044 -2.061 1.00 85.31 376 ASP A N 1
ATOM 2875 C CA . ASP A 1 376 ? 2.948 -7.454 -2.356 1.00 85.31 376 ASP A CA 1
ATOM 2876 C C . ASP A 1 376 ? 4.228 -8.320 -2.422 1.00 85.31 376 ASP A C 1
ATOM 2878 O O . ASP A 1 376 ? 4.430 -9.131 -3.333 1.00 85.31 376 ASP A O 1
ATOM 2882 N N . VAL A 1 377 ? 5.144 -8.117 -1.464 1.00 83.25 377 VAL A N 1
ATOM 2883 C CA . VAL A 1 377 ? 6.474 -8.751 -1.456 1.00 83.25 377 VAL A CA 1
ATOM 2884 C C . VAL A 1 377 ? 6.622 -9.770 -0.339 1.00 83.25 377 VAL A C 1
ATOM 2886 O O . VAL A 1 377 ? 6.383 -9.479 0.830 1.00 83.25 377 VAL A O 1
ATOM 2889 N N . TYR A 1 378 ? 7.117 -10.956 -0.694 1.00 83.81 378 TYR A N 1
ATOM 2890 C CA . TYR A 1 378 ? 7.529 -11.982 0.264 1.00 83.81 378 TYR A CA 1
ATOM 2891 C C . TYR A 1 378 ? 9.055 -11.996 0.420 1.00 83.81 378 TYR A C 1
ATOM 2893 O O . TYR A 1 378 ? 9.786 -12.250 -0.540 1.00 83.81 378 TYR A O 1
ATOM 2901 N N . MET A 1 379 ? 9.537 -11.752 1.632 1.00 78.44 379 MET A N 1
ATOM 2902 C CA . MET A 1 379 ? 10.946 -11.744 2.014 1.00 78.44 379 MET A CA 1
ATOM 2903 C C . MET A 1 379 ? 11.262 -12.968 2.876 1.00 78.44 379 MET A C 1
ATOM 2905 O O . MET A 1 379 ? 10.494 -13.311 3.770 1.00 78.44 379 MET A O 1
ATOM 2909 N N . ASP A 1 380 ? 12.395 -13.623 2.629 1.00 73.94 380 ASP A N 1
ATOM 2910 C CA . ASP A 1 380 ? 12.816 -14.795 3.406 1.00 73.94 380 ASP A CA 1
ATOM 2911 C C . ASP A 1 380 ? 14.338 -14.845 3.578 1.00 73.94 380 ASP A C 1
ATOM 2913 O O . ASP A 1 380 ? 15.099 -14.431 2.692 1.00 73.94 380 ASP A O 1
ATOM 2917 N N . ASN A 1 381 ? 14.784 -15.378 4.719 1.00 68.50 381 ASN A N 1
ATOM 2918 C CA . ASN A 1 381 ? 16.196 -15.589 5.060 1.00 68.50 381 ASN A CA 1
ATOM 2919 C C . ASN A 1 381 ? 17.038 -14.287 5.098 1.00 68.50 381 ASN A C 1
ATOM 2921 O O . ASN A 1 381 ? 18.206 -14.272 4.701 1.00 68.50 381 ASN A O 1
ATOM 2925 N N . THR A 1 382 ? 16.469 -13.169 5.563 1.00 64.31 382 THR A N 1
ATOM 2926 C CA . THR A 1 382 ? 17.152 -11.858 5.629 1.00 64.31 382 THR A CA 1
ATOM 2927 C C . THR A 1 382 ? 17.891 -11.668 6.959 1.00 64.31 382 THR A C 1
ATOM 2929 O O . THR A 1 382 ? 17.255 -11.737 8.005 1.00 64.31 382 THR A O 1
ATOM 2932 N N . CYS A 1 383 ? 19.195 -11.348 6.976 1.00 59.28 383 CYS A N 1
ATOM 2933 C CA . CYS A 1 383 ? 19.892 -11.017 8.240 1.00 59.28 383 CYS A CA 1
ATOM 2934 C C . CYS A 1 383 ? 19.415 -9.698 8.863 1.00 59.28 383 CYS A C 1
ATOM 2936 O O . CYS A 1 383 ? 19.348 -9.587 10.081 1.00 59.28 383 CYS A O 1
ATOM 2938 N N . ASN A 1 384 ? 19.127 -8.704 8.024 1.00 60.91 384 ASN A N 1
ATOM 2939 C CA . ASN A 1 384 ? 18.526 -7.437 8.420 1.00 60.91 384 ASN A CA 1
ATOM 2940 C C . ASN A 1 384 ? 17.347 -7.157 7.492 1.00 60.91 384 ASN A C 1
ATOM 2942 O O . ASN A 1 384 ? 17.444 -7.504 6.314 1.00 60.91 384 ASN A O 1
ATOM 2946 N N . GLY A 1 385 ? 16.284 -6.524 7.986 1.00 62.28 385 GLY A N 1
ATOM 2947 C CA . GLY A 1 385 ? 15.202 -6.024 7.133 1.00 62.28 385 GLY A CA 1
ATOM 2948 C C . GLY A 1 385 ? 15.631 -4.837 6.254 1.00 62.28 385 GLY A C 1
ATOM 2949 O O . GLY A 1 385 ? 16.719 -4.291 6.452 1.00 62.28 385 GLY A O 1
ATOM 2950 N N . PRO A 1 386 ? 14.804 -4.430 5.272 1.00 65.25 386 PRO A N 1
ATOM 2951 C CA . PRO A 1 386 ? 15.098 -3.302 4.387 1.00 65.25 386 PRO A CA 1
ATOM 2952 C C . PRO A 1 386 ? 15.048 -1.969 5.154 1.00 65.25 386 PRO A C 1
ATOM 2954 O O . PRO A 1 386 ? 13.984 -1.390 5.353 1.00 65.25 386 PRO A O 1
ATOM 2957 N N . GLN A 1 387 ? 16.209 -1.492 5.607 1.00 67.12 387 GLN A N 1
ATOM 2958 C CA . GLN A 1 387 ? 16.350 -0.203 6.298 1.00 67.12 387 GLN A CA 1
ATOM 2959 C C . GLN A 1 387 ? 16.185 0.958 5.306 1.00 67.12 387 GLN A C 1
ATOM 2961 O O . GLN A 1 387 ? 16.709 0.870 4.204 1.00 67.12 387 GLN A O 1
ATOM 2966 N N . ASP A 1 388 ? 15.511 2.042 5.687 1.00 67.75 388 ASP A N 1
ATOM 2967 C CA . ASP A 1 388 ? 15.188 3.230 4.879 1.00 67.75 388 ASP A CA 1
ATOM 2968 C C . ASP A 1 388 ? 14.195 3.000 3.718 1.00 67.75 388 ASP A C 1
ATOM 2970 O O . ASP A 1 388 ? 13.859 3.948 3.014 1.00 67.75 388 ASP A O 1
ATOM 2974 N N . ALA A 1 389 ? 13.697 1.776 3.508 1.00 71.88 389 ALA A N 1
ATOM 2975 C CA . ALA A 1 389 ? 12.703 1.494 2.471 1.00 71.88 389 ALA A CA 1
ATOM 2976 C C . ALA A 1 389 ? 11.279 1.864 2.906 1.00 71.88 389 ALA A C 1
ATOM 2978 O O . ALA A 1 389 ? 10.959 1.855 4.095 1.00 71.88 389 ALA A O 1
ATOM 2979 N N . VAL A 1 390 ? 10.389 2.097 1.941 1.00 74.75 390 VAL A N 1
ATOM 2980 C CA . VAL A 1 390 ? 8.953 2.260 2.197 1.00 74.75 390 VAL A CA 1
ATOM 2981 C C . VAL A 1 390 ? 8.231 0.931 1.970 1.00 74.75 390 VAL A C 1
ATOM 2983 O O . VAL A 1 390 ? 8.263 0.366 0.874 1.00 74.75 390 VAL A O 1
ATOM 2986 N N . LEU A 1 391 ? 7.573 0.417 3.011 1.00 78.00 391 LEU A N 1
ATOM 2987 C CA . LEU A 1 391 ? 6.823 -0.840 2.973 1.00 78.00 391 LEU A CA 1
ATOM 2988 C C . LEU A 1 391 ? 5.351 -0.521 2.716 1.00 78.00 391 LEU A C 1
ATOM 2990 O O . LEU A 1 391 ? 4.535 -0.467 3.632 1.00 78.00 391 LEU A O 1
ATOM 2994 N N . VAL A 1 392 ? 5.041 -0.240 1.454 1.00 76.44 392 VAL A N 1
ATOM 2995 C CA . VAL A 1 392 ? 3.786 0.402 1.068 1.00 76.44 392 VAL A CA 1
ATOM 2996 C C . VAL A 1 392 ? 2.577 -0.470 1.379 1.00 76.44 392 VAL A C 1
ATOM 2998 O O . VAL A 1 392 ? 1.668 0.062 1.986 1.00 76.44 392 VAL A O 1
ATOM 3001 N N . ARG A 1 393 ? 2.542 -1.761 1.010 1.00 82.75 393 ARG A N 1
ATOM 3002 C CA . ARG A 1 393 ? 1.483 -2.699 1.450 1.00 82.75 393 ARG A CA 1
ATOM 3003 C C . ARG A 1 393 ? 1.844 -4.175 1.262 1.00 82.75 393 ARG A C 1
ATOM 3005 O O . ARG A 1 393 ? 2.659 -4.502 0.399 1.00 82.75 393 ARG A O 1
ATOM 3012 N N . HIS A 1 394 ? 1.199 -5.062 2.023 1.00 77.62 394 HIS A N 1
ATOM 3013 C CA . HIS A 1 394 ? 1.277 -6.528 1.895 1.00 77.62 394 HIS A CA 1
ATOM 3014 C C . HIS A 1 394 ? 2.703 -7.078 1.808 1.00 77.62 394 HIS A C 1
ATOM 3016 O O . HIS A 1 394 ? 3.043 -7.883 0.934 1.00 77.62 394 HIS A O 1
ATOM 3022 N N . VAL A 1 395 ? 3.560 -6.639 2.721 1.00 74.75 395 VAL A N 1
ATOM 3023 C CA . VAL A 1 395 ? 4.920 -7.162 2.806 1.00 74.75 395 VAL A CA 1
ATOM 3024 C C . VAL A 1 395 ? 4.958 -8.252 3.876 1.00 74.75 395 VAL A C 1
ATOM 3026 O O . VAL A 1 395 ? 4.580 -8.044 5.025 1.00 74.75 395 VAL A O 1
ATOM 3029 N N . PHE A 1 396 ? 5.417 -9.444 3.513 1.00 74.19 396 PHE A N 1
ATOM 3030 C CA . PHE A 1 396 ? 5.578 -10.559 4.442 1.00 74.19 396 PHE A CA 1
ATOM 3031 C C . PHE A 1 396 ? 7.055 -10.893 4.580 1.00 74.19 396 PHE A C 1
ATOM 3033 O O . PHE A 1 396 ? 7.705 -11.124 3.565 1.00 74.19 396 PHE A O 1
ATOM 3040 N N . ALA A 1 397 ? 7.585 -10.966 5.799 1.00 71.19 397 ALA A N 1
ATOM 3041 C CA . ALA A 1 397 ? 8.957 -11.409 6.037 1.00 71.19 397 ALA A CA 1
ATOM 3042 C C . ALA A 1 397 ? 8.999 -12.674 6.913 1.00 71.19 397 ALA A C 1
ATOM 3044 O O . ALA A 1 397 ? 8.309 -12.772 7.923 1.00 71.19 397 ALA A O 1
ATOM 3045 N N . ASP A 1 398 ? 9.814 -13.655 6.533 1.00 66.06 398 ASP A N 1
ATOM 3046 C CA . ASP A 1 398 ? 9.995 -14.926 7.247 1.00 66.06 398 ASP A CA 1
ATOM 3047 C C . ASP A 1 398 ? 11.476 -15.239 7.450 1.00 66.06 398 ASP A C 1
ATOM 3049 O O . ASP A 1 398 ? 12.305 -14.847 6.631 1.00 66.06 398 ASP A O 1
ATOM 3053 N N . HIS A 1 399 ? 11.826 -15.958 8.518 1.00 64.00 399 HIS A N 1
ATOM 3054 C CA . HIS A 1 399 ? 13.226 -16.274 8.844 1.00 64.00 399 HIS A CA 1
ATOM 3055 C C . HIS A 1 399 ? 14.128 -15.043 8.753 1.00 64.00 399 HIS A C 1
ATOM 3057 O O . HIS A 1 399 ? 15.045 -14.973 7.930 1.00 64.00 399 HIS A O 1
ATOM 3063 N N . THR A 1 400 ? 13.829 -14.036 9.564 1.00 60.19 400 THR A N 1
ATOM 3064 C CA . THR A 1 400 ? 14.487 -12.738 9.451 1.00 60.19 400 THR A CA 1
ATOM 3065 C C . THR A 1 400 ? 15.261 -12.345 10.702 1.00 60.19 400 THR A C 1
ATOM 3067 O O . THR A 1 400 ? 15.011 -12.863 11.783 1.00 60.19 400 THR A O 1
ATOM 3070 N N . GLY A 1 401 ? 16.271 -11.486 10.572 1.00 56.59 401 GLY A N 1
ATOM 3071 C CA . GLY A 1 401 ? 17.076 -10.997 11.691 1.00 56.59 401 GLY A CA 1
ATOM 3072 C C . GLY A 1 401 ? 16.609 -9.631 12.199 1.00 56.59 401 GLY A C 1
ATOM 3073 O O . GLY A 1 401 ? 15.452 -9.480 12.571 1.00 56.59 401 GLY A O 1
ATOM 3074 N N . ALA A 1 402 ? 17.514 -8.656 12.290 1.00 58.47 402 ALA A N 1
ATOM 3075 C CA . ALA A 1 402 ? 17.304 -7.401 13.026 1.00 58.47 402 ALA A CA 1
ATOM 3076 C C . ALA A 1 402 ? 16.918 -6.193 12.143 1.00 58.47 402 ALA A C 1
ATOM 3078 O O . ALA A 1 402 ? 17.156 -6.184 10.935 1.00 58.47 402 ALA A O 1
ATOM 3079 N N . GLY A 1 403 ? 16.391 -5.124 12.752 1.00 58.28 403 GLY A N 1
ATOM 3080 C CA . GLY A 1 403 ? 16.247 -3.806 12.112 1.00 58.28 403 GLY A CA 1
ATOM 3081 C C . GLY A 1 403 ? 15.244 -3.775 10.957 1.00 58.28 403 GLY A C 1
ATOM 3082 O O . GLY A 1 403 ? 15.529 -3.213 9.898 1.00 58.28 403 GLY A O 1
ATOM 3083 N N . HIS A 1 404 ? 14.092 -4.419 11.140 1.00 63.16 404 HIS A N 1
ATOM 3084 C CA . HIS A 1 404 ? 12.995 -4.398 10.177 1.00 63.16 404 HIS A CA 1
ATOM 3085 C C . HIS A 1 404 ? 12.238 -3.067 10.213 1.00 63.16 404 HIS A C 1
ATOM 3087 O O . HIS A 1 404 ? 12.140 -2.428 11.261 1.00 63.16 404 HIS A O 1
ATOM 3093 N N . ALA A 1 405 ? 11.757 -2.635 9.038 1.00 64.38 405 ALA A N 1
ATOM 3094 C CA . ALA A 1 405 ? 11.093 -1.340 8.838 1.00 64.38 405 ALA A CA 1
ATOM 3095 C C . ALA A 1 405 ? 11.860 -0.153 9.467 1.00 64.38 405 ALA A C 1
ATOM 3097 O O . ALA A 1 405 ? 11.276 0.843 9.900 1.00 64.38 405 ALA A O 1
ATOM 3098 N N . SER A 1 406 ? 13.187 -0.293 9.569 1.00 61.94 406 SER A N 1
ATOM 3099 C CA . SER A 1 406 ? 14.058 0.692 10.193 1.00 61.94 406 SER A CA 1
ATOM 3100 C C . SER A 1 406 ? 14.037 1.949 9.336 1.00 61.94 406 SER A C 1
ATOM 3102 O O . SER A 1 406 ? 14.354 1.860 8.156 1.00 61.94 406 SER A O 1
ATOM 3104 N N . LYS A 1 407 ? 13.646 3.100 9.889 1.00 60.44 407 LYS A N 1
ATOM 3105 C CA . LYS A 1 407 ? 13.520 4.385 9.155 1.00 60.44 407 LYS A CA 1
ATOM 3106 C C . LYS A 1 407 ? 12.496 4.360 8.005 1.00 60.44 407 LYS A C 1
ATOM 3108 O O . LYS A 1 407 ? 12.598 5.152 7.068 1.00 60.44 407 LYS A O 1
ATOM 3113 N N . SER A 1 408 ? 11.501 3.480 8.081 1.00 62.88 408 SER A N 1
ATOM 3114 C CA . SER A 1 408 ? 10.312 3.503 7.220 1.00 62.88 408 SER A CA 1
ATOM 3115 C C . SER A 1 408 ? 9.248 4.448 7.800 1.00 62.88 408 SER A C 1
ATOM 3117 O O . SER A 1 408 ? 9.140 4.554 9.020 1.00 62.88 408 SER A O 1
ATOM 3119 N N . HIS A 1 409 ? 8.447 5.111 6.957 1.00 60.38 409 HIS A N 1
ATOM 3120 C CA . HIS A 1 409 ? 7.362 6.013 7.403 1.00 60.38 409 HIS A CA 1
ATOM 3121 C C . HIS A 1 409 ? 5.944 5.483 7.145 1.00 60.38 409 HIS A C 1
ATOM 3123 O O . HIS A 1 409 ? 5.027 5.784 7.901 1.00 60.38 409 HIS A O 1
ATOM 3129 N N . THR A 1 410 ? 5.762 4.635 6.133 1.00 64.81 410 THR A N 1
ATOM 3130 C CA . THR A 1 410 ? 4.495 3.936 5.881 1.00 64.81 410 THR A CA 1
ATOM 3131 C C . THR A 1 410 ? 4.755 2.440 5.880 1.00 64.81 410 THR A C 1
ATOM 3133 O O . THR A 1 410 ? 5.651 1.968 5.172 1.00 64.81 410 THR A O 1
ATOM 3136 N N . VAL A 1 411 ? 3.987 1.721 6.699 1.00 65.31 411 VAL A N 1
ATOM 3137 C CA . VAL A 1 411 ? 4.014 0.266 6.813 1.00 65.31 411 VAL A CA 1
ATOM 3138 C C . VAL A 1 411 ? 2.578 -0.255 6.862 1.00 65.31 411 VAL A C 1
ATOM 3140 O O . VAL A 1 411 ? 1.895 -0.123 7.875 1.00 65.31 411 VAL A O 1
ATOM 3143 N N . ILE A 1 412 ? 2.102 -0.831 5.759 1.00 66.81 412 ILE A N 1
ATOM 3144 C CA . ILE A 1 412 ? 0.736 -1.368 5.664 1.00 66.81 412 ILE A CA 1
ATOM 3145 C C . ILE A 1 412 ? 0.808 -2.878 5.409 1.00 66.81 412 ILE A C 1
ATOM 3147 O O . ILE A 1 412 ? 1.586 -3.356 4.585 1.00 66.81 412 ILE A O 1
ATOM 3151 N N . ASP A 1 413 ? 0.026 -3.641 6.162 1.00 63.00 413 ASP A N 1
ATOM 3152 C CA . ASP A 1 413 ? -0.048 -5.098 6.187 1.00 63.00 413 ASP A CA 1
ATOM 3153 C C . ASP A 1 413 ? 1.322 -5.779 6.195 1.00 63.00 413 ASP A C 1
ATOM 3155 O O . ASP A 1 413 ? 1.609 -6.688 5.410 1.00 63.00 413 ASP A O 1
ATOM 3159 N N . TYR A 1 414 ? 2.182 -5.332 7.114 1.00 66.12 414 TYR A N 1
ATOM 3160 C CA . TYR A 1 414 ? 3.498 -5.918 7.315 1.00 66.12 414 TYR A CA 1
ATOM 3161 C C . TYR A 1 414 ? 3.450 -7.023 8.364 1.00 66.12 414 TYR A C 1
ATOM 3163 O O . TYR A 1 414 ? 3.183 -6.800 9.547 1.00 66.12 414 TYR A O 1
ATOM 3171 N N . THR A 1 415 ? 3.694 -8.250 7.918 1.00 65.25 415 THR A N 1
ATOM 3172 C CA . THR A 1 415 ? 3.661 -9.430 8.785 1.00 65.25 415 THR A CA 1
ATOM 3173 C C . THR A 1 415 ? 5.033 -10.059 8.851 1.00 65.25 415 THR A C 1
ATOM 3175 O O . THR A 1 415 ? 5.635 -10.324 7.809 1.00 65.25 415 THR A O 1
ATOM 3178 N N . VAL A 1 416 ? 5.492 -10.376 10.062 1.00 62.22 416 VAL A N 1
ATOM 3179 C CA . VAL A 1 416 ? 6.735 -11.122 10.244 1.00 62.22 416 VAL A CA 1
ATOM 3180 C C . VAL A 1 416 ? 6.553 -12.393 11.031 1.00 62.22 416 VAL A C 1
ATOM 3182 O O . VAL A 1 416 ? 5.839 -12.481 12.031 1.00 62.22 416 VAL A O 1
ATOM 3185 N N . ASN A 1 417 ? 7.246 -13.402 10.529 1.00 61.94 417 ASN A N 1
ATOM 3186 C CA . ASN A 1 417 ? 7.286 -14.738 11.058 1.00 61.94 417 ASN A CA 1
ATOM 3187 C C . ASN A 1 417 ? 8.734 -15.141 11.366 1.00 61.94 417 ASN A C 1
ATOM 3189 O O . ASN A 1 417 ? 9.668 -14.650 10.738 1.00 61.94 417 ASN A O 1
ATOM 3193 N N . ARG A 1 418 ? 8.911 -16.051 12.334 1.00 56.84 418 ARG A N 1
ATOM 3194 C CA . ARG A 1 418 ? 10.194 -16.693 12.692 1.00 56.84 418 ARG A CA 1
ATOM 3195 C C . ARG A 1 418 ? 11.409 -15.757 12.616 1.00 56.84 418 ARG A C 1
ATOM 3197 O O . ARG A 1 418 ? 12.268 -15.905 11.757 1.00 56.84 418 ARG A O 1
ATOM 3204 N N . VAL A 1 419 ? 11.523 -14.827 13.555 1.00 57.56 419 VAL A N 1
ATOM 3205 C CA . VAL A 1 419 ? 12.743 -14.020 13.710 1.00 57.56 419 VAL A CA 1
ATOM 3206 C C . VAL A 1 419 ? 13.880 -14.907 14.251 1.00 57.56 419 VAL A C 1
ATOM 3208 O O . VAL A 1 419 ? 13.631 -15.780 15.088 1.00 57.56 419 VAL A O 1
ATOM 3211 N N . TYR A 1 420 ? 15.130 -14.701 13.818 1.00 55.50 420 TYR A N 1
ATOM 3212 C CA . TYR A 1 420 ? 16.341 -15.390 14.292 1.00 55.50 420 TYR A CA 1
ATOM 3213 C C . TYR A 1 420 ? 16.692 -15.042 15.758 1.00 55.50 420 TYR A C 1
ATOM 3215 O O . TYR A 1 420 ? 17.835 -14.741 16.084 1.00 55.50 420 TYR A O 1
ATOM 3223 N N . GLY A 1 421 ? 15.738 -15.116 16.688 1.00 45.09 421 GLY A N 1
ATOM 3224 C CA . GLY A 1 421 ? 15.999 -15.002 18.125 1.00 45.09 421 GLY A CA 1
ATOM 3225 C C . GLY A 1 421 ? 16.712 -16.234 18.702 1.00 45.09 421 GLY A C 1
ATOM 3226 O O . GLY A 1 421 ? 17.463 -16.135 19.667 1.00 45.09 421 GLY A O 1
ATOM 3227 N N . SER A 1 422 ? 16.550 -17.416 18.095 1.00 39.50 422 SER A N 1
ATOM 3228 C CA . SER A 1 422 ? 17.025 -18.690 18.666 1.00 39.50 422 SER A CA 1
ATOM 3229 C C . SER A 1 422 ? 18.497 -19.033 18.391 1.00 39.50 422 SER A C 1
ATOM 3231 O O . SER A 1 422 ? 19.003 -20.024 18.919 1.00 39.50 422 SER A O 1
ATOM 3233 N N . LEU A 1 423 ? 19.207 -18.245 17.578 1.00 43.03 423 LEU A N 1
ATOM 3234 C CA . LEU A 1 423 ? 20.622 -18.476 17.243 1.00 43.03 423 LEU A CA 1
ATOM 3235 C C . LEU A 1 423 ? 21.591 -17.551 18.000 1.00 43.03 423 LEU A C 1
ATOM 3237 O O . LEU A 1 423 ? 22.806 -17.699 17.872 1.00 43.03 423 LEU A O 1
ATOM 3241 N N . LEU A 1 424 ? 21.071 -16.687 18.882 1.00 44.12 424 LEU A N 1
ATOM 3242 C CA . LEU A 1 424 ? 21.841 -15.796 19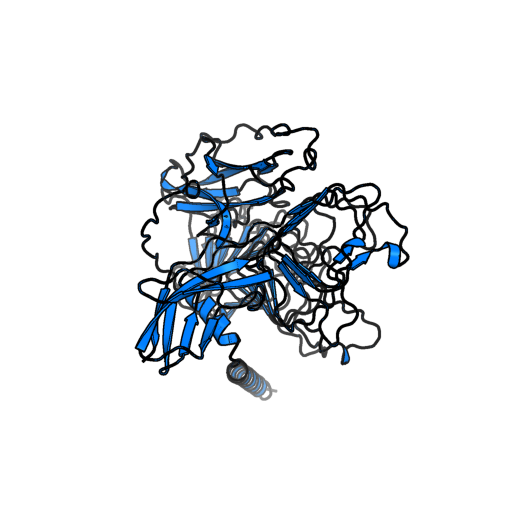.765 1.00 44.12 424 LEU A CA 1
ATOM 3243 C C . LEU A 1 424 ? 22.825 -16.538 20.698 1.00 44.12 424 LEU A C 1
ATOM 3245 O O . LEU A 1 424 ? 23.774 -15.939 21.189 1.00 44.12 424 LEU A O 1
ATOM 3249 N N . SER A 1 425 ? 22.666 -17.854 20.900 1.00 40.91 425 SER A N 1
ATOM 3250 C CA . SER A 1 425 ? 23.633 -18.686 21.643 1.00 40.91 425 SER A CA 1
ATOM 3251 C C . SER A 1 425 ? 24.948 -18.958 20.892 1.00 40.91 425 SER A C 1
ATOM 3253 O O . SER A 1 425 ? 25.903 -19.448 21.494 1.00 40.91 425 SER A O 1
ATOM 3255 N N . GLN A 1 426 ? 25.012 -18.658 19.591 1.00 42.62 426 GLN A N 1
ATOM 3256 C CA . GLN A 1 426 ? 26.176 -18.906 18.731 1.00 42.62 426 GLN A CA 1
ATOM 3257 C C . GLN A 1 426 ? 26.912 -17.619 18.321 1.00 42.62 426 GLN A C 1
ATOM 3259 O O . GLN A 1 426 ? 27.934 -17.691 17.637 1.00 42.62 426 GLN A O 1
ATOM 3264 N N . ILE A 1 427 ? 26.426 -16.448 18.746 1.00 45.03 427 ILE A N 1
ATOM 3265 C CA . ILE A 1 427 ? 27.049 -15.156 18.444 1.00 45.03 427 ILE A CA 1
ATOM 3266 C C . ILE A 1 427 ? 28.158 -14.874 19.477 1.00 45.03 427 ILE A C 1
ATOM 3268 O O . ILE A 1 427 ? 27.930 -15.043 20.678 1.00 45.03 427 ILE A O 1
ATOM 3272 N N . PRO A 1 428 ? 29.372 -14.467 19.054 1.00 40.31 428 PRO A N 1
ATOM 3273 C CA . PRO A 1 428 ? 30.460 -14.138 19.969 1.00 40.31 428 PRO A CA 1
ATOM 3274 C C . PRO A 1 428 ? 30.044 -13.078 21.007 1.00 40.31 428 PRO A C 1
ATOM 3276 O O . PRO A 1 428 ? 29.370 -12.112 20.640 1.00 40.31 428 PRO A O 1
ATOM 3279 N N . PRO A 1 429 ? 30.483 -13.190 22.275 1.00 34.44 429 PRO A N 1
ATOM 3280 C CA . PRO A 1 429 ? 30.213 -12.176 23.292 1.00 34.44 429 PRO A CA 1
ATOM 3281 C C . PRO A 1 429 ? 30.681 -10.789 22.823 1.00 34.44 429 PRO A C 1
ATOM 3283 O O . PRO A 1 429 ? 31.860 -10.617 22.511 1.00 34.44 429 PRO A O 1
ATOM 3286 N N . GLY A 1 430 ? 29.769 -9.810 22.782 1.00 37.09 430 GLY A N 1
ATOM 3287 C CA . GLY A 1 430 ? 30.069 -8.409 22.447 1.00 37.09 430 GLY A CA 1
ATOM 3288 C C . GLY A 1 430 ? 29.307 -7.811 21.257 1.00 37.09 430 GLY A C 1
ATOM 3289 O O . GLY A 1 430 ? 29.430 -6.609 21.040 1.00 37.09 430 GLY A O 1
ATOM 3290 N N . TYR A 1 431 ? 28.518 -8.596 20.512 1.00 38.84 431 TYR A N 1
ATOM 3291 C CA . TYR A 1 431 ? 27.590 -8.075 19.497 1.00 38.84 431 TYR A CA 1
ATOM 3292 C C . TYR A 1 431 ? 26.157 -8.041 20.039 1.00 38.84 431 TYR A C 1
ATOM 3294 O O . TYR A 1 431 ? 25.588 -9.079 20.366 1.00 38.84 431 TYR A O 1
ATOM 3302 N N . ASP A 1 432 ? 25.597 -6.838 20.122 1.00 42.62 432 ASP A N 1
ATOM 3303 C CA . ASP A 1 432 ? 24.251 -6.549 20.620 1.00 42.62 432 ASP A CA 1
ATOM 3304 C C . ASP A 1 432 ? 23.262 -6.643 19.437 1.00 42.62 432 ASP A C 1
ATOM 3306 O O . ASP A 1 432 ? 22.994 -5.655 18.756 1.00 42.62 432 ASP A O 1
ATOM 3310 N N . TYR A 1 433 ? 22.823 -7.859 19.088 1.00 47.12 433 TYR A N 1
ATOM 3311 C CA . TYR A 1 433 ? 21.803 -8.068 18.048 1.00 47.12 433 TYR A CA 1
ATOM 3312 C C . TYR A 1 433 ? 20.407 -7.982 18.681 1.00 47.12 433 TYR A C 1
ATOM 3314 O O . TYR A 1 433 ? 19.935 -8.948 19.278 1.00 47.12 433 TYR A O 1
ATOM 3322 N N . HIS A 1 434 ? 19.763 -6.821 18.536 1.00 51.34 434 HIS A N 1
ATOM 3323 C CA . HIS A 1 434 ? 18.357 -6.585 18.892 1.00 51.34 434 HIS A CA 1
ATOM 3324 C C . HIS A 1 434 ? 17.469 -7.021 17.720 1.00 51.34 434 HIS A C 1
ATOM 3326 O O . HIS A 1 434 ? 17.696 -6.605 16.588 1.00 51.34 434 HIS A O 1
ATOM 3332 N N . GLY A 1 435 ? 16.476 -7.880 17.948 1.00 52.81 435 GLY A N 1
ATOM 3333 C CA . GLY A 1 435 ? 15.497 -8.302 16.934 1.00 52.81 435 GLY A CA 1
ATOM 3334 C C . GLY A 1 435 ? 14.424 -7.238 16.676 1.00 52.81 435 GLY A C 1
ATOM 3335 O O . GLY A 1 435 ? 13.236 -7.518 16.840 1.00 52.81 435 GLY A O 1
ATOM 3336 N N . ASP A 1 436 ? 14.844 -6.013 16.341 1.00 57.94 436 ASP A N 1
ATOM 3337 C CA . ASP A 1 436 ? 13.953 -4.858 16.223 1.00 57.94 436 ASP A CA 1
ATOM 3338 C C . ASP A 1 436 ? 12.970 -5.040 15.059 1.00 57.94 436 ASP A C 1
ATOM 3340 O O . ASP A 1 436 ? 13.372 -5.136 13.894 1.00 57.94 436 ASP A O 1
ATOM 3344 N N . TYR A 1 437 ? 11.679 -5.117 15.398 1.00 61.84 437 TYR A N 1
ATOM 3345 C CA . TYR A 1 437 ? 10.618 -5.429 14.443 1.00 61.84 437 TYR A CA 1
ATOM 3346 C C . TYR A 1 437 ? 10.076 -4.192 13.712 1.00 61.84 437 TYR A C 1
ATOM 3348 O O . TYR A 1 437 ? 9.951 -4.198 12.489 1.00 61.84 437 TYR A O 1
ATOM 3356 N N . TYR A 1 438 ? 9.805 -3.131 14.471 1.00 63.94 438 TYR A N 1
ATOM 3357 C CA . TYR A 1 438 ? 9.412 -1.817 13.974 1.00 63.94 438 TYR A CA 1
ATOM 3358 C C . TYR A 1 438 ? 10.374 -0.785 14.546 1.00 63.94 438 TYR A C 1
ATOM 3360 O O . TYR A 1 438 ? 10.149 -0.302 15.643 1.00 63.94 438 TYR A O 1
ATOM 3368 N N . GLN A 1 439 ? 11.457 -0.458 13.844 1.00 62.88 439 GLN A N 1
ATOM 3369 C CA . GLN A 1 439 ? 12.420 0.538 14.330 1.00 62.88 439 GLN A CA 1
ATOM 3370 C C . GLN A 1 439 ? 12.226 1.876 13.614 1.00 62.88 439 GLN A C 1
ATOM 3372 O O . GLN A 1 439 ? 13.032 2.282 12.779 1.00 62.88 439 GLN A O 1
ATOM 3377 N N . MET A 1 440 ? 11.112 2.553 13.869 1.00 62.44 440 MET A N 1
ATOM 3378 C CA . MET A 1 440 ? 10.800 3.789 13.150 1.00 62.44 440 MET A CA 1
ATOM 3379 C C . MET A 1 440 ? 11.597 4.965 13.726 1.00 62.44 440 MET A C 1
ATOM 3381 O O . MET A 1 440 ? 11.768 5.064 14.939 1.00 62.44 440 MET A O 1
ATOM 3385 N N . TYR A 1 441 ? 12.098 5.848 12.855 1.00 58.75 441 TYR A N 1
ATOM 3386 C CA . TYR A 1 441 ? 12.923 7.001 13.246 1.00 58.75 441 TYR A CA 1
ATOM 3387 C C . TYR A 1 441 ? 12.209 8.310 12.928 1.00 58.75 441 TYR A C 1
ATOM 3389 O O . TYR A 1 441 ? 11.492 8.427 11.933 1.00 58.75 441 TYR A O 1
ATOM 3397 N N . SER A 1 442 ? 12.491 9.329 13.730 1.00 51.00 442 SER A N 1
ATOM 3398 C CA . SER A 1 442 ? 11.810 10.626 13.774 1.00 51.00 442 SER A CA 1
ATOM 3399 C C . SER A 1 442 ? 12.129 11.609 12.644 1.00 51.00 442 SER A C 1
ATOM 3401 O O . SER A 1 442 ? 11.899 12.812 12.770 1.00 51.00 442 SER A O 1
ATOM 3403 N N . ARG A 1 443 ? 12.640 11.127 11.505 1.00 56.72 443 ARG A N 1
ATOM 3404 C CA . ARG A 1 443 ? 12.852 11.976 10.319 1.00 56.72 443 ARG A CA 1
ATOM 3405 C C . ARG A 1 443 ? 11.547 12.360 9.614 1.00 56.72 443 ARG A C 1
ATOM 3407 O O . ARG A 1 443 ? 11.554 13.323 8.853 1.00 56.72 443 ARG A O 1
ATOM 3414 N N . TYR A 1 444 ? 10.460 11.630 9.858 1.00 61.12 444 TYR A N 1
ATOM 3415 C CA . TYR A 1 444 ? 9.185 11.796 9.162 1.00 61.12 444 TYR A CA 1
ATOM 3416 C C . TYR A 1 444 ? 8.116 12.400 10.074 1.00 61.12 444 TYR A C 1
ATOM 3418 O O . TYR A 1 444 ? 8.117 12.169 11.283 1.00 61.12 444 TYR A O 1
ATOM 3426 N N . GLN A 1 445 ? 7.217 13.193 9.482 1.00 64.69 445 GLN A N 1
ATOM 3427 C CA . GLN A 1 445 ? 6.145 13.866 10.222 1.00 64.69 445 GLN A CA 1
ATOM 3428 C C . GLN A 1 445 ? 5.025 12.893 10.593 1.00 64.69 445 GLN A C 1
ATOM 3430 O O . GLN A 1 445 ? 4.618 12.884 11.752 1.00 64.69 445 GLN A O 1
ATOM 3435 N N . ASP A 1 446 ? 4.612 12.046 9.647 1.00 73.00 446 ASP A N 1
ATOM 3436 C CA . ASP A 1 446 ? 3.446 11.174 9.775 1.00 73.00 446 ASP A CA 1
ATOM 3437 C C . ASP A 1 446 ? 3.878 9.704 9.617 1.00 73.00 446 ASP A C 1
ATOM 3439 O O . ASP A 1 446 ? 4.561 9.341 8.656 1.00 73.00 446 ASP A O 1
ATOM 3443 N N . ILE A 1 447 ? 3.489 8.852 10.568 1.00 74.50 447 ILE A N 1
ATOM 3444 C CA . ILE A 1 447 ? 3.794 7.419 10.587 1.00 74.50 447 ILE A CA 1
ATOM 3445 C C . ILE A 1 447 ? 2.492 6.618 10.595 1.00 74.50 447 ILE A C 1
ATOM 3447 O O . ILE A 1 447 ? 1.653 6.806 11.476 1.00 74.50 447 ILE A O 1
ATOM 3451 N N . ILE A 1 448 ? 2.343 5.680 9.655 1.00 77.62 448 ILE A N 1
ATOM 3452 C CA . ILE A 1 448 ? 1.203 4.752 9.613 1.00 77.62 448 ILE A CA 1
ATOM 3453 C C . ILE A 1 448 ? 1.702 3.313 9.705 1.00 77.62 448 ILE A C 1
ATOM 3455 O O . ILE A 1 448 ? 2.473 2.867 8.854 1.00 77.62 448 ILE A O 1
ATOM 3459 N N . ILE A 1 449 ? 1.205 2.590 10.709 1.00 77.12 449 ILE A N 1
ATOM 3460 C CA . ILE A 1 449 ? 1.317 1.139 10.847 1.00 77.12 449 ILE A CA 1
ATOM 3461 C C . ILE A 1 449 ? -0.100 0.571 10.836 1.00 77.12 449 ILE A C 1
ATOM 3463 O O . ILE A 1 449 ? -0.842 0.727 11.806 1.00 77.12 449 ILE A O 1
ATOM 3467 N N . LYS A 1 450 ? -0.494 -0.062 9.733 1.00 75.62 450 LYS A N 1
ATOM 3468 C CA . LYS A 1 450 ? -1.833 -0.639 9.572 1.00 75.62 450 LYS A CA 1
ATOM 3469 C C . LYS A 1 450 ? -1.720 -2.121 9.274 1.00 75.62 450 LYS A C 1
ATOM 3471 O O . LYS A 1 450 ? -1.073 -2.458 8.299 1.00 75.62 450 LYS A O 1
ATOM 3476 N N . GLY A 1 451 ? -2.399 -2.972 10.031 1.00 66.44 451 GLY A N 1
ATOM 3477 C CA . GLY A 1 451 ? -2.509 -4.402 9.768 1.00 66.44 451 GLY A CA 1
ATOM 3478 C C . GLY A 1 451 ? -1.185 -5.171 9.853 1.00 66.44 451 GLY A C 1
ATOM 3479 O O . GLY A 1 451 ? -0.083 -4.619 9.863 1.00 66.44 451 GLY A O 1
ATOM 3480 N N . GLY A 1 452 ? -1.289 -6.493 9.953 1.00 61.34 452 GLY A N 1
ATOM 3481 C CA . GLY A 1 452 ? -0.140 -7.362 10.195 1.00 61.34 452 GLY A CA 1
ATOM 3482 C C . GLY A 1 452 ? 0.243 -7.466 11.674 1.00 61.34 452 GLY A C 1
ATOM 3483 O O . GLY A 1 452 ? -0.543 -7.188 12.581 1.00 61.34 452 GLY A O 1
ATOM 3484 N N . GLY A 1 453 ? 1.445 -7.970 11.936 1.00 59.56 453 GLY A N 1
ATOM 3485 C CA . GLY A 1 453 ? 1.854 -8.339 13.287 1.00 59.56 453 GLY A CA 1
ATOM 3486 C C . GLY A 1 453 ? 2.815 -9.514 13.326 1.00 59.56 453 GLY A C 1
ATOM 3487 O O . GLY A 1 453 ? 3.324 -9.965 12.296 1.00 59.56 453 GLY A O 1
ATOM 3488 N N . THR A 1 454 ? 3.061 -10.011 14.531 1.00 55.06 454 THR A N 1
ATOM 3489 C CA . THR A 1 454 ? 3.890 -11.196 14.748 1.00 55.06 454 THR A CA 1
ATOM 3490 C C . THR A 1 454 ? 3.001 -12.420 14.913 1.00 55.06 454 THR A C 1
ATOM 3492 O O . THR A 1 454 ? 2.016 -12.404 15.649 1.00 55.06 454 THR A O 1
ATOM 3495 N N . LEU A 1 455 ? 3.310 -13.505 14.199 1.00 47.69 455 LEU A N 1
ATOM 3496 C CA . LEU A 1 455 ? 2.563 -14.751 14.385 1.00 47.69 455 LEU A CA 1
ATOM 3497 C C . LEU A 1 455 ? 2.876 -15.359 15.767 1.00 47.69 455 LEU A C 1
ATOM 3499 O O . LEU A 1 455 ? 4.014 -15.243 16.236 1.00 47.69 455 LEU A O 1
ATOM 3503 N N . PRO A 1 456 ? 1.910 -16.046 16.412 1.00 42.25 456 PRO A N 1
ATOM 3504 C CA . PRO A 1 456 ? 2.135 -16.724 17.686 1.00 42.25 456 PRO A CA 1
ATOM 3505 C C . PRO A 1 456 ? 3.387 -17.616 17.642 1.00 42.25 456 PRO A C 1
ATOM 3507 O O . PRO A 1 456 ? 3.476 -18.526 16.816 1.00 42.25 456 PRO A O 1
ATOM 3510 N N . GLY A 1 457 ? 4.352 -17.356 18.530 1.00 38.44 457 GLY A N 1
ATOM 3511 C CA . GLY A 1 457 ? 5.626 -18.086 18.610 1.00 38.44 457 GLY A CA 1
ATOM 3512 C C . GLY A 1 457 ? 6.808 -17.461 17.853 1.00 38.44 457 GLY A C 1
ATOM 3513 O O . GLY A 1 457 ? 7.905 -18.021 17.894 1.00 38.44 457 GLY A O 1
ATOM 3514 N N . ALA A 1 458 ? 6.635 -16.314 17.188 1.00 39.09 458 ALA A N 1
ATOM 3515 C CA . ALA A 1 458 ? 7.759 -15.522 16.692 1.00 39.09 458 ALA A CA 1
ATOM 3516 C C . ALA A 1 458 ? 8.505 -14.863 17.868 1.00 39.09 458 ALA A C 1
ATOM 3518 O O . ALA A 1 458 ? 7.897 -14.202 18.708 1.00 39.09 458 ALA A O 1
ATOM 3519 N N . LEU A 1 459 ? 9.829 -15.047 17.940 1.00 41.28 459 LEU A N 1
ATOM 3520 C CA . LEU A 1 459 ? 10.645 -14.462 19.003 1.00 41.28 459 LEU A CA 1
ATOM 3521 C C . LEU A 1 459 ? 10.981 -12.999 18.680 1.00 41.28 459 LEU A C 1
ATOM 3523 O O . LEU A 1 459 ? 11.925 -12.739 17.941 1.00 41.28 459 LEU A O 1
ATOM 3527 N N . VAL A 1 460 ? 10.230 -12.047 19.230 1.00 45.00 460 VAL A N 1
ATOM 3528 C CA . VAL A 1 460 ? 10.476 -10.610 19.033 1.00 45.00 460 VAL A CA 1
ATOM 3529 C C . VAL A 1 460 ? 11.300 -10.060 20.196 1.00 45.00 460 VAL A C 1
ATOM 3531 O O . VAL A 1 460 ? 10.844 -10.063 21.333 1.00 45.00 460 VAL A O 1
ATOM 3534 N N . SER A 1 461 ? 12.509 -9.576 19.920 1.00 45.06 461 SER A N 1
ATOM 3535 C CA . SER A 1 461 ? 13.328 -8.827 20.881 1.00 45.06 461 SER A CA 1
ATOM 3536 C C . SER A 1 461 ? 13.444 -7.402 20.367 1.00 45.06 461 SER A C 1
ATOM 3538 O O . SER A 1 461 ? 14.295 -7.149 19.531 1.00 45.06 461 SER A O 1
ATOM 3540 N N . SER A 1 462 ? 12.585 -6.478 20.794 1.00 47.31 462 SER A N 1
ATOM 3541 C CA . SER A 1 462 ? 12.558 -5.137 20.196 1.00 47.31 462 SER A CA 1
ATOM 3542 C C . SER A 1 462 ? 12.730 -4.011 21.198 1.00 47.31 462 SER A C 1
ATOM 3544 O O . SER A 1 462 ? 12.120 -4.010 22.270 1.00 47.31 462 SER A O 1
ATOM 3546 N N . ARG A 1 463 ? 13.452 -2.978 20.758 1.00 48.03 463 ARG A N 1
ATOM 3547 C CA . ARG A 1 463 ? 13.377 -1.601 21.261 1.00 48.03 463 ARG A CA 1
ATOM 3548 C C . ARG A 1 463 ? 12.110 -0.868 20.778 1.00 48.03 463 ARG A C 1
ATOM 3550 O O . ARG A 1 463 ? 12.163 0.320 20.511 1.00 48.03 463 ARG A O 1
ATOM 3557 N N . GLY A 1 464 ? 10.965 -1.555 20.727 1.00 52.75 464 GLY A N 1
ATOM 3558 C CA . GLY A 1 464 ? 9.630 -1.016 20.421 1.00 52.75 464 GLY A CA 1
ATOM 3559 C C . GLY A 1 464 ? 9.467 -0.199 19.131 1.00 52.75 464 GLY A C 1
ATOM 3560 O O . GLY A 1 464 ? 10.393 -0.083 18.346 1.00 52.75 464 GLY A O 1
ATOM 3561 N N . ILE A 1 465 ? 8.255 0.331 18.920 1.00 54.06 465 ILE A N 1
ATOM 3562 C CA . ILE A 1 465 ? 7.761 0.893 17.643 1.00 54.06 465 ILE A CA 1
ATOM 3563 C C . ILE A 1 465 ? 8.427 2.223 17.184 1.00 54.06 465 ILE A C 1
ATOM 3565 O O . ILE A 1 465 ? 8.244 2.617 16.036 1.00 54.06 465 ILE A O 1
ATOM 3569 N N . VAL A 1 466 ? 9.249 2.904 18.000 1.00 55.97 466 VAL A N 1
ATOM 3570 C CA . VAL A 1 466 ? 9.936 4.168 17.633 1.00 55.97 466 VAL A CA 1
ATOM 3571 C C . VAL A 1 466 ? 11.272 4.302 18.391 1.00 55.97 466 VAL A C 1
ATOM 3573 O O . VAL A 1 466 ? 11.271 4.413 19.609 1.00 55.97 466 VAL A O 1
ATOM 3576 N N . ASP A 1 467 ? 12.428 4.341 17.725 1.00 52.31 467 ASP A N 1
ATOM 3577 C CA . ASP A 1 467 ? 13.741 4.356 18.407 1.00 52.31 467 ASP A CA 1
ATOM 3578 C C . ASP A 1 467 ? 14.655 5.478 17.890 1.00 52.31 467 ASP A C 1
ATOM 3580 O O . ASP A 1 467 ? 15.070 5.454 16.733 1.00 52.31 467 ASP A O 1
ATOM 3584 N N . GLU A 1 468 ? 15.046 6.426 18.755 1.00 53.06 468 GLU A N 1
ATOM 3585 C CA . GLU A 1 468 ? 16.257 7.226 18.521 1.00 53.06 468 GLU A CA 1
ATOM 3586 C C . GLU A 1 468 ? 16.939 7.694 19.820 1.00 53.06 468 GLU A C 1
ATOM 3588 O O . GLU A 1 468 ? 16.380 8.420 20.629 1.00 53.06 468 GLU A O 1
ATOM 3593 N N . TYR A 1 469 ? 18.216 7.354 20.011 1.00 47.69 469 TYR A N 1
ATOM 3594 C CA . TYR A 1 469 ? 18.982 7.729 21.211 1.00 47.69 469 TYR A CA 1
ATOM 3595 C C . TYR A 1 469 ? 19.560 9.160 21.181 1.00 47.69 469 TYR A C 1
ATOM 3597 O O . TYR A 1 469 ? 20.211 9.563 22.150 1.00 47.69 469 TYR A O 1
ATOM 3605 N N . THR A 1 470 ? 19.411 9.923 20.086 1.00 43.84 470 THR A N 1
ATOM 3606 C CA . THR A 1 470 ? 20.295 11.082 19.837 1.00 43.84 470 THR A CA 1
ATOM 3607 C C . THR A 1 470 ? 19.698 12.360 19.241 1.00 43.84 470 THR A C 1
ATOM 3609 O O . THR A 1 470 ? 20.440 13.345 19.196 1.00 43.84 470 THR A O 1
ATOM 3612 N N . ALA A 1 471 ? 18.430 12.440 18.824 1.00 47.06 471 ALA A N 1
ATOM 3613 C CA . ALA A 1 471 ? 17.945 13.635 18.120 1.00 47.06 471 ALA A CA 1
ATOM 3614 C C . ALA A 1 471 ? 16.657 14.225 18.701 1.00 47.06 471 ALA A C 1
ATOM 3616 O O . ALA A 1 471 ? 15.712 13.538 19.007 1.00 47.06 471 ALA A O 1
ATOM 3617 N N . ASN A 1 472 ? 16.593 15.547 18.848 1.00 54.41 472 ASN A N 1
ATOM 3618 C CA . ASN A 1 472 ? 15.426 16.264 19.370 1.00 54.41 472 ASN A CA 1
ATOM 3619 C C . ASN A 1 472 ? 14.388 16.518 18.254 1.00 54.41 472 ASN A C 1
ATOM 3621 O O . ASN A 1 472 ? 14.006 17.668 18.022 1.00 54.41 472 ASN A O 1
ATOM 3625 N N . HIS A 1 473 ? 14.019 15.483 17.501 1.00 56.81 473 HIS A N 1
ATOM 3626 C CA . HIS A 1 473 ? 13.090 15.590 16.377 1.00 56.81 473 HIS A CA 1
ATOM 3627 C C . HIS A 1 473 ? 11.630 15.449 16.839 1.00 56.81 473 HIS A C 1
ATOM 3629 O O . HIS A 1 473 ? 11.332 14.816 17.855 1.00 56.81 473 HIS A O 1
ATOM 3635 N N . LEU A 1 474 ? 10.720 16.088 16.102 1.00 59.72 474 LEU A N 1
ATOM 3636 C CA . LEU A 1 474 ? 9.280 15.992 16.325 1.00 59.72 474 LEU A CA 1
ATOM 3637 C C . LEU A 1 474 ? 8.705 14.988 15.324 1.00 59.72 474 LEU A C 1
ATOM 3639 O O . LEU A 1 474 ? 8.594 15.314 14.144 1.00 59.72 474 LEU A O 1
ATOM 3643 N N . VAL A 1 475 ? 8.318 13.808 15.808 1.00 65.88 475 VAL A N 1
ATOM 3644 C CA . VAL A 1 475 ? 7.324 12.979 15.119 1.00 65.88 475 VAL A CA 1
ATOM 3645 C C . VAL A 1 475 ? 5.989 13.661 15.362 1.00 65.88 475 VAL A C 1
ATOM 3647 O O . VAL A 1 475 ? 5.600 13.877 16.510 1.00 65.88 475 VAL A O 1
ATOM 3650 N N . LYS A 1 476 ? 5.309 14.083 14.304 1.00 68.56 476 LYS A N 1
ATOM 3651 C CA . LYS A 1 476 ? 4.059 14.814 14.474 1.00 68.56 476 LYS A CA 1
ATOM 3652 C C . LYS A 1 476 ? 2.946 13.825 14.800 1.00 68.56 476 LYS A C 1
ATOM 3654 O O . LYS A 1 476 ? 2.338 13.916 15.857 1.00 68.56 476 LYS A O 1
ATOM 3659 N N . ASP A 1 477 ? 2.773 12.807 13.975 1.00 76.25 477 ASP A N 1
ATOM 3660 C CA . ASP A 1 477 ? 1.578 11.982 14.002 1.00 76.25 477 ASP A CA 1
ATOM 3661 C C . ASP A 1 477 ? 1.914 10.486 13.855 1.00 76.25 477 ASP A C 1
ATOM 3663 O O . ASP A 1 477 ? 2.669 10.097 12.968 1.00 76.25 477 ASP A O 1
ATOM 3667 N N . VAL A 1 478 ? 1.355 9.626 14.716 1.00 78.75 478 VAL A N 1
ATOM 3668 C CA . VAL A 1 478 ? 1.547 8.161 14.662 1.00 78.75 478 VAL A CA 1
ATOM 3669 C C . VAL A 1 478 ? 0.206 7.432 14.682 1.00 78.75 478 VAL A C 1
ATOM 3671 O O . VAL A 1 478 ? -0.617 7.663 15.568 1.00 78.75 478 VAL A O 1
ATOM 3674 N N . VAL A 1 479 ? 0.011 6.496 13.753 1.00 83.69 479 VAL A N 1
ATOM 3675 C CA . VAL A 1 479 ? -1.144 5.590 13.700 1.00 83.69 479 VAL A CA 1
ATOM 3676 C C . VAL A 1 479 ? -0.690 4.144 13.839 1.00 83.69 479 VAL A C 1
ATOM 3678 O O . VAL A 1 479 ? 0.185 3.692 13.105 1.00 83.69 479 VAL A O 1
ATOM 3681 N N . ILE A 1 480 ? -1.333 3.413 14.746 1.00 81.56 480 ILE A N 1
ATOM 3682 C CA . ILE A 1 480 ? -1.247 1.961 14.898 1.00 81.56 480 ILE A CA 1
ATOM 3683 C C . ILE A 1 480 ? -2.673 1.425 14.776 1.00 81.56 480 ILE A C 1
ATOM 3685 O O . ILE A 1 480 ? -3.519 1.725 15.613 1.00 81.56 480 ILE A O 1
ATOM 3689 N N . ASP A 1 481 ? -2.957 0.673 13.723 1.00 81.81 481 ASP A N 1
ATOM 3690 C CA . ASP A 1 481 ? -4.307 0.241 13.358 1.00 81.81 481 ASP A CA 1
ATOM 3691 C C . ASP A 1 481 ? -4.307 -1.256 13.038 1.00 81.81 481 ASP A C 1
ATOM 3693 O O . ASP A 1 481 ? -3.625 -1.675 12.112 1.00 81.81 481 ASP A O 1
ATOM 3697 N N . GLY A 1 482 ? -5.044 -2.087 13.776 1.00 76.00 482 GLY A N 1
ATOM 3698 C CA . GLY A 1 482 ? -5.175 -3.510 13.434 1.00 76.00 482 GLY A CA 1
ATOM 3699 C C . GLY A 1 482 ? -3.935 -4.385 13.680 1.00 76.00 482 GLY A C 1
ATOM 3700 O O . GLY A 1 482 ? -3.779 -5.399 13.000 1.00 76.00 482 GLY A O 1
ATOM 3701 N N . ILE A 1 483 ? -3.032 -4.013 14.597 1.00 75.69 483 ILE A N 1
ATOM 3702 C CA . ILE A 1 483 ? -1.767 -4.734 14.835 1.00 75.69 483 ILE A CA 1
ATOM 3703 C C . ILE A 1 483 ? -1.891 -5.755 15.963 1.00 75.69 483 ILE A C 1
ATOM 3705 O O . ILE A 1 483 ? -2.370 -5.428 17.044 1.00 75.69 483 ILE A O 1
ATOM 3709 N N . TYR A 1 484 ? -1.372 -6.969 15.753 1.00 74.12 484 TYR A N 1
ATOM 3710 C CA . TYR A 1 484 ? -1.108 -7.933 16.830 1.00 74.12 484 TYR A CA 1
ATOM 3711 C C . TYR A 1 484 ? 0.395 -8.013 17.119 1.00 74.12 484 TYR A C 1
ATOM 3713 O O . TYR A 1 484 ? 1.182 -8.412 16.258 1.00 74.12 484 TYR A O 1
ATOM 3721 N N . LEU A 1 485 ? 0.807 -7.655 18.332 1.00 73.12 485 LEU A N 1
ATOM 3722 C CA . LEU A 1 485 ? 2.200 -7.715 18.760 1.00 73.12 485 LEU A CA 1
ATOM 3723 C C . LEU A 1 485 ? 2.293 -8.305 20.164 1.00 73.12 485 LEU A C 1
ATOM 3725 O O . LEU A 1 485 ? 1.792 -7.715 21.116 1.00 73.12 485 LEU A O 1
ATOM 3729 N N . ASP A 1 486 ? 2.980 -9.438 20.294 1.00 71.94 486 ASP A N 1
ATOM 3730 C CA . ASP A 1 486 ? 3.315 -10.047 21.583 1.00 71.94 486 ASP A CA 1
ATOM 3731 C C . ASP A 1 486 ? 4.831 -10.214 21.725 1.00 71.94 486 ASP A C 1
ATOM 3733 O O . ASP A 1 486 ? 5.461 -10.961 20.973 1.00 71.94 486 ASP A O 1
ATOM 3737 N N . VAL A 1 487 ? 5.411 -9.504 22.696 1.00 66.44 487 VAL A N 1
ATOM 3738 C CA . VAL A 1 487 ? 6.847 -9.535 23.012 1.00 66.44 487 VAL A CA 1
ATOM 3739 C C . VAL A 1 487 ? 7.167 -10.331 24.289 1.00 66.44 487 VAL A C 1
ATOM 3741 O O . VAL A 1 487 ? 8.333 -10.451 24.652 1.00 66.44 487 VAL A O 1
ATOM 3744 N N . ASN A 1 488 ? 6.174 -10.923 24.969 1.00 62.06 488 ASN A N 1
ATOM 3745 C CA . ASN A 1 488 ? 6.349 -11.676 26.226 1.00 62.06 488 ASN A CA 1
ATOM 3746 C C . ASN A 1 488 ? 6.667 -13.174 26.019 1.00 62.06 488 ASN A C 1
ATOM 3748 O O . ASN A 1 488 ? 6.317 -14.026 26.842 1.00 62.06 488 ASN A O 1
ATOM 3752 N N . GLN A 1 489 ? 7.321 -13.536 24.919 1.00 58.06 489 GLN A N 1
ATOM 3753 C CA . GLN A 1 489 ? 7.520 -14.937 24.548 1.00 58.06 489 GLN A CA 1
ATOM 3754 C C . GLN A 1 489 ? 8.656 -15.604 25.372 1.00 58.06 489 GLN A C 1
ATOM 3756 O O . GLN A 1 489 ? 9.685 -14.976 25.641 1.00 58.06 489 GLN A O 1
ATOM 3761 N N . PRO A 1 490 ? 8.520 -16.883 25.791 1.00 47.88 490 PRO A N 1
ATOM 3762 C CA . PRO A 1 490 ? 9.513 -17.557 26.633 1.00 47.88 490 PRO A CA 1
ATOM 3763 C C . PRO A 1 490 ? 10.898 -17.649 25.969 1.00 47.88 490 PRO A C 1
ATOM 3765 O O . PRO A 1 490 ? 11.026 -18.187 24.872 1.00 47.88 490 PRO A O 1
ATOM 3768 N N . GLY A 1 491 ? 11.952 -17.210 26.668 1.00 48.66 491 GLY A N 1
ATOM 3769 C CA . GLY A 1 491 ? 13.346 -17.323 26.205 1.00 48.66 491 GLY A CA 1
ATOM 3770 C C . GLY A 1 491 ? 13.932 -16.068 25.547 1.00 48.66 491 GLY A C 1
ATOM 3771 O O . GLY A 1 491 ? 15.050 -16.132 25.038 1.00 48.66 491 GLY A O 1
ATOM 3772 N N . ILE A 1 492 ? 13.217 -14.943 25.580 1.00 50.06 492 ILE A N 1
ATOM 3773 C CA . ILE A 1 492 ? 13.681 -13.634 25.096 1.00 50.06 492 ILE A CA 1
ATOM 3774 C C . ILE A 1 492 ? 14.133 -12.776 26.291 1.00 50.06 492 ILE A C 1
ATOM 3776 O O . ILE A 1 492 ? 13.620 -12.939 27.398 1.00 50.06 492 ILE A O 1
ATOM 3780 N N . MET A 1 493 ? 15.111 -11.884 26.088 1.00 50.22 493 MET A N 1
ATOM 3781 C CA . MET A 1 493 ? 15.347 -10.766 27.018 1.00 50.22 493 MET A CA 1
ATOM 3782 C C . MET A 1 493 ? 14.104 -9.865 27.082 1.00 50.22 493 MET A C 1
ATOM 3784 O O . MET A 1 493 ? 13.355 -9.828 26.113 1.00 50.22 493 MET A O 1
ATOM 3788 N N . ASP A 1 494 ? 13.891 -9.148 28.190 1.00 54.38 494 ASP A N 1
ATOM 3789 C CA . ASP A 1 494 ? 12.743 -8.249 28.403 1.00 54.38 494 ASP A CA 1
ATOM 3790 C C . ASP A 1 494 ? 12.502 -7.324 27.188 1.00 54.38 494 ASP A C 1
ATOM 3792 O O . ASP A 1 494 ? 13.177 -6.308 27.020 1.00 54.38 494 ASP A O 1
ATOM 3796 N N . GLY A 1 495 ? 11.571 -7.707 26.311 1.00 57.00 495 GLY A N 1
ATOM 3797 C CA . GLY A 1 495 ? 11.228 -6.964 25.103 1.00 57.00 495 GLY A CA 1
ATOM 3798 C C . GLY A 1 495 ? 10.254 -5.830 25.402 1.00 57.00 495 GLY A C 1
ATOM 3799 O O . GLY A 1 495 ? 9.424 -5.927 26.317 1.00 57.00 495 GLY A O 1
ATOM 3800 N N . TRP A 1 496 ? 10.331 -4.763 24.604 1.00 65.50 496 TRP A N 1
ATOM 3801 C CA . TRP A 1 496 ? 9.393 -3.652 24.685 1.00 65.50 496 TRP A CA 1
ATOM 3802 C C . TRP A 1 496 ? 8.504 -3.588 23.442 1.00 65.50 496 TRP A C 1
ATOM 3804 O O . TRP A 1 496 ? 9.001 -3.545 22.316 1.00 65.50 496 TRP A O 1
ATOM 3814 N N . VAL A 1 497 ? 7.185 -3.536 23.657 1.00 67.12 497 VAL A N 1
ATOM 3815 C CA . VAL A 1 497 ? 6.196 -3.139 22.638 1.00 67.12 497 VAL A CA 1
ATOM 3816 C C . VAL A 1 497 ? 6.508 -1.714 22.183 1.00 67.12 497 VAL A C 1
ATOM 3818 O O . VAL A 1 497 ? 6.474 -1.395 20.996 1.00 67.12 497 VAL A O 1
ATOM 3821 N N . PHE A 1 498 ? 6.892 -0.870 23.139 1.00 68.38 498 PHE A N 1
ATOM 3822 C CA . PHE A 1 498 ? 7.240 0.517 22.909 1.00 68.38 498 PHE A CA 1
ATOM 3823 C C . PHE A 1 498 ? 8.548 0.895 23.599 1.00 68.38 498 PHE A C 1
ATOM 3825 O O . PHE A 1 498 ? 8.689 0.704 24.803 1.00 68.38 498 PHE A O 1
ATOM 3832 N N . SER A 1 499 ? 9.471 1.491 22.854 1.00 65.44 499 SER A N 1
ATOM 3833 C CA . SER A 1 499 ? 10.545 2.328 23.383 1.00 65.44 499 SER A CA 1
ATOM 3834 C C . SER A 1 499 ? 10.284 3.722 22.842 1.00 65.44 499 SER A C 1
ATOM 3836 O O . SER A 1 499 ? 9.792 3.827 21.725 1.00 65.44 499 SER A O 1
ATOM 3838 N N . TYR A 1 500 ? 10.550 4.776 23.608 1.00 65.00 500 TYR A N 1
ATOM 3839 C CA . TYR A 1 500 ? 10.447 6.138 23.088 1.00 65.00 500 TYR A CA 1
ATOM 3840 C C . TYR A 1 500 ? 11.522 7.042 23.664 1.00 65.00 500 TYR A C 1
ATOM 3842 O O . TYR A 1 500 ? 11.790 7.056 24.874 1.00 65.00 500 TYR A O 1
ATOM 3850 N N . CYS A 1 501 ? 12.069 7.859 22.774 1.00 57.94 501 CYS A N 1
ATOM 3851 C CA . CYS A 1 501 ? 13.092 8.844 23.087 1.00 57.94 501 CYS A CA 1
ATOM 3852 C C . CYS A 1 501 ? 12.828 10.221 22.446 1.00 57.94 501 CYS A C 1
ATOM 3854 O O . CYS A 1 501 ? 13.408 11.208 22.903 1.00 57.94 501 CYS A O 1
ATOM 3856 N N . ASP A 1 502 ? 11.869 10.301 21.513 1.00 59.62 502 ASP A N 1
ATOM 3857 C CA . ASP A 1 502 ? 11.501 11.508 20.760 1.00 59.62 502 ASP A CA 1
ATOM 3858 C C . ASP A 1 502 ? 10.112 12.053 21.123 1.00 59.62 502 ASP A C 1
ATOM 3860 O O . ASP A 1 502 ? 9.332 11.422 21.841 1.00 59.62 502 ASP A O 1
ATOM 3864 N N . ARG A 1 503 ? 9.799 13.265 20.642 1.00 65.00 503 ARG A N 1
ATOM 3865 C CA . ARG A 1 503 ? 8.481 13.890 20.832 1.00 65.00 503 ARG A CA 1
ATOM 3866 C C . ARG A 1 503 ? 7.501 13.350 19.795 1.00 65.00 503 ARG A C 1
ATOM 3868 O O . ARG A 1 503 ? 7.807 13.406 18.610 1.00 65.00 503 ARG A O 1
ATOM 3875 N N . ILE A 1 504 ? 6.333 12.907 20.254 1.00 70.75 504 ILE A N 1
ATOM 3876 C CA . ILE A 1 504 ? 5.174 12.556 19.422 1.00 70.75 504 ILE A CA 1
ATOM 3877 C C . ILE A 1 504 ? 4.092 13.593 19.698 1.00 70.75 504 ILE A C 1
ATOM 3879 O O . ILE A 1 504 ? 3.747 13.763 20.861 1.00 70.75 504 ILE A O 1
ATOM 3883 N N . ASP A 1 505 ? 3.567 14.290 18.691 1.00 73.75 505 ASP A N 1
ATOM 3884 C CA . ASP A 1 505 ? 2.506 15.289 18.898 1.00 73.75 505 ASP A CA 1
ATOM 3885 C C . ASP A 1 505 ? 1.145 14.600 19.119 1.00 73.75 505 ASP A C 1
ATOM 3887 O O . ASP A 1 505 ? 0.474 14.812 20.142 1.00 73.75 505 ASP A O 1
ATOM 3891 N N . HIS A 1 506 ? 0.755 13.707 18.205 1.00 78.00 506 HIS A N 1
ATOM 3892 C CA . HIS A 1 506 ? -0.492 12.948 18.268 1.00 78.00 506 HIS A CA 1
ATOM 3893 C C . HIS A 1 506 ? -0.280 11.455 17.980 1.00 78.00 506 HIS A C 1
ATOM 3895 O O . HIS A 1 506 ? 0.483 11.065 17.099 1.00 78.00 506 HIS A O 1
ATOM 3901 N N . MET A 1 507 ? -0.994 10.603 18.716 1.00 80.81 507 MET A N 1
ATOM 3902 C CA . MET A 1 507 ? -0.964 9.154 18.531 1.00 80.81 507 MET A CA 1
ATOM 3903 C C . MET A 1 507 ? -2.374 8.563 18.513 1.00 80.81 507 MET A C 1
ATOM 3905 O O . MET A 1 507 ? -3.218 8.879 19.355 1.00 80.81 507 MET A O 1
ATOM 3909 N N . ILE A 1 508 ? -2.613 7.673 17.558 1.00 83.12 508 ILE A N 1
ATOM 3910 C CA . ILE A 1 508 ? -3.837 6.893 17.412 1.00 83.12 508 ILE A CA 1
ATOM 3911 C C . ILE A 1 508 ? -3.451 5.421 17.482 1.00 83.12 508 ILE A C 1
ATOM 3913 O O . ILE A 1 508 ? -2.665 4.950 16.669 1.00 83.12 508 ILE A O 1
ATOM 3917 N N . ILE A 1 509 ? -4.019 4.696 18.438 1.00 81.94 509 ILE A N 1
ATOM 3918 C CA . ILE A 1 509 ? -3.938 3.240 18.516 1.00 81.94 509 ILE A CA 1
ATOM 3919 C C . ILE A 1 509 ? -5.359 2.716 18.416 1.00 81.94 509 ILE A C 1
ATOM 3921 O O . ILE A 1 509 ? -6.205 3.066 19.243 1.00 81.94 509 ILE A O 1
ATOM 3925 N N . GLN A 1 510 ? -5.642 1.908 17.404 1.00 80.06 510 GLN A N 1
ATOM 3926 C CA . GLN A 1 510 ? -6.956 1.323 17.231 1.00 80.06 510 GLN A CA 1
ATOM 3927 C C . GLN A 1 510 ? -6.919 -0.132 16.773 1.00 80.06 510 GLN A C 1
ATOM 3929 O O . GLN A 1 510 ? -5.953 -0.567 16.147 1.00 80.06 510 GLN A O 1
ATOM 3934 N N . ASP A 1 511 ? -7.957 -0.888 17.135 1.00 77.81 511 ASP A N 1
ATOM 3935 C CA . ASP A 1 511 ? -8.193 -2.265 16.684 1.00 77.81 511 ASP A CA 1
ATOM 3936 C C . ASP A 1 511 ? -6.980 -3.208 16.876 1.00 77.81 511 ASP A C 1
ATOM 3938 O O . ASP A 1 511 ? -6.808 -4.187 16.155 1.00 77.81 511 ASP A O 1
ATOM 3942 N N . SER A 1 512 ? -6.108 -2.904 17.846 1.00 76.94 512 SER A N 1
ATOM 3943 C CA . SER A 1 512 ? -4.792 -3.535 18.012 1.00 76.94 512 SER A CA 1
ATOM 3944 C C . SER A 1 512 ? -4.691 -4.323 19.318 1.00 76.94 512 SER A C 1
ATOM 3946 O O . SER A 1 512 ? -5.275 -3.955 20.331 1.00 76.94 512 SER A O 1
ATOM 3948 N N . THR A 1 513 ? -3.905 -5.397 19.329 1.00 76.69 513 THR A N 1
ATOM 3949 C CA . THR A 1 513 ? -3.558 -6.177 20.524 1.00 76.69 513 THR A CA 1
ATOM 3950 C C . THR A 1 513 ? -2.059 -6.103 20.764 1.00 76.69 513 THR A C 1
ATOM 3952 O O . THR A 1 513 ? -1.273 -6.597 19.960 1.00 76.69 513 THR A O 1
ATOM 3955 N N . LEU A 1 514 ? -1.664 -5.495 21.879 1.00 75.38 514 LEU A N 1
ATOM 3956 C CA . LEU A 1 514 ? -0.276 -5.219 22.225 1.00 75.38 514 LEU A CA 1
ATOM 3957 C C . LEU A 1 514 ? 0.056 -5.834 23.594 1.00 75.38 514 LEU A C 1
ATOM 3959 O O . LEU A 1 514 ? -0.475 -5.425 24.628 1.00 75.38 514 LEU A O 1
ATOM 3963 N N . ILE A 1 515 ? 0.928 -6.837 23.603 1.00 73.62 515 ILE A N 1
ATOM 3964 C CA . ILE A 1 515 ? 1.249 -7.664 24.769 1.00 73.62 515 ILE A CA 1
ATOM 3965 C C . ILE A 1 515 ? 2.745 -7.550 25.073 1.00 73.62 515 ILE A C 1
ATOM 3967 O O . ILE A 1 515 ? 3.588 -7.927 24.266 1.00 73.62 515 ILE A O 1
ATOM 3971 N N . GLY A 1 516 ? 3.077 -7.062 26.267 1.00 69.19 516 GLY A N 1
ATOM 3972 C CA . GLY A 1 516 ? 4.446 -6.895 26.760 1.00 69.19 516 GLY A CA 1
ATOM 3973 C C . GLY A 1 516 ? 4.830 -5.456 27.041 1.00 69.19 516 GLY A C 1
ATOM 3974 O O . GLY A 1 516 ? 4.086 -4.541 26.722 1.00 69.19 516 GLY A O 1
ATOM 3975 N N . SER A 1 517 ? 5.952 -5.275 27.738 1.00 66.00 517 SER A N 1
ATOM 3976 C CA . SER A 1 517 ? 6.264 -4.034 28.460 1.00 66.00 517 SER A CA 1
ATOM 3977 C C . SER A 1 517 ? 6.595 -2.832 27.561 1.00 66.00 517 SER A C 1
ATOM 3979 O O . SER A 1 517 ? 6.820 -2.978 26.366 1.00 66.00 517 SER A O 1
ATOM 3981 N N . SER A 1 518 ? 6.626 -1.629 28.139 1.00 68.19 518 SER A N 1
ATOM 3982 C CA . SER A 1 518 ? 7.039 -0.389 27.461 1.00 68.19 518 SER A CA 1
ATOM 3983 C C . SER A 1 518 ? 8.149 0.297 28.253 1.00 68.19 518 SER A C 1
ATOM 3985 O O . SER A 1 518 ? 8.091 0.304 29.488 1.00 68.19 518 SER A O 1
ATOM 3987 N N . ASN A 1 519 ? 9.121 0.891 27.561 1.00 63.06 519 ASN A N 1
ATOM 3988 C CA . ASN A 1 519 ? 10.271 1.573 28.146 1.00 63.06 519 ASN A CA 1
ATOM 3989 C C . ASN A 1 519 ? 10.454 3.002 27.613 1.00 63.06 519 ASN A C 1
ATOM 3991 O O . ASN A 1 519 ? 10.070 3.339 26.497 1.00 63.06 519 ASN A O 1
ATOM 3995 N N . TRP A 1 520 ? 11.073 3.844 28.436 1.00 62.06 520 TRP A N 1
ATOM 3996 C CA . TRP A 1 520 ? 11.219 5.280 28.233 1.00 62.06 520 TRP A CA 1
ATOM 3997 C C . TRP A 1 520 ? 12.685 5.664 28.376 1.00 62.06 520 TRP A C 1
ATOM 3999 O O . TRP A 1 520 ? 13.336 5.259 29.338 1.00 62.06 520 TRP A O 1
ATOM 4009 N N . CYS A 1 521 ? 13.206 6.522 27.496 1.00 53.12 521 CYS A N 1
ATOM 4010 C CA . CYS A 1 521 ? 14.606 6.965 27.553 1.00 53.12 521 CYS A CA 1
ATOM 4011 C C . CYS A 1 521 ? 15.032 7.563 28.920 1.00 53.12 521 CYS A C 1
ATOM 4013 O O . CYS A 1 521 ? 16.209 7.509 29.285 1.00 53.12 521 CYS A O 1
ATOM 4015 N N . GLY A 1 522 ? 14.086 8.082 29.718 1.00 47.59 522 GLY A N 1
ATOM 4016 C CA . GLY A 1 522 ? 14.341 8.537 31.092 1.00 47.59 522 GLY A CA 1
ATOM 4017 C C . GLY A 1 522 ? 14.748 7.423 32.072 1.00 47.59 522 GLY A C 1
ATOM 4018 O O . GLY A 1 522 ? 15.473 7.699 33.025 1.00 47.59 522 GLY A O 1
ATOM 4019 N N . GLU A 1 523 ? 14.344 6.170 31.832 1.00 44.72 523 GLU A N 1
ATOM 4020 C CA . GLU A 1 523 ? 14.742 4.991 32.623 1.00 44.72 523 GLU A CA 1
ATOM 4021 C C . GLU A 1 523 ? 16.127 4.441 32.193 1.00 44.72 523 GLU A C 1
ATOM 4023 O O . GLU A 1 523 ? 16.770 3.722 32.955 1.00 44.72 523 GLU A O 1
ATOM 4028 N N . LEU A 1 524 ? 16.641 4.843 31.019 1.00 46.28 524 LEU A N 1
ATOM 4029 C CA . LEU A 1 524 ? 17.936 4.419 30.455 1.00 46.28 524 LEU A CA 1
ATOM 4030 C C . LEU A 1 524 ? 19.104 5.388 30.741 1.00 46.28 524 LEU A C 1
ATOM 4032 O O . LEU A 1 524 ? 20.202 5.214 30.211 1.00 46.28 524 LEU A O 1
ATOM 4036 N N . GLY A 1 525 ? 18.896 6.409 31.579 1.00 42.66 525 GLY A N 1
ATOM 4037 C CA . GLY A 1 525 ? 19.944 7.359 31.979 1.00 42.66 525 GLY A CA 1
ATOM 4038 C C . GLY A 1 525 ? 20.206 8.510 30.996 1.00 42.66 525 GLY A C 1
ATOM 4039 O O . GLY A 1 525 ? 21.183 9.238 31.175 1.00 42.66 525 GLY A O 1
ATOM 4040 N N . GLY A 1 526 ? 19.347 8.704 29.987 1.00 47.88 526 GLY A N 1
ATOM 4041 C CA . GLY A 1 526 ? 19.343 9.906 29.145 1.00 47.88 526 GLY A CA 1
ATOM 4042 C C . GLY A 1 526 ? 18.760 11.122 29.878 1.00 47.88 526 GLY A C 1
ATOM 4043 O O . GLY A 1 526 ? 17.992 10.981 30.830 1.00 47.88 526 GLY A O 1
ATOM 4044 N N . THR A 1 527 ? 19.110 12.345 29.458 1.00 45.28 527 THR A N 1
ATOM 4045 C CA . THR A 1 527 ? 18.452 13.557 29.980 1.00 45.28 527 THR A CA 1
ATOM 4046 C C . THR A 1 527 ? 16.956 13.493 29.660 1.00 45.28 527 THR A C 1
ATOM 4048 O O . THR A 1 527 ? 16.629 13.366 28.480 1.00 45.28 527 THR A O 1
ATOM 4051 N N . PRO A 1 528 ? 16.046 13.609 30.648 1.00 47.75 528 PRO A N 1
ATOM 4052 C CA . PRO A 1 528 ? 14.614 13.624 30.389 1.00 47.75 528 PRO A CA 1
ATOM 4053 C C . PRO A 1 528 ? 14.285 14.841 29.525 1.00 47.75 528 PRO A C 1
ATOM 4055 O O . PRO A 1 528 ? 14.264 15.974 30.008 1.00 47.75 528 PRO A O 1
ATOM 4058 N N . ASN A 1 529 ? 14.055 14.631 28.234 1.00 50.47 529 ASN A N 1
ATOM 4059 C CA . ASN A 1 529 ? 13.343 15.618 27.443 1.00 50.47 529 ASN A CA 1
ATOM 4060 C C . ASN A 1 529 ? 11.898 15.617 27.976 1.00 50.47 529 ASN A C 1
ATOM 4062 O O . ASN A 1 529 ? 11.378 14.536 28.261 1.00 50.47 529 ASN A O 1
ATOM 4066 N N . PRO A 1 530 ? 11.231 16.766 28.177 1.00 50.62 530 PRO A N 1
ATOM 4067 C CA . PRO A 1 530 ? 9.803 16.768 28.464 1.00 50.62 530 PRO A CA 1
ATOM 4068 C C . PRO A 1 530 ? 9.087 16.196 27.235 1.00 50.62 530 PRO A C 1
ATOM 4070 O O . PRO A 1 530 ? 8.848 16.895 26.256 1.00 50.62 530 PRO A O 1
ATOM 4073 N N . LEU A 1 531 ? 8.843 14.889 27.262 1.00 52.84 531 LEU A N 1
ATOM 4074 C CA . LEU A 1 531 ? 8.146 14.128 26.237 1.00 52.84 531 LEU A CA 1
ATOM 4075 C C . LEU A 1 531 ? 6.673 14.557 26.254 1.00 52.84 531 LEU A C 1
ATOM 4077 O O . LEU A 1 531 ? 5.889 13.978 26.987 1.00 52.84 531 LEU A O 1
ATOM 4081 N N . THR A 1 532 ? 6.281 15.614 25.549 1.00 56.34 532 THR A N 1
ATOM 4082 C CA . THR A 1 532 ? 4.878 16.057 25.507 1.00 56.34 532 THR A CA 1
ATOM 4083 C C . THR A 1 532 ? 4.159 15.374 24.354 1.00 56.34 532 THR A C 1
ATOM 4085 O O . THR A 1 532 ? 4.328 15.792 23.214 1.00 56.34 532 THR A O 1
ATOM 4088 N N . MET A 1 533 ? 3.358 14.352 24.653 1.00 68.69 533 MET A N 1
ATOM 4089 C CA . MET A 1 533 ? 2.308 13.898 23.744 1.00 68.69 533 MET A CA 1
ATOM 4090 C C . MET A 1 533 ? 1.064 14.746 23.978 1.00 68.69 533 MET A C 1
ATOM 4092 O O . MET A 1 533 ? 0.537 14.750 25.091 1.00 68.69 533 MET A O 1
ATOM 4096 N N . HIS A 1 534 ? 0.626 15.504 22.971 1.00 70.94 534 HIS A N 1
ATOM 4097 C CA . HIS A 1 534 ? -0.525 16.400 23.111 1.00 70.94 534 HIS A CA 1
ATOM 4098 C C . HIS A 1 534 ? -1.845 15.633 23.006 1.00 70.94 534 HIS A C 1
ATOM 4100 O O . HIS A 1 534 ? -2.766 15.877 23.787 1.00 70.94 534 HIS A O 1
ATOM 4106 N N . ASN A 1 535 ? -1.929 14.666 22.090 1.00 74.56 535 ASN A N 1
ATOM 4107 C CA . ASN A 1 535 ? -3.146 13.900 21.842 1.00 74.56 535 ASN A CA 1
ATOM 4108 C C . ASN A 1 535 ? -2.864 12.390 21.785 1.00 74.56 535 ASN A C 1
ATOM 4110 O O . ASN A 1 535 ? -1.968 11.949 21.074 1.00 74.56 535 ASN A O 1
ATOM 4114 N N . LEU A 1 536 ? -3.666 11.596 22.502 1.00 79.62 536 LEU A N 1
ATOM 4115 C CA . LEU A 1 536 ? -3.643 10.133 22.441 1.00 79.62 536 LEU A CA 1
ATOM 4116 C C . LEU A 1 536 ? -5.069 9.585 22.354 1.00 79.62 536 LEU A C 1
ATOM 4118 O O . LEU A 1 536 ? -5.891 9.822 23.245 1.00 79.62 536 LEU A O 1
ATOM 4122 N N . LEU A 1 537 ? -5.336 8.803 21.313 1.00 81.69 537 LEU A N 1
ATOM 4123 C CA . LEU A 1 537 ? -6.541 7.991 21.188 1.00 81.69 537 LEU A CA 1
ATOM 4124 C C . LEU A 1 537 ? -6.191 6.516 21.262 1.00 81.69 537 LEU A C 1
ATOM 4126 O O . LEU A 1 537 ? -5.328 6.044 20.532 1.00 81.69 537 LEU A O 1
ATOM 4130 N N . ILE A 1 538 ? -6.930 5.801 22.107 1.00 80.62 538 ILE A N 1
ATOM 4131 C CA . ILE A 1 538 ? -6.928 4.345 22.157 1.00 80.62 538 ILE A CA 1
ATOM 4132 C C . ILE A 1 538 ? -8.356 3.873 21.901 1.00 80.62 538 ILE A C 1
ATOM 4134 O O . ILE A 1 538 ? -9.272 4.157 22.679 1.00 80.62 538 ILE A O 1
ATOM 4138 N N . LYS A 1 539 ? -8.562 3.160 20.799 1.00 78.62 539 LYS A N 1
ATOM 4139 C CA . LYS A 1 539 ? -9.874 2.673 20.379 1.00 78.62 539 LYS A CA 1
ATOM 4140 C C . LYS A 1 539 ? -9.844 1.161 20.191 1.00 78.62 539 LYS A C 1
ATOM 4142 O O . LYS A 1 539 ? -8.948 0.655 19.541 1.00 78.62 539 LYS A O 1
ATOM 4147 N N . ASP A 1 540 ? -10.795 0.429 20.760 1.00 77.12 540 ASP A N 1
ATOM 4148 C CA . ASP A 1 540 ? -10.975 -1.010 20.478 1.00 77.12 540 ASP A CA 1
ATOM 4149 C C . ASP A 1 540 ? -9.680 -1.853 20.545 1.00 77.12 540 ASP A C 1
ATOM 4151 O O . ASP A 1 540 ? -9.489 -2.789 19.779 1.00 77.12 540 ASP A O 1
ATOM 4155 N N . SER A 1 541 ? -8.762 -1.497 21.452 1.00 75.75 541 SER A N 1
ATOM 4156 C CA . SER A 1 541 ? -7.423 -2.091 21.534 1.00 75.75 541 SER A CA 1
ATOM 4157 C C . SER A 1 541 ? -7.165 -2.741 22.891 1.00 75.75 541 SER A C 1
ATOM 4159 O O . SER A 1 541 ? -7.622 -2.251 23.927 1.00 75.75 541 SER A O 1
ATOM 4161 N N . ILE A 1 542 ? -6.399 -3.830 22.881 1.00 74.38 542 ILE A N 1
ATOM 4162 C CA . ILE A 1 542 ? -6.033 -4.636 24.047 1.00 74.38 542 ILE A CA 1
ATOM 4163 C C . ILE A 1 542 ? -4.573 -4.360 24.411 1.00 74.38 542 ILE A C 1
ATOM 4165 O O . ILE A 1 542 ? -3.693 -4.432 23.556 1.00 74.38 542 ILE A O 1
ATOM 4169 N N . PHE A 1 543 ? -4.317 -4.089 25.693 1.00 72.25 543 PHE A N 1
ATOM 4170 C CA . PHE A 1 543 ? -2.972 -3.931 26.248 1.00 72.25 543 PHE A CA 1
ATOM 4171 C C . PHE A 1 543 ? -2.777 -4.884 27.425 1.00 72.25 543 PHE A C 1
ATOM 4173 O O . PHE A 1 543 ? -3.463 -4.762 28.441 1.00 72.25 543 PHE A O 1
ATOM 4180 N N . GLU A 1 544 ? -1.806 -5.787 27.328 1.00 68.44 544 GLU A N 1
ATOM 4181 C CA . GLU A 1 544 ? -1.452 -6.703 28.417 1.00 68.44 544 GLU A CA 1
ATOM 4182 C C . GLU A 1 544 ? 0.004 -6.492 28.831 1.00 68.44 544 GLU A C 1
ATOM 4184 O O . GLU A 1 544 ? 0.906 -6.511 28.000 1.00 68.44 544 GLU A O 1
ATOM 4189 N N . ASN A 1 545 ? 0.262 -6.269 30.124 1.00 63.03 545 ASN A N 1
ATOM 4190 C CA . ASN A 1 545 ? 1.601 -6.001 30.682 1.00 63.03 545 ASN A CA 1
ATOM 4191 C C . ASN A 1 545 ? 2.353 -4.791 30.075 1.00 63.03 545 ASN A C 1
ATOM 4193 O O . ASN A 1 545 ? 3.516 -4.568 30.408 1.00 63.03 545 ASN A O 1
ATOM 4197 N N . GLY A 1 546 ? 1.699 -3.983 29.232 1.00 56.81 546 GLY A N 1
ATOM 4198 C CA . GLY A 1 546 ? 2.327 -2.899 28.471 1.00 56.81 546 GLY A CA 1
ATOM 4199 C C . GLY A 1 546 ? 2.557 -1.586 29.183 1.00 56.81 546 GLY A C 1
ATOM 4200 O O . GLY A 1 546 ? 3.081 -0.668 28.561 1.00 56.81 546 GLY A O 1
ATOM 4201 N N . ASN A 1 547 ? 2.240 -1.495 30.480 1.00 58.03 547 ASN A N 1
ATOM 4202 C CA . ASN A 1 547 ? 2.450 -0.286 31.278 1.00 58.03 547 ASN A CA 1
ATOM 4203 C C . ASN A 1 547 ? 1.962 0.978 30.545 1.00 58.03 547 ASN A C 1
ATOM 4205 O O . ASN A 1 547 ? 2.702 1.953 30.434 1.00 58.03 547 ASN A O 1
ATOM 4209 N N . ILE A 1 548 ? 0.729 0.960 30.029 1.00 58.34 548 ILE A N 1
ATOM 4210 C CA . ILE A 1 548 ? 0.145 2.112 29.322 1.00 58.34 548 ILE A CA 1
ATOM 4211 C C . ILE A 1 548 ? 0.139 3.373 30.201 1.00 58.34 548 ILE A C 1
ATOM 4213 O O . ILE A 1 548 ? 0.357 4.479 29.724 1.00 58.34 548 ILE A O 1
ATOM 4217 N N . ASP A 1 549 ? 0.024 3.178 31.516 1.00 53.66 549 ASP A N 1
ATOM 4218 C CA . ASP A 1 549 ? 0.115 4.217 32.544 1.00 53.66 549 ASP A CA 1
ATOM 4219 C C . ASP A 1 549 ? 1.487 4.913 32.599 1.00 53.66 549 ASP A C 1
ATOM 4221 O O . ASP A 1 549 ? 1.626 5.954 33.241 1.00 53.66 549 ASP A O 1
ATOM 4225 N N . LYS A 1 550 ? 2.517 4.341 31.960 1.00 53.41 550 LYS A N 1
ATOM 4226 C CA . LYS A 1 550 ? 3.854 4.932 31.854 1.00 53.41 550 LYS A CA 1
ATOM 4227 C C . LYS A 1 550 ? 4.061 5.762 30.578 1.00 53.41 550 LYS A C 1
ATOM 4229 O O . LYS A 1 550 ? 5.136 6.343 30.455 1.00 53.41 550 LYS A O 1
ATOM 4234 N N . LEU A 1 551 ? 3.087 5.840 29.656 1.00 58.59 551 LEU A N 1
ATOM 4235 C CA . LEU A 1 551 ? 3.164 6.742 28.494 1.00 58.59 551 LEU A CA 1
ATOM 4236 C C . LEU A 1 551 ? 3.513 8.173 28.957 1.00 58.59 551 LEU A C 1
ATOM 4238 O O . LEU A 1 551 ? 3.063 8.601 30.026 1.00 58.59 551 LEU A O 1
ATOM 4242 N N . PRO A 1 552 ? 4.335 8.938 28.211 1.00 52.66 552 PRO A N 1
ATOM 4243 C CA . PRO A 1 552 ? 4.823 10.216 28.677 1.00 52.66 552 PRO A CA 1
ATOM 4244 C C . PRO A 1 552 ? 3.647 11.175 28.681 1.00 52.66 552 PRO A C 1
ATOM 4246 O O . PRO A 1 552 ? 3.079 11.526 27.644 1.00 52.66 552 PRO A O 1
ATOM 4249 N N . HIS A 1 553 ? 3.255 11.574 29.880 1.00 54.12 553 HIS A N 1
ATOM 4250 C CA . HIS A 1 553 ? 2.132 12.465 30.090 1.00 54.12 553 HIS A CA 1
ATOM 4251 C C . HIS A 1 553 ? 2.574 13.654 30.949 1.00 54.12 553 HIS A C 1
ATOM 4253 O O . HIS A 1 553 ? 2.162 13.775 32.106 1.00 54.12 553 HIS A O 1
ATOM 4259 N N . PRO A 1 554 ? 3.432 14.560 30.443 1.00 43.97 554 PRO A N 1
ATOM 4260 C CA . PRO A 1 554 ? 3.716 15.792 31.139 1.00 43.97 554 PRO A CA 1
ATOM 4261 C C . PRO A 1 554 ? 2.544 16.721 30.847 1.00 43.97 554 PRO A C 1
ATOM 4263 O O . PRO A 1 554 ? 2.452 17.310 29.779 1.00 43.97 554 PRO A O 1
ATOM 4266 N N . ILE A 1 555 ? 1.654 16.848 31.828 1.00 42.75 555 ILE A N 1
ATOM 4267 C CA . ILE A 1 555 ? 0.572 17.836 31.839 1.00 42.75 555 ILE A CA 1
ATOM 4268 C C . ILE A 1 555 ? -0.495 17.551 30.760 1.00 42.75 555 ILE A C 1
ATOM 4270 O O . ILE A 1 555 ? -0.562 18.180 29.714 1.00 42.75 555 ILE A O 1
ATOM 4274 N N . LEU A 1 556 ? -1.389 16.619 31.109 1.00 46.12 556 LEU A N 1
ATOM 4275 C CA . LEU A 1 556 ? -2.727 16.396 30.534 1.00 46.12 556 LEU A CA 1
ATOM 4276 C C . LEU A 1 556 ? -2.846 16.060 29.027 1.00 46.12 556 LEU A C 1
ATOM 4278 O O . LEU A 1 556 ? -3.671 16.680 28.352 1.00 46.12 556 LEU A O 1
ATOM 4282 N N . PRO A 1 557 ? -2.198 15.003 28.507 1.00 50.25 557 PRO A N 1
ATOM 4283 C CA . PRO A 1 557 ? -2.804 14.285 27.389 1.00 50.25 557 PRO A CA 1
ATOM 4284 C C . PRO A 1 557 ? -4.182 13.781 27.829 1.00 50.25 557 PRO A C 1
ATOM 4286 O O . PRO A 1 557 ? -4.327 13.087 28.838 1.00 50.25 557 PRO A O 1
ATOM 4289 N N . GLN A 1 558 ? -5.219 14.179 27.102 1.00 55.19 558 GLN A N 1
ATOM 4290 C CA . GLN A 1 558 ? -6.576 13.701 27.340 1.00 55.19 558 GLN A CA 1
ATOM 4291 C C . GLN A 1 558 ? -6.686 12.296 26.728 1.00 55.19 558 GLN A C 1
ATOM 4293 O O . GLN A 1 558 ? -6.901 12.152 25.530 1.00 55.19 558 GLN A O 1
ATOM 4298 N N . ILE A 1 559 ? -6.478 11.241 27.516 1.00 57.94 559 ILE A N 1
ATOM 4299 C CA . ILE A 1 559 ? -6.611 9.871 27.001 1.00 57.94 559 ILE A CA 1
ATOM 4300 C C . ILE A 1 559 ? -8.087 9.601 26.711 1.00 57.94 559 ILE A C 1
ATOM 4302 O O . ILE A 1 559 ? -8.922 9.631 27.619 1.00 57.94 559 ILE A O 1
ATOM 4306 N N . ARG A 1 560 ? -8.413 9.304 25.452 1.00 56.88 560 ARG A N 1
ATOM 4307 C CA . ARG A 1 560 ? -9.761 8.889 25.062 1.00 56.88 560 ARG A CA 1
ATOM 4308 C C . ARG A 1 560 ? -9.774 7.383 24.822 1.00 56.88 560 ARG A C 1
ATOM 4310 O O . ARG A 1 560 ? -9.231 6.926 23.824 1.00 56.88 560 ARG A O 1
ATOM 4317 N N . TYR A 1 561 ? -10.417 6.636 25.720 1.00 62.94 561 TYR A N 1
ATOM 4318 C CA . TYR A 1 561 ? -10.748 5.227 25.501 1.00 62.94 561 TYR A CA 1
ATOM 4319 C C . TYR A 1 561 ? -12.102 5.136 24.804 1.00 62.94 561 TYR A C 1
ATOM 4321 O O . TYR A 1 561 ? -13.124 5.521 25.376 1.00 62.94 561 TYR A O 1
ATOM 4329 N N . ILE A 1 562 ? -12.118 4.645 23.568 1.00 59.53 562 ILE A N 1
ATOM 4330 C CA . ILE A 1 562 ? -13.358 4.384 22.833 1.00 59.53 562 ILE A CA 1
ATOM 4331 C C . ILE A 1 562 ? -13.479 2.878 22.654 1.00 59.53 562 ILE A C 1
ATOM 4333 O O . ILE A 1 562 ? -12.653 2.266 21.991 1.00 59.53 562 ILE A O 1
ATOM 4337 N N . THR A 1 563 ? -14.510 2.279 23.236 1.00 68.38 563 THR A N 1
ATOM 4338 C CA . THR A 1 563 ? -14.903 0.908 22.899 1.00 68.38 563 THR A CA 1
ATOM 4339 C C . THR A 1 563 ? -16.154 0.997 22.037 1.00 68.38 563 THR A C 1
ATOM 4341 O O . THR A 1 563 ? -17.151 1.598 22.443 1.00 68.38 563 THR A O 1
ATOM 4344 N N . SER A 1 564 ? -16.084 0.496 20.808 1.00 70.25 564 SER A N 1
ATOM 4345 C CA . SER A 1 564 ? -17.250 0.331 19.948 1.00 70.25 564 SER A CA 1
ATOM 4346 C C . SER A 1 564 ? -18.015 -0.933 20.354 1.00 70.25 564 SER A C 1
ATOM 4348 O O . SER A 1 564 ? -17.430 -1.850 20.932 1.00 70.25 564 SER A O 1
ATOM 4350 N N . PRO A 1 565 ? -19.338 -1.011 20.128 1.00 76.94 565 PRO A N 1
ATOM 4351 C CA . PRO A 1 565 ? -20.079 -2.253 20.335 1.00 76.94 565 PRO A CA 1
ATOM 4352 C C . PRO A 1 565 ? -19.510 -3.385 19.475 1.00 76.94 565 PRO A C 1
ATOM 4354 O O . PRO A 1 565 ? -19.158 -3.159 18.322 1.00 76.94 565 PRO A O 1
ATOM 4357 N N . ALA A 1 566 ? -19.474 -4.605 20.014 1.00 81.88 566 ALA A N 1
ATOM 4358 C CA . ALA A 1 566 ? -19.031 -5.774 19.257 1.00 81.88 566 ALA A CA 1
ATOM 4359 C C . ALA A 1 566 ? -19.884 -6.010 17.995 1.00 81.88 566 ALA A C 1
ATOM 4361 O O . ALA A 1 566 ? -21.095 -5.752 17.983 1.00 81.88 566 ALA A O 1
ATOM 4362 N N . ASN A 1 567 ? -19.276 -6.563 16.945 1.00 82.75 567 ASN A N 1
ATOM 4363 C CA . ASN A 1 567 ? -20.002 -6.954 15.737 1.00 82.75 567 ASN A CA 1
ATOM 4364 C C . ASN A 1 567 ? -20.863 -8.202 15.991 1.00 82.75 567 ASN A C 1
ATOM 4366 O O . ASN A 1 567 ? -20.441 -9.161 16.639 1.00 82.75 567 ASN A O 1
ATOM 4370 N N . SER A 1 568 ? -22.091 -8.223 15.463 1.00 90.88 568 SER A N 1
ATOM 4371 C CA . SER A 1 568 ? -22.996 -9.364 15.656 1.00 90.88 568 SER A CA 1
ATOM 4372 C C . SER A 1 568 ? -22.506 -10.618 14.912 1.00 90.88 568 SER A C 1
ATOM 4374 O O . SER A 1 568 ? -22.146 -10.508 13.732 1.00 90.88 568 SER A O 1
ATOM 4376 N N . PRO A 1 569 ? -22.583 -11.819 15.517 1.00 95.88 569 PRO A N 1
ATOM 4377 C CA . PRO A 1 569 ? -22.268 -13.071 14.835 1.00 95.88 569 PRO A CA 1
ATOM 4378 C C . PRO A 1 569 ? -23.218 -13.336 13.664 1.00 95.88 569 PRO A C 1
ATOM 4380 O O . PRO A 1 569 ? -24.391 -12.958 13.695 1.00 95.88 569 PRO A O 1
ATOM 4383 N N . THR A 1 570 ? -22.757 -14.069 12.654 1.00 93.69 570 THR A N 1
ATOM 4384 C CA . THR A 1 570 ? -23.583 -14.446 11.491 1.00 93.69 570 THR A CA 1
ATOM 4385 C C . THR A 1 570 ? -23.520 -15.941 11.198 1.00 93.69 570 THR A C 1
ATOM 4387 O O . THR A 1 570 ? -22.782 -16.685 11.836 1.00 93.69 570 THR A O 1
ATOM 4390 N N . LYS A 1 571 ? -24.327 -16.415 10.238 1.00 93.81 571 LYS A N 1
ATOM 4391 C CA . LYS A 1 571 ? -24.317 -17.806 9.744 1.00 93.81 571 LYS A CA 1
ATOM 4392 C C . LYS A 1 571 ? -24.435 -18.856 10.858 1.00 93.81 571 LYS A C 1
ATOM 4394 O O . LYS A 1 571 ? -23.819 -19.918 10.776 1.00 93.81 571 LYS A O 1
ATOM 4399 N N . LEU A 1 572 ? -25.231 -18.576 11.891 1.00 97.56 572 LEU A N 1
ATOM 4400 C CA . LEU A 1 572 ? -25.540 -19.559 12.922 1.00 97.56 572 LEU A CA 1
ATOM 4401 C C . LEU A 1 572 ? -26.296 -20.731 12.289 1.00 97.56 572 LEU A C 1
ATOM 4403 O O . LEU A 1 572 ? -27.304 -20.530 11.608 1.00 97.56 572 LEU A O 1
ATOM 4407 N N . PHE A 1 573 ? -25.842 -21.951 12.555 1.00 96.69 573 PHE A N 1
ATOM 4408 C CA . PHE A 1 573 ? -26.541 -23.179 12.201 1.00 96.69 573 PHE A CA 1
ATOM 4409 C C . PHE A 1 573 ? -26.424 -24.230 13.309 1.00 96.69 573 PHE A C 1
ATOM 4411 O O . PHE A 1 573 ? -25.524 -24.177 14.151 1.00 96.69 573 PHE A O 1
ATOM 4418 N N . VAL A 1 574 ? -27.360 -25.184 13.312 1.00 97.69 574 VAL A N 1
ATOM 4419 C CA . VAL A 1 574 ? -27.484 -26.217 14.347 1.00 97.69 574 VAL A CA 1
ATOM 4420 C C . VAL A 1 574 ? -27.467 -27.603 13.711 1.00 97.69 574 VAL A C 1
ATOM 4422 O O . VAL A 1 574 ? -28.249 -27.881 12.804 1.00 97.69 574 VAL A O 1
ATOM 4425 N N . THR A 1 575 ? -26.610 -28.487 14.217 1.00 97.12 575 THR A N 1
ATOM 4426 C CA . THR A 1 575 ? -26.484 -29.882 13.777 1.00 97.12 575 THR A CA 1
ATOM 4427 C C . THR A 1 575 ? -26.896 -30.833 14.893 1.00 97.12 575 THR A C 1
ATOM 4429 O O . THR A 1 575 ? -26.427 -30.719 16.027 1.00 97.12 575 THR A O 1
ATOM 4432 N N . THR A 1 576 ? -27.729 -31.819 14.572 1.00 97.12 576 THR A N 1
ATOM 4433 C CA . THR A 1 576 ? -28.104 -32.881 15.510 1.00 97.12 576 THR A CA 1
ATOM 4434 C C . THR A 1 576 ? -26.968 -33.881 15.689 1.00 97.12 576 THR A C 1
ATOM 4436 O O . THR A 1 576 ? -26.486 -34.442 14.709 1.00 97.12 576 THR A O 1
ATOM 4439 N N . LEU A 1 577 ? -26.544 -34.113 16.936 1.00 95.31 577 LEU A N 1
ATOM 4440 C CA . LEU A 1 577 ? -25.483 -35.077 17.250 1.00 95.31 577 LEU A CA 1
ATOM 4441 C C . LEU A 1 577 ? -26.026 -36.386 17.825 1.00 95.31 577 LEU A C 1
ATOM 4443 O O . LEU A 1 577 ? -25.525 -37.459 17.502 1.00 95.31 577 LEU A O 1
ATOM 4447 N N . SER A 1 578 ? -27.023 -36.302 18.707 1.00 94.88 578 SER A N 1
ATOM 4448 C CA . SER A 1 578 ? -27.586 -37.458 19.411 1.00 94.88 578 SER A CA 1
ATOM 4449 C C . SER A 1 578 ? -29.055 -37.222 19.784 1.00 94.88 578 SER A C 1
ATOM 4451 O O . SER A 1 578 ? -29.650 -36.200 19.432 1.00 94.88 578 SER A O 1
ATOM 4453 N N . THR A 1 579 ? -29.648 -38.161 20.518 1.00 95.06 579 THR A N 1
ATOM 4454 C CA . THR A 1 579 ? -30.988 -38.018 21.111 1.00 95.06 579 THR A CA 1
ATOM 4455 C C . THR A 1 579 ? -31.046 -36.956 22.212 1.00 95.06 579 THR A C 1
ATOM 4457 O O . THR A 1 579 ? -32.126 -36.662 22.707 1.00 95.06 579 THR A O 1
ATOM 4460 N N . SER A 1 580 ? -29.912 -36.392 22.641 1.00 96.38 580 SER A N 1
ATOM 4461 C CA . SER A 1 580 ? -29.869 -35.402 23.726 1.00 96.38 580 SER A CA 1
ATOM 4462 C C . SER A 1 580 ? -28.867 -34.268 23.507 1.00 96.38 580 SER A C 1
ATOM 4464 O O . SER A 1 580 ? -28.570 -33.527 24.448 1.00 96.38 580 SER A O 1
ATOM 4466 N N . GLN A 1 581 ? -28.326 -34.122 22.291 1.00 97.56 581 GLN A N 1
ATOM 4467 C CA . GLN A 1 581 ? -27.295 -33.127 21.993 1.00 97.56 581 GLN A CA 1
ATOM 4468 C C . GLN A 1 581 ? -27.484 -32.454 20.631 1.00 97.56 581 GLN A C 1
ATOM 4470 O O . GLN A 1 581 ? -27.690 -33.122 19.610 1.00 97.56 581 GLN A O 1
ATOM 4475 N N . LEU A 1 582 ? -27.323 -31.130 20.622 1.00 97.75 582 LEU A N 1
ATOM 4476 C CA . LEU A 1 582 ? -27.281 -30.281 19.431 1.00 97.75 582 LEU A CA 1
ATOM 4477 C C . LEU A 1 582 ? -25.975 -29.480 19.424 1.00 97.75 582 LEU A C 1
ATOM 4479 O O . LEU A 1 582 ? -25.564 -28.944 20.451 1.00 97.75 582 LEU A O 1
ATOM 4483 N N . ARG A 1 583 ? -25.326 -29.372 18.264 1.00 98.06 583 ARG A N 1
ATOM 4484 C CA . ARG A 1 583 ? -24.139 -28.531 18.073 1.00 98.06 583 ARG A CA 1
ATOM 4485 C C . ARG A 1 583 ? -24.501 -27.263 17.326 1.00 98.06 583 ARG A C 1
ATOM 4487 O O . ARG A 1 583 ? -24.997 -27.339 16.210 1.00 98.06 583 ARG A O 1
ATOM 4494 N N . LEU A 1 584 ? -24.191 -26.124 17.920 1.00 98.38 584 LEU A N 1
ATOM 4495 C CA . LEU A 1 584 ? -24.260 -24.807 17.315 1.00 98.38 584 LEU A CA 1
ATOM 4496 C C . LEU A 1 584 ? -22.901 -24.469 16.703 1.00 98.38 584 LEU A C 1
ATOM 4498 O O . LEU A 1 584 ? -21.853 -24.731 17.306 1.00 98.38 584 LEU A O 1
ATOM 4502 N N . LYS A 1 585 ? -22.918 -23.846 15.529 1.00 97.31 585 LYS A N 1
ATOM 4503 C CA . LYS A 1 585 ? -21.744 -23.218 14.924 1.00 97.31 585 LYS A CA 1
ATOM 4504 C C . LYS A 1 585 ? -22.159 -21.905 14.274 1.00 97.31 585 LYS A C 1
ATOM 4506 O O . LYS A 1 585 ? -23.196 -21.861 13.618 1.00 97.31 585 LYS A O 1
ATOM 4511 N N . TRP A 1 586 ? -21.369 -20.859 14.464 1.00 97.94 586 TRP A N 1
ATOM 4512 C CA . TRP A 1 586 ? -21.579 -19.541 13.865 1.00 97.94 586 TRP A CA 1
ATOM 4513 C C . TRP A 1 586 ? -20.275 -19.004 13.276 1.00 97.94 586 TRP A C 1
ATOM 4515 O O . TRP A 1 586 ? -19.208 -19.596 13.440 1.00 97.94 586 TRP A O 1
ATOM 4525 N N . MET A 1 587 ? -20.395 -17.905 12.540 1.00 93.50 587 MET A N 1
ATOM 4526 C CA . MET A 1 587 ? -19.294 -17.075 12.084 1.00 93.50 587 MET A CA 1
ATOM 4527 C C . MET A 1 587 ? -19.144 -15.915 13.059 1.00 93.50 587 MET A C 1
ATOM 4529 O O . MET A 1 587 ? -20.094 -15.156 13.275 1.00 93.50 587 MET A O 1
ATOM 4533 N N . ASP A 1 588 ? -17.970 -15.834 13.667 1.00 90.44 588 ASP A N 1
ATOM 4534 C CA . ASP A 1 588 ? -17.557 -14.672 14.432 1.00 90.44 588 ASP A CA 1
ATOM 4535 C C . ASP A 1 588 ? -17.162 -13.547 13.472 1.00 90.44 588 ASP A C 1
ATOM 4537 O O . ASP A 1 588 ? -16.473 -13.790 12.481 1.00 90.44 588 ASP A O 1
ATOM 4541 N N . ASN A 1 589 ? -17.664 -12.349 13.745 1.00 82.69 589 ASN A N 1
ATOM 4542 C CA . ASN A 1 589 ? -17.396 -11.136 12.973 1.00 82.69 589 ASN A CA 1
ATOM 4543 C C . ASN A 1 589 ? -16.768 -10.041 13.848 1.00 82.69 589 ASN A C 1
ATOM 4545 O O . ASN A 1 589 ? -16.613 -8.907 13.393 1.00 82.69 589 ASN A O 1
ATOM 4549 N N . SER A 1 590 ? -16.524 -10.347 15.119 1.00 79.38 590 SER A N 1
ATOM 4550 C CA . SER A 1 590 ? -16.020 -9.426 16.116 1.00 79.38 590 SER A CA 1
ATOM 4551 C C . SER A 1 590 ? -14.559 -9.764 16.411 1.00 79.38 590 SER A C 1
ATOM 4553 O O . SER A 1 590 ? -14.147 -10.916 16.348 1.00 79.38 590 SER A O 1
ATOM 4555 N N . ASN A 1 591 ? -13.768 -8.726 16.650 1.00 71.19 591 ASN A N 1
ATOM 4556 C CA . ASN A 1 591 ? -12.379 -8.795 17.104 1.00 71.19 591 ASN A CA 1
ATOM 4557 C C . ASN A 1 591 ? -12.196 -8.090 18.461 1.00 71.19 591 ASN A C 1
ATOM 4559 O O . ASN A 1 591 ? -11.095 -8.074 19.007 1.00 71.19 591 ASN A O 1
ATOM 4563 N N . ASN A 1 592 ? -13.265 -7.489 18.992 1.00 71.06 592 ASN A N 1
ATOM 4564 C CA . ASN A 1 592 ? -13.276 -6.687 20.210 1.00 71.06 592 ASN A CA 1
ATOM 4565 C C . ASN A 1 592 ? -14.303 -7.198 21.240 1.00 71.06 592 ASN A C 1
ATOM 4567 O O . ASN A 1 592 ? -14.732 -6.442 22.116 1.00 71.06 592 ASN A O 1
ATOM 4571 N N . GLU A 1 593 ? -14.742 -8.456 21.136 1.00 88.69 593 GLU A N 1
ATOM 4572 C CA . GLU A 1 593 ? -15.641 -9.095 22.093 1.00 88.69 593 GLU A CA 1
ATOM 4573 C C . GLU A 1 593 ? -14.899 -9.709 23.275 1.00 88.69 593 GLU A C 1
ATOM 4575 O O . GLU A 1 593 ? -13.835 -10.301 23.147 1.00 88.69 593 GLU A O 1
ATOM 4580 N N . ASN A 1 594 ? -15.512 -9.626 24.451 1.00 84.06 594 ASN A N 1
ATOM 4581 C CA . ASN A 1 594 ? -15.016 -10.296 25.647 1.00 84.06 594 ASN A CA 1
ATOM 4582 C C . ASN A 1 594 ? -15.558 -11.730 25.731 1.00 84.06 594 ASN A C 1
ATOM 4584 O O . ASN A 1 594 ? -14.909 -12.618 26.287 1.00 84.06 594 ASN A O 1
ATOM 4588 N N . HIS A 1 595 ? -16.787 -11.941 25.248 1.00 91.56 595 HIS A N 1
ATOM 4589 C CA . HIS A 1 595 ? -17.484 -13.222 25.308 1.00 91.56 595 HIS A CA 1
ATOM 4590 C C . HIS A 1 595 ? -18.698 -13.285 24.368 1.00 91.56 595 HIS A C 1
ATOM 4592 O O . HIS A 1 595 ? -19.169 -12.267 23.856 1.00 91.56 595 HIS A O 1
ATOM 4598 N N . PHE A 1 596 ? -19.259 -14.487 24.220 1.00 95.25 596 PHE A N 1
ATOM 4599 C CA . PHE A 1 596 ? -20.530 -14.740 23.545 1.00 95.25 596 PHE A CA 1
ATOM 4600 C C . PHE A 1 596 ? -21.626 -15.146 24.525 1.00 95.25 596 PHE A C 1
ATOM 4602 O O . PHE A 1 596 ? -21.408 -15.891 25.484 1.00 95.25 596 PHE A O 1
ATOM 4609 N N . GLU A 1 597 ? -22.844 -14.712 24.226 1.00 97.56 597 GLU A N 1
ATOM 4610 C CA . GLU A 1 597 ? -24.053 -15.171 24.896 1.00 97.56 597 GLU A CA 1
ATOM 4611 C C . GLU A 1 597 ? -24.921 -15.966 23.923 1.00 97.56 597 GLU A C 1
ATOM 4613 O O . GLU A 1 597 ? -25.130 -15.572 22.773 1.00 97.56 597 GLU A O 1
ATOM 4618 N N . VAL A 1 598 ? -25.449 -17.090 24.406 1.00 97.88 598 VAL A N 1
ATOM 4619 C CA . VAL A 1 598 ? -26.342 -17.970 23.649 1.00 97.88 598 VAL A CA 1
ATOM 4620 C C . VAL A 1 598 ? -27.685 -18.005 24.349 1.00 97.88 598 VAL A C 1
ATOM 4622 O O . VAL A 1 598 ? -27.764 -18.310 25.541 1.00 97.88 598 VAL A O 1
ATOM 4625 N N . GLU A 1 599 ? -28.748 -17.760 23.593 1.00 98.12 599 GLU A N 1
ATOM 4626 C CA . GLU A 1 599 ? -30.107 -17.996 24.058 1.00 98.12 599 GLU A CA 1
ATOM 4627 C C . GLU A 1 599 ? -30.738 -19.178 23.341 1.00 98.12 599 GLU A C 1
ATOM 4629 O O . GLU A 1 599 ? -30.510 -19.422 22.152 1.00 98.12 599 GLU A O 1
ATOM 4634 N N . ARG A 1 600 ? -31.578 -19.892 24.087 1.00 97.81 600 ARG A N 1
ATOM 4635 C CA . ARG A 1 600 ? -32.344 -21.037 23.612 1.00 97.81 600 ARG A CA 1
ATOM 4636 C C . ARG A 1 600 ? -33.828 -20.798 23.827 1.00 97.81 600 ARG A C 1
ATOM 4638 O O . ARG A 1 600 ? -34.246 -20.312 24.873 1.00 97.81 600 ARG A O 1
ATOM 4645 N N . LEU A 1 601 ? -34.618 -21.223 22.854 1.00 96.56 601 LEU A N 1
ATOM 4646 C CA . LEU A 1 601 ? -36.070 -21.285 22.901 1.00 96.56 601 LEU A CA 1
ATOM 4647 C C . LEU A 1 601 ? -36.509 -22.717 22.584 1.00 96.56 601 LEU A C 1
ATOM 4649 O O . LEU A 1 601 ? -36.059 -23.304 21.603 1.00 96.56 601 LEU A O 1
ATOM 4653 N N . GLN A 1 602 ? -37.392 -23.294 23.397 1.00 96.25 602 GLN A N 1
ATOM 4654 C CA . GLN A 1 602 ? -38.018 -24.583 23.089 1.00 96.25 602 GLN A CA 1
ATOM 4655 C C . GLN A 1 602 ? -39.242 -24.367 22.191 1.00 96.25 602 GLN A C 1
ATOM 4657 O O . GLN A 1 602 ? -40.132 -23.591 22.527 1.00 96.25 602 GLN A O 1
ATOM 4662 N N . LEU A 1 603 ? -39.312 -25.051 21.052 1.00 92.88 603 LEU A N 1
ATOM 4663 C CA . LEU A 1 603 ? -40.415 -24.901 20.101 1.00 92.88 603 LEU A CA 1
ATOM 4664 C C . LEU A 1 603 ? -41.628 -25.774 20.485 1.00 92.88 603 LEU A C 1
ATOM 4666 O O . LEU A 1 603 ? -41.454 -26.838 21.084 1.00 92.88 603 LEU A O 1
ATOM 4670 N N . PRO A 1 604 ? -42.860 -25.368 20.110 1.00 88.94 604 PRO A N 1
ATOM 4671 C CA . PRO A 1 604 ? -43.191 -24.150 19.356 1.00 88.94 604 PRO A CA 1
ATOM 4672 C C . PRO A 1 604 ? -43.459 -22.906 20.223 1.00 88.94 604 PRO A C 1
ATOM 4674 O O . PRO A 1 604 ? -43.485 -21.807 19.686 1.00 88.94 604 PRO A O 1
ATOM 4677 N N . ASN A 1 605 ? -43.649 -23.062 21.539 1.00 88.94 605 ASN A N 1
ATOM 4678 C CA . ASN A 1 605 ? -44.267 -22.032 22.394 1.00 88.94 605 ASN A CA 1
ATOM 4679 C C . ASN A 1 605 ? -43.338 -21.446 23.475 1.00 88.94 605 ASN A C 1
ATOM 4681 O O . ASN A 1 605 ? -43.816 -20.813 24.415 1.00 88.94 605 ASN A O 1
ATOM 4685 N N . GLY A 1 606 ? -42.034 -21.713 23.415 1.00 88.00 606 GLY A N 1
ATOM 4686 C CA . GLY A 1 606 ? -41.071 -21.189 24.381 1.00 88.00 606 GLY A CA 1
ATOM 4687 C C . GLY A 1 606 ? -40.778 -19.701 24.194 1.00 88.00 606 GLY A C 1
ATOM 4688 O O . GLY A 1 606 ? -41.184 -19.076 23.217 1.00 88.00 606 GLY A O 1
ATOM 4689 N N . ILE A 1 607 ? -40.009 -19.152 25.131 1.00 94.19 607 ILE A N 1
ATOM 4690 C CA . ILE A 1 607 ? -39.373 -17.835 25.029 1.00 94.19 607 ILE A CA 1
ATOM 4691 C C . ILE A 1 607 ? -37.858 -18.030 24.987 1.00 94.19 607 ILE A C 1
ATOM 4693 O O . ILE A 1 607 ? -37.356 -19.018 25.526 1.00 94.19 607 ILE A O 1
ATOM 4697 N N . PHE A 1 608 ? -37.135 -17.119 24.336 1.00 97.19 608 PHE A N 1
ATOM 4698 C CA . PHE A 1 608 ? -35.678 -17.138 24.400 1.00 97.19 608 PHE A CA 1
ATOM 4699 C C . PHE A 1 608 ? -35.237 -16.862 25.836 1.00 97.19 608 PHE A C 1
ATOM 4701 O O . PHE A 1 608 ? -35.691 -15.899 26.454 1.00 97.19 608 PHE A O 1
ATOM 4708 N N . ALA A 1 609 ? -34.381 -17.735 26.353 1.00 95.38 609 ALA A N 1
ATOM 4709 C CA . ALA A 1 609 ? -33.757 -17.596 27.656 1.00 95.38 609 ALA A CA 1
ATOM 4710 C C . ALA A 1 609 ? -32.251 -17.870 27.537 1.00 95.38 609 ALA A C 1
ATOM 4712 O O . ALA A 1 609 ? -31.864 -18.717 26.718 1.00 95.38 609 ALA A O 1
ATOM 4713 N N . PRO A 1 610 ? -31.406 -17.206 28.349 1.00 95.69 610 PRO A N 1
ATOM 4714 C CA . PRO A 1 610 ? -29.980 -17.497 28.411 1.00 95.69 610 PRO A CA 1
ATOM 4715 C C . PRO A 1 610 ? -29.744 -18.984 28.662 1.00 95.69 610 PRO A C 1
ATOM 4717 O O . PRO A 1 610 ? -30.287 -19.568 29.601 1.00 95.69 610 PRO A O 1
ATOM 4720 N N . LEU A 1 611 ? -28.956 -19.609 27.789 1.00 95.19 611 LEU A N 1
ATOM 4721 C CA . LEU A 1 611 ? -28.606 -21.022 27.901 1.00 95.19 611 LEU A CA 1
ATOM 4722 C C . LEU A 1 611 ? -27.503 -21.249 28.940 1.00 95.19 611 LEU A C 1
ATOM 4724 O O . LEU A 1 611 ? -27.430 -22.314 29.549 1.00 95.19 611 LEU A O 1
ATOM 4728 N N . LEU A 1 612 ? -26.655 -20.241 29.131 1.00 93.06 612 LEU A N 1
ATOM 4729 C CA . LEU A 1 612 ? -25.502 -20.240 30.022 1.00 93.06 612 LEU A CA 1
ATOM 4730 C C . LEU A 1 612 ? -25.452 -18.913 30.795 1.00 93.06 612 LEU A C 1
ATOM 4732 O O . LEU A 1 612 ? -26.025 -17.922 30.335 1.00 93.06 612 LEU A O 1
ATOM 4736 N N . PRO A 1 613 ? -24.740 -18.857 31.935 1.00 87.19 613 PRO A N 1
ATOM 4737 C CA . PRO A 1 613 ? -24.348 -17.591 32.546 1.00 87.19 613 PRO A CA 1
ATOM 4738 C C . PRO A 1 613 ? -23.567 -16.705 31.563 1.00 87.19 613 PRO A C 1
ATOM 4740 O O . PRO A 1 613 ? -22.814 -17.222 30.730 1.00 87.19 613 PRO A O 1
ATOM 4743 N N . ALA A 1 614 ? -23.698 -15.382 31.697 1.00 75.44 614 ALA A N 1
ATOM 4744 C CA . ALA A 1 614 ? -22.882 -14.427 30.946 1.00 75.44 614 ALA A CA 1
ATOM 4745 C C . ALA A 1 614 ? -21.381 -14.742 31.103 1.00 75.44 614 ALA A C 1
ATOM 4747 O O . ALA A 1 614 ? -20.951 -15.264 32.135 1.00 75.44 614 ALA A O 1
ATOM 4748 N N . SER A 1 615 ? -20.598 -14.465 30.061 1.00 76.25 615 SER A N 1
ATOM 4749 C CA . SER A 1 615 ? -19.155 -14.754 29.987 1.00 76.25 615 SER A CA 1
ATOM 4750 C C . SER A 1 615 ? -18.731 -16.230 29.993 1.00 76.25 615 SER A C 1
ATOM 4752 O O . SER A 1 615 ? -17.538 -16.513 30.042 1.00 76.25 615 SER A O 1
ATOM 4754 N N . SER A 1 616 ? -19.661 -17.190 29.901 1.00 86.06 616 SER A N 1
ATOM 4755 C CA . SER A 1 616 ? -19.302 -18.624 29.876 1.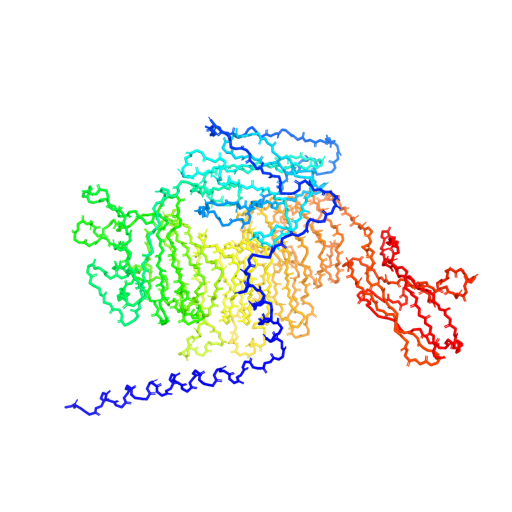00 86.06 616 SER A CA 1
ATOM 4756 C C . SER A 1 616 ? -18.635 -19.079 28.574 1.00 86.06 616 SER A C 1
ATOM 4758 O O . SER A 1 616 ? -18.008 -20.137 28.549 1.00 86.06 616 SER A O 1
ATOM 4760 N N . LEU A 1 617 ? -18.795 -18.319 27.488 1.00 92.12 617 LEU A N 1
ATOM 4761 C CA . LEU A 1 617 ? -18.154 -18.581 26.202 1.00 92.12 617 LEU A CA 1
ATOM 4762 C C . LEU A 1 617 ? -17.171 -17.443 25.925 1.00 92.12 617 LEU A C 1
ATOM 4764 O O . LEU A 1 617 ? -17.636 -16.354 25.602 1.00 92.12 617 LEU A O 1
ATOM 4768 N N . PRO A 1 618 ? -15.854 -17.645 26.088 1.00 89.19 618 PRO A N 1
ATOM 4769 C CA . PRO A 1 618 ? -14.877 -16.572 25.925 1.00 89.19 618 PRO A CA 1
ATOM 4770 C C . PRO A 1 618 ? -14.850 -16.035 24.486 1.00 89.19 618 PRO A C 1
ATOM 4772 O O . PRO A 1 618 ? -15.428 -16.640 23.575 1.00 89.19 618 PRO A O 1
ATOM 4775 N N . ALA A 1 619 ? -14.167 -14.907 24.293 1.00 80.88 619 ALA A N 1
ATOM 4776 C CA . ALA A 1 619 ? -13.841 -14.348 22.980 1.00 80.88 619 ALA A CA 1
ATOM 4777 C C . ALA A 1 619 ? -13.353 -15.417 21.981 1.00 80.88 619 ALA A C 1
ATOM 4779 O O . ALA A 1 619 ? -12.781 -16.438 22.383 1.00 80.88 619 ALA A O 1
ATOM 4780 N N . ASN A 1 620 ? -13.578 -15.192 20.686 1.00 84.12 620 ASN A N 1
ATOM 4781 C CA . ASN A 1 620 ? -13.271 -16.110 19.582 1.00 84.12 620 ASN A CA 1
ATOM 4782 C C . ASN A 1 620 ? -13.992 -17.479 19.613 1.00 84.12 620 ASN A C 1
ATOM 4784 O O . ASN A 1 620 ? -13.663 -18.392 18.843 1.00 84.12 620 ASN A O 1
ATOM 4788 N N . THR A 1 621 ? -14.977 -17.692 20.496 1.00 91.19 621 THR A N 1
ATOM 4789 C CA . THR A 1 621 ? -15.762 -18.937 20.485 1.00 91.19 621 THR A CA 1
ATOM 4790 C C . THR A 1 621 ? -16.660 -18.976 19.246 1.00 91.19 621 THR A C 1
ATOM 4792 O O . THR A 1 621 ? -17.531 -18.132 19.087 1.00 91.19 621 THR A O 1
ATOM 4795 N N . VAL A 1 622 ? -16.517 -20.009 18.405 1.00 95.56 622 VAL A N 1
ATOM 4796 C CA . VAL A 1 622 ? -17.315 -20.193 17.165 1.00 95.56 622 VAL A CA 1
ATOM 4797 C C . VAL A 1 622 ? -18.254 -21.407 17.191 1.00 95.56 622 VAL A C 1
ATOM 4799 O O . VAL A 1 622 ? -18.966 -21.691 16.223 1.00 95.56 622 VAL A O 1
ATOM 4802 N N . THR A 1 623 ? -18.238 -22.190 18.274 1.00 94.94 623 THR A N 1
ATOM 4803 C CA . THR A 1 623 ? -19.067 -23.393 18.410 1.00 94.94 623 THR A CA 1
ATOM 4804 C C . THR A 1 623 ? -19.452 -23.667 19.857 1.00 94.94 623 THR A C 1
ATOM 4806 O O . THR A 1 623 ? -18.682 -23.417 20.780 1.00 94.94 623 THR A O 1
ATOM 4809 N N . PHE A 1 624 ? -20.643 -24.231 20.052 1.00 97.19 624 PHE A N 1
ATOM 4810 C CA . PHE A 1 624 ? -21.132 -24.671 21.354 1.00 97.19 624 PHE A CA 1
ATOM 4811 C C . PHE A 1 624 ? -21.957 -25.954 21.208 1.00 97.19 624 PHE A C 1
ATOM 4813 O O . PHE A 1 624 ? -22.688 -26.115 20.235 1.00 97.19 624 PHE A O 1
ATOM 4820 N N . THR A 1 625 ? -21.850 -26.889 22.155 1.00 97.44 625 THR A N 1
ATOM 4821 C CA . THR A 1 625 ? -22.677 -28.109 22.166 1.00 97.44 625 THR A CA 1
ATOM 4822 C C . THR A 1 625 ? -23.646 -28.058 23.341 1.00 97.44 625 THR A C 1
ATOM 4824 O O . THR A 1 625 ? -23.231 -28.153 24.492 1.00 97.44 625 THR A O 1
ATOM 4827 N N . ASP A 1 626 ? -24.936 -27.934 23.034 1.00 97.25 626 ASP A N 1
ATOM 4828 C CA . ASP A 1 626 ? -26.021 -28.034 24.006 1.00 97.25 626 ASP A CA 1
ATOM 4829 C C . ASP A 1 626 ? -26.285 -29.514 24.310 1.00 97.25 626 ASP A C 1
ATOM 4831 O O . ASP A 1 626 ? -26.400 -30.335 23.395 1.00 97.25 626 ASP A O 1
ATOM 4835 N N . THR A 1 627 ? -26.337 -29.872 25.591 1.00 96.88 627 THR A N 1
ATOM 4836 C CA . THR A 1 627 ? -26.401 -31.264 26.056 1.00 96.88 627 THR A CA 1
ATOM 4837 C C . THR A 1 627 ? -27.506 -31.453 27.090 1.00 96.88 627 THR A C 1
ATOM 4839 O O . THR A 1 627 ? -28.001 -30.493 27.674 1.00 96.88 627 THR A O 1
ATOM 4842 N N . GLY A 1 628 ? -27.912 -32.705 27.322 1.00 95.31 628 GLY A N 1
ATOM 4843 C CA . GLY A 1 628 ? -28.982 -33.012 28.277 1.00 95.31 628 GLY A CA 1
ATOM 4844 C C . GLY A 1 628 ? -30.376 -32.636 27.765 1.00 95.31 628 GLY A C 1
ATOM 4845 O O . GLY A 1 628 ? -31.287 -32.413 28.558 1.00 95.31 628 GLY A O 1
ATOM 4846 N N . LEU A 1 629 ? -30.547 -32.557 26.443 1.00 96.44 629 LEU A N 1
ATOM 4847 C CA . LEU A 1 629 ? -31.817 -32.215 25.813 1.00 96.44 629 LEU A CA 1
ATOM 4848 C C . LEU A 1 629 ? -32.806 -33.395 25.865 1.00 96.44 629 LEU A C 1
ATOM 4850 O O . LEU A 1 629 ? -32.392 -34.541 25.668 1.00 96.44 629 LEU A O 1
ATOM 4854 N N . PRO A 1 630 ? -34.112 -33.150 26.077 1.00 95.00 630 PRO A N 1
ATOM 4855 C CA . PRO A 1 630 ? -35.129 -34.192 25.977 1.00 95.00 630 PRO A CA 1
ATOM 4856 C C . PRO A 1 630 ? -35.237 -34.721 24.534 1.00 95.00 630 PRO A C 1
ATOM 4858 O O . PRO A 1 630 ? -35.347 -33.901 23.617 1.00 95.00 630 PRO A O 1
ATOM 4861 N N . PRO A 1 631 ? -35.268 -36.049 24.311 1.00 94.69 631 PRO A N 1
ATOM 4862 C CA . PRO A 1 631 ? -35.358 -36.644 22.975 1.00 94.69 631 PRO A CA 1
ATOM 4863 C C . PRO A 1 631 ? -36.525 -36.131 22.133 1.00 94.69 631 PRO A C 1
ATOM 4865 O O . PRO A 1 631 ? -37.542 -35.680 22.666 1.00 94.69 631 PRO A O 1
ATOM 4868 N N . SER A 1 632 ? -36.377 -36.196 20.806 1.00 93.38 632 SER A N 1
ATOM 4869 C CA . SER A 1 632 ? -37.376 -35.734 19.830 1.00 93.38 632 SER A CA 1
ATOM 4870 C C . SER A 1 632 ? -37.897 -34.290 20.016 1.00 93.38 632 SER A C 1
ATOM 4872 O O . SER A 1 632 ? -38.925 -33.927 19.433 1.00 93.38 632 SER A O 1
ATOM 4874 N N . THR A 1 633 ? -37.200 -33.436 20.774 1.00 96.38 633 THR A N 1
ATOM 4875 C CA . THR A 1 633 ? -37.605 -32.046 21.056 1.00 96.38 633 THR A CA 1
ATOM 4876 C C . THR A 1 633 ? -36.907 -31.060 20.117 1.00 96.38 633 THR A C 1
ATOM 4878 O O . THR A 1 633 ? -35.751 -31.253 19.739 1.00 96.38 633 THR A O 1
ATOM 4881 N N . SER A 1 634 ? -37.624 -30.010 19.701 1.00 97.06 634 SER A N 1
ATOM 4882 C CA . SER A 1 634 ? -37.102 -28.966 18.807 1.00 97.06 634 SER A CA 1
ATOM 4883 C C . SER A 1 634 ? -36.752 -27.697 19.579 1.00 97.06 634 SER A C 1
ATOM 4885 O O . SER A 1 634 ? -37.515 -27.257 20.440 1.00 97.06 634 SER A O 1
ATOM 4887 N N . PHE A 1 635 ? -35.624 -27.092 19.227 1.00 97.81 635 PHE A N 1
ATOM 4888 C CA . PHE A 1 635 ? -35.103 -25.875 19.836 1.00 97.81 635 PHE A CA 1
ATOM 4889 C C . PHE A 1 635 ? -34.704 -24.865 18.761 1.00 97.81 635 PHE A C 1
ATOM 4891 O O . PHE A 1 635 ? -34.278 -25.245 17.669 1.00 97.81 635 PHE A O 1
ATOM 4898 N N . ALA A 1 636 ? -34.837 -23.586 19.089 1.00 97.81 636 ALA A N 1
ATOM 4899 C CA . ALA A 1 636 ? -34.322 -22.459 18.329 1.00 97.81 636 ALA A CA 1
ATOM 4900 C C . ALA A 1 636 ? -33.227 -21.761 19.144 1.00 97.81 636 ALA A C 1
ATOM 4902 O O . ALA A 1 636 ? -33.335 -21.656 20.368 1.00 97.81 636 ALA A O 1
ATOM 4903 N N . TYR A 1 637 ? -32.195 -21.272 18.466 1.00 98.44 637 TYR A N 1
ATOM 4904 C CA . TYR A 1 637 ? -31.039 -20.624 19.079 1.00 98.44 637 TYR A CA 1
ATOM 4905 C C . TYR A 1 637 ? -30.726 -19.296 18.398 1.00 98.44 637 TYR A C 1
ATOM 4907 O O . TYR A 1 637 ? -30.978 -19.131 17.202 1.00 98.44 637 TYR A O 1
ATOM 4915 N N . ARG A 1 638 ? -30.142 -18.376 19.165 1.00 98.38 638 ARG A N 1
ATOM 4916 C CA . ARG A 1 638 ? -29.506 -17.147 18.677 1.00 98.38 638 ARG A CA 1
ATOM 4917 C C . ARG A 1 638 ? -28.267 -16.843 19.516 1.00 98.38 638 ARG A C 1
ATOM 4919 O O . ARG A 1 638 ? -28.229 -17.201 20.694 1.00 98.38 638 ARG A O 1
ATOM 4926 N N . VAL A 1 639 ? -27.272 -16.207 18.906 1.00 98.12 639 VAL A N 1
ATOM 4927 C CA . VAL A 1 639 ? -25.984 -15.887 19.543 1.00 98.12 639 VAL A CA 1
ATOM 4928 C C . VAL A 1 639 ? -25.685 -14.401 19.375 1.00 98.12 639 VAL A C 1
ATOM 4930 O O . VAL A 1 639 ? -26.036 -13.824 18.348 1.00 98.12 639 VAL A O 1
ATOM 4933 N N . ARG A 1 640 ? -25.059 -13.772 20.370 1.00 97.19 640 ARG A N 1
ATOM 4934 C CA . ARG A 1 640 ? -24.527 -12.405 20.269 1.00 97.19 640 ARG A CA 1
ATOM 4935 C C . ARG A 1 640 ? -23.138 -12.313 20.891 1.00 97.19 640 ARG A C 1
ATOM 4937 O O . ARG A 1 640 ? -22.858 -13.021 21.855 1.00 97.19 640 ARG A O 1
ATOM 4944 N N . ALA A 1 641 ? -22.308 -11.432 20.351 1.00 92.31 641 ALA A N 1
ATOM 4945 C CA . ALA A 1 641 ? -21.042 -11.012 20.945 1.00 92.31 641 ALA A CA 1
ATOM 4946 C C . ALA A 1 641 ? -21.285 -9.906 21.985 1.00 92.31 641 ALA A C 1
ATOM 4948 O O . ALA A 1 641 ? -22.234 -9.126 21.837 1.00 92.31 641 ALA A O 1
ATOM 4949 N N . VAL A 1 642 ? -20.454 -9.833 23.025 1.00 89.25 642 VAL A N 1
ATOM 4950 C CA . VAL A 1 642 ? -20.562 -8.843 24.108 1.00 89.25 642 VAL A CA 1
ATOM 4951 C C . VAL A 1 642 ? -19.185 -8.305 24.474 1.00 89.25 642 VAL A C 1
ATOM 4953 O O . VAL A 1 642 ? -18.249 -9.078 24.673 1.00 89.25 642 VAL A O 1
ATOM 4956 N N . ASN A 1 643 ? -19.075 -6.987 24.642 1.00 84.19 643 ASN A N 1
ATOM 4957 C CA . ASN A 1 643 ? -17.870 -6.326 25.142 1.00 84.19 643 ASN A CA 1
ATOM 4958 C C . ASN A 1 643 ? -18.187 -5.242 26.184 1.00 84.19 643 ASN A C 1
ATOM 4960 O O . ASN A 1 643 ? -19.303 -5.170 26.702 1.00 84.19 643 ASN A O 1
ATOM 4964 N N . ALA A 1 644 ? -17.194 -4.412 26.519 1.00 77.81 644 ALA A N 1
ATOM 4965 C CA . ALA A 1 644 ? -17.342 -3.330 27.493 1.00 77.81 644 ALA A CA 1
ATOM 4966 C C . ALA A 1 644 ? -18.343 -2.239 27.061 1.00 77.81 644 ALA A C 1
ATOM 4968 O O . ALA A 1 644 ? -18.957 -1.611 27.924 1.00 77.81 644 ALA A O 1
ATOM 4969 N N . ALA A 1 645 ? -18.549 -2.042 25.754 1.00 77.88 645 ALA A N 1
ATOM 4970 C CA . ALA A 1 645 ? -19.550 -1.120 25.218 1.00 77.88 645 ALA A CA 1
ATOM 4971 C C . ALA A 1 645 ? -20.976 -1.704 25.252 1.00 77.88 645 ALA A C 1
ATOM 4973 O O . ALA A 1 645 ? -21.954 -0.964 25.130 1.00 77.88 645 ALA A O 1
ATOM 4974 N N . GLY A 1 646 ? -21.108 -3.018 25.458 1.00 84.31 646 GLY A N 1
ATOM 4975 C CA . GLY A 1 646 ? -22.375 -3.724 25.615 1.00 84.31 646 GLY A CA 1
ATOM 4976 C C . GLY A 1 646 ? -22.550 -4.893 24.638 1.00 84.31 646 GLY A C 1
ATOM 4977 O O . GLY A 1 646 ? -21.604 -5.318 23.973 1.00 84.31 646 GLY A O 1
ATOM 4978 N N . PRO A 1 647 ? -23.764 -5.470 24.574 1.00 89.44 647 PRO A N 1
ATOM 4979 C CA . PRO A 1 647 ? -24.072 -6.561 23.661 1.00 89.44 647 PRO A CA 1
ATOM 4980 C C . PRO A 1 647 ? -24.318 -6.072 22.227 1.00 89.44 647 PRO A C 1
ATOM 4982 O O . PRO A 1 647 ? -25.030 -5.093 22.004 1.00 89.44 647 PRO A O 1
ATOM 4985 N N . SER A 1 648 ? -23.815 -6.834 21.260 1.00 91.94 648 SER A N 1
ATOM 4986 C CA . SER A 1 648 ? -24.163 -6.715 19.841 1.00 91.94 648 SER A CA 1
ATOM 4987 C C . SER A 1 648 ? -25.630 -7.086 19.562 1.00 91.94 648 SER A C 1
ATOM 4989 O O . SER A 1 648 ? -26.350 -7.620 20.419 1.00 91.94 648 SER A O 1
ATOM 4991 N N . ALA A 1 649 ? -26.080 -6.838 18.328 1.00 94.56 649 ALA A N 1
ATOM 4992 C CA . ALA A 1 649 ? -27.311 -7.438 17.826 1.00 94.56 649 ALA A CA 1
ATOM 4993 C C . ALA A 1 649 ? -27.207 -8.978 17.794 1.00 94.56 649 ALA A C 1
ATOM 4995 O O . ALA A 1 649 ? -26.125 -9.558 17.720 1.00 94.56 649 ALA A O 1
ATOM 4996 N N . TRP A 1 650 ? -28.354 -9.656 17.840 1.00 97.19 650 TRP A N 1
ATOM 4997 C CA . TRP A 1 650 ? -28.399 -11.113 17.719 1.00 97.19 650 TRP A CA 1
ATOM 4998 C C . TRP A 1 650 ? -28.084 -11.566 16.289 1.00 97.19 650 TRP A C 1
ATOM 5000 O O . TRP A 1 650 ? -28.461 -10.903 15.324 1.00 97.19 650 TRP A O 1
ATOM 5010 N N . SER A 1 651 ? -27.481 -12.747 16.166 1.00 97.69 651 SER A N 1
ATOM 5011 C CA . SER A 1 651 ? -27.350 -13.487 14.911 1.00 97.69 651 SER A CA 1
ATOM 5012 C C . SER A 1 651 ? -28.708 -13.809 14.270 1.00 97.69 651 SER A C 1
ATOM 5014 O O . SER A 1 651 ? -29.776 -13.620 14.861 1.00 97.69 651 SER A O 1
ATOM 5016 N N . ASN A 1 652 ? -28.680 -14.444 13.092 1.00 97.44 652 ASN A N 1
ATOM 5017 C CA . ASN A 1 652 ? -29.850 -15.172 12.597 1.00 97.44 652 ASN A CA 1
ATOM 5018 C C . ASN A 1 652 ? -30.317 -16.234 13.617 1.00 97.44 652 ASN A C 1
ATOM 5020 O O . ASN A 1 652 ? -29.504 -16.783 14.365 1.00 97.44 652 ASN A O 1
ATOM 5024 N N . ILE A 1 653 ? -31.616 -16.550 13.623 1.00 97.81 653 ILE A N 1
ATOM 5025 C CA . ILE A 1 653 ? -32.165 -17.658 14.419 1.00 97.81 653 ILE A CA 1
ATOM 5026 C C . ILE A 1 653 ? -31.911 -18.976 13.679 1.00 97.81 653 ILE A C 1
ATOM 5028 O O . ILE A 1 653 ? -32.157 -19.065 12.474 1.00 97.81 653 ILE A O 1
ATOM 5032 N N . ALA A 1 654 ? -31.454 -20.004 14.396 1.00 97.06 654 ALA A N 1
ATOM 5033 C CA . ALA A 1 654 ? -31.235 -21.341 13.849 1.00 97.06 654 ALA A CA 1
ATOM 5034 C C . ALA A 1 654 ? -31.971 -22.414 14.660 1.00 97.06 654 ALA A C 1
ATOM 5036 O O . ALA A 1 654 ? -31.933 -22.407 15.890 1.00 97.06 654 ALA A O 1
ATOM 5037 N N . ASN A 1 655 ? -32.612 -23.358 13.967 1.00 97.06 655 ASN A N 1
ATOM 5038 C CA . ASN A 1 655 ? -33.420 -24.410 14.583 1.00 97.06 655 ASN A CA 1
ATOM 5039 C C . ASN A 1 655 ? -32.717 -25.768 14.503 1.00 97.06 655 ASN A C 1
ATOM 5041 O O . ASN A 1 655 ? -32.103 -26.091 13.489 1.00 97.06 655 ASN A O 1
ATOM 5045 N N . GLY A 1 656 ? -32.878 -26.591 15.537 1.00 94.75 656 GLY A N 1
ATOM 5046 C CA . GLY A 1 656 ? -32.432 -27.981 15.558 1.00 94.75 656 GLY A CA 1
ATOM 5047 C C . GLY A 1 656 ? -33.422 -28.876 16.297 1.00 94.75 656 GLY A C 1
ATOM 5048 O O . GLY A 1 656 ? -34.154 -28.422 17.177 1.00 94.75 656 GLY A O 1
ATOM 5049 N N . LYS A 1 657 ? -33.450 -30.162 15.944 1.00 96.00 657 LYS A N 1
ATOM 5050 C CA . LYS A 1 657 ? -34.275 -31.176 16.610 1.00 96.00 657 LYS A CA 1
ATOM 5051 C C . LYS A 1 657 ? -33.398 -32.360 16.988 1.00 96.00 657 LYS A C 1
ATOM 5053 O O . LYS A 1 657 ? -32.710 -32.904 16.126 1.00 96.00 657 LYS A O 1
ATOM 5058 N N . VAL A 1 658 ? -33.407 -32.747 18.260 1.00 91.81 658 VAL A N 1
ATOM 5059 C CA . VAL A 1 658 ? -32.714 -33.970 18.693 1.00 91.81 658 VAL A CA 1
ATOM 5060 C C . VAL A 1 658 ? -33.441 -35.220 18.191 1.00 91.81 658 VAL A C 1
ATOM 5062 O O . VAL A 1 658 ? -34.647 -35.166 17.939 1.00 91.81 658 VAL A O 1
ATOM 5065 N N . MET A 1 659 ? -32.692 -36.315 18.006 1.00 87.25 659 MET A N 1
ATOM 5066 C CA . MET A 1 659 ? -33.218 -37.581 17.467 1.00 87.25 659 MET A CA 1
ATOM 5067 C C . MET A 1 659 ? -34.330 -38.193 18.322 1.00 87.25 659 MET A C 1
ATOM 5069 O O . MET A 1 659 ? -34.342 -37.979 19.559 1.00 87.25 659 MET A O 1
#

Foldseek 3Di:
DPDPPPVVVVVVVVVVVVVVVVVVVVQPDPVVVVVVVVVVVVVDDDPDDDDDDDDDDLAAAEAAADPADPDDDDFDDWDDDPPDAQLAPEKDKFWLDDALAEDQAKDKTFMAIDGLQAWQWKWKHKRPGDIRTFGAFQQHPRARDGGRIYMYGLLNDPDWFKMWMKMWTHGPHYTIQIADDDAPQFRSHTRIYIRQNPVPPDAAEFEEECPEDLDLPARPDVVRHHPAPQSRQVSQFDDPPDFQDATEQANYEYAYEFDEHEAAAQADDDRHDRPDGNYEYDRHENEYEHHPVHQQARAEYEPADPPVPHHHNNYQHYEYASHEYEEEQWADPPPHNHAYEYELYEYEFCCDPPPPDPFGYELDDDCTALRYEYYNYEYERYQEANANYEDSENYEYEAYFAQHCHQYAEHYAYAYEAYPPPCVVVDPPPDDGARAHAAHEQPHQHHEDEHYEYDPPHAHRHQANYDDPDDAHENEEYEAYQYEYANPDPPYDQHANEEDDYAYQEYEHENYEYHHEYYYVVVVPDDDDQRDHQEYEYELYHYHHHPPVPPRHDDDHPYDYHYDAFAWWEDWEWDADAQFKIKIFIHGPGSRFQFKWKWKFWPDDGDTDTPDPPSPGGPPDGMDMGGRHHGQTKMKMWMWTAHPVGIYDIYDIYMDTYD

Radius of gyration: 28.14 Å; chains: 1; bounding box: 93×64×67 Å

pLDDT: mean 73.08, std 21.77, range [21.56, 98.44]

Secondary structure (DSSP, 8-state):
--SSSHHHHHHHHHHHHHHHHHHTTS---HHHHHHHHHHHHHTT---PPP-PPPS---TTPBPPP-S--SSPPPPPPPBS-TTSTTSSPBPEEE--SPTT-EESSEEEEEEEEE-TT-EEEEEEEETT---EEE-S-EE-TTT-SEEEEEEEEGGG-SS-EEEEEEEEEEESSBBPEEE--S--SSS-S-EEEEE-TTS-S--EEEEE-TT----TTTTSSGGG-BS-HHHHHHHH-B--S-TTPPEE-TTEEEEEPSEEEEPPP-B--TTS-TTSBSEE-SSS-EEEEE-TTS-GGGEEEE--S--TTS-----SEEEEES-EEES---PPPTTS--EEEEEEEEEE----GGGT-SS--B--STT-STTEEEEEEEEES-SB--TT-EEEEEEEEESB-B-TTTT-SEEEEEEE--BTTTTGGGSPTT----B-S--B-TT-SEEEEEEEEEPTT---B-B-SB--SS---EEEEEEEES-EEE---TTS---EEEEE-SEEEEEEEES-EEESEEEEGGGGTS--------EEEEES-EEES--GGGS--SS--EEEEE-PPPPPPEEEEEEE-SSSEEEEEEE---SS-SEEEEEEEETTT---EESS-TTSEETT--EEEEESPPTT-EEEEEEEEEETTEEPPP---EEEE--

Sequence (659 aa):
MGKYRAQKGFLLIVVVLLAATFFASLYNDSTGEAVRTKRTTIATKQPLSYQQPQGGEDSGSVLIPGTGWTGPTPIPGPIGNPLAQGHDATAIAHSDMVPFQTTSTTMNIGVLAYHINGIEKVSFSVNNGPWVDVFSPTLNPETEVEEYWAVLDASQFLTDGPVEIRAIAYPINGYPKVLQGTTIIDHDSSIILNVNPSGSLPHRVRYVSTTGSDSSTCGLTSATACLTIRHAADLAAIYSGVPGQPGNLDGAELRLGEGTWIMPEFRGTGLIPFWQPAFRTTTRWFTITSSETVNPDNVLIDEFFGPADGPGLWLKQVRLYDVSLVGHARTPQANFEDYFWVDNSKAYFLGNVITNNLCGAHFQGYDAFTSTYFTDVYMDNTCNGPQDAVLVRHVFADHTGAGHASKSHTVIDYTVNRVYGSLLSQIPPGYDYHGDYYQMYSRYQDIIIKGGGTLPGALVSSRGIVDEYTANHLVKDVVIDGIYLDVNQPGIMDGWVFSYCDRIDHMIIQDSTLIGSSNWCGELGGTPNPLTMHNLLIKDSIFENGNIDKLPHPILPQIRYITSPANSPTKLFVTTLSTSQLRLKWMDNSNNENHFEVERLQLPNGIFAPLLPASSLPANTVTFTDTGLPPSTSFAYRVRAVNAAGPSAWSNIANGKVM